Protein AF-A0A9Q1KEH5-F1 (afdb_monomer)

Mean predicted aligned error: 23.78 Å

Foldseek 3Di:
DDDDDDDDPDDPVVVVVVVVVVVVPPPPPDDDDDPPPVLVVLVPDDFVNLQVDKAQDPVVVVVVVVVSCVSQAFDKDWDDFDADPVRHGFKTKIATPLADWDDPCQQPPPPDPDHDDPTNRDNWPFMWMWGQDPVVSIIGTPDGDPDGPDDGDPDDPDDDDDDDDDDPVVVVVVVPPDDDDPDDDPPPPVVVVVVVVVVPDDDDDDDDDDDDDDDDDDDDDDDDDDDDDDDDDDDDDDDDDDDDDDDDDDDDDDDDDPDPVVVVVVVVVVVVVVVVVVVVVVVVVVVVVVVVVVVVVVVVVVVVVVVVVVVVVVVVVVVVVVVVVVVVVVVVVVVVVVVVVVVVVVVVVVVVVVVVVVVVVVVVVVVVVVVVVVVVVVVVVVVVVVVVVVVVVVVVVVVVVVVVVVVVVVVVVVVVVVVVVVVVVVVVVVVVVVVVVVVVVVVVVVVVVVVVVVVVVVVVVVVVVVVVVVVVVVVVVVVVVVVVVVVVVVVVVVVVVVVVVVVVVVVVVVVVVVVVVVVPPD

Radius of gyration: 96.43 Å; Cα contacts (8 Å, |Δi|>4): 188; chains: 1; bounding box: 234×110×322 Å

pLDDT: mean 72.29, std 24.21, range [24.06, 98.0]

InterPro domains:
  IPR004330 FAR1, DNA binding domain [PF03101] (64-153)
  IPR011009 Protein kinase-like domain superfamily [SSF56112] (217-263)
  IPR044986 Kinesin-like protein KIF15/KIN-12 [PTHR37739] (270-390)

Secondary structure (DSSP, 8-state):
-----------TTHHHHHHHHHTTSSTTS-SSS-HHHHHHHSTT--HHHHTT-EESSHHHHHHHHHHHHHHHT--EEEPPPEE-TTS-EEEEEEEETT-S---HHHHS-TT-SSPPPP--------EEEEEEETTTTEEEEEEEE---SSPPPP-----------TTSHHHHSSSSS----S-SSSSSSSTTTHHHHTTSS---------------------------------------------------------SSHHHHHHHHHHHHHHHHHHHHHHHHHHHHHHHHHHHHHHHHHHHHHHHHHHHHHHHHHHHHHHHHHHHHHHHHHHHHHHHHHHHHHHHHHHHHHHHHHHHHHHHHHHHHHHHHHHHHHHHHHHHHHHHHHHHHHHHHHHHHHHHHHHHHHHHHHHHHHHHHHHHHHHHHHHHHHHHHHHHHHHHHHHHHHHHHHHHHHHHHHHHHHHHHHHHHHHHHHHHHHHHHHHHHHHHHHHHHHHHHHHHHHHHHHHHHHHHHHTTS--

Organism: NCBI:txid171969

Solvent-accessible surface area (backbone atoms only — not comparable to full-atom values): 31946 Å² total; per-residue (Å²): 134,83,83,83,77,80,85,79,79,80,67,81,66,64,68,58,60,67,56,60,64,62,64,73,74,66,85,82,79,88,86,90,87,60,81,80,58,52,69,71,53,63,82,71,64,49,70,75,56,57,44,70,43,74,33,78,46,77,63,56,52,49,53,52,52,51,52,52,26,57,73,64,24,50,58,75,34,79,51,87,63,43,58,48,100,82,71,49,72,40,34,46,41,41,32,34,57,34,39,50,77,82,58,70,72,69,75,69,52,85,88,53,96,60,81,78,76,78,87,82,49,74,53,30,75,22,34,40,31,33,35,53,38,83,90,76,64,28,34,32,38,74,45,67,40,87,64,64,84,61,89,57,50,77,86,65,96,68,80,88,86,85,87,78,78,88,75,63,66,72,66,60,63,68,69,75,74,68,90,73,80,95,77,89,89,83,76,73,75,66,64,62,56,61,60,60,62,76,70,74,81,74,94,83,81,85,86,87,85,90,80,90,82,90,90,85,81,89,84,82,89,83,86,89,82,88,86,88,83,78,85,90,92,88,86,90,86,92,86,90,87,82,88,89,85,82,91,86,83,84,92,86,85,89,79,88,81,94,68,66,72,58,55,56,56,49,52,55,45,52,54,48,52,51,49,52,50,51,48,52,51,50,51,53,52,50,52,51,46,55,48,51,54,50,53,50,51,53,52,50,55,50,50,55,52,50,54,52,52,47,55,51,49,54,51,50,53,51,52,49,54,52,50,53,52,52,50,52,51,51,56,52,51,52,52,51,49,56,54,50,51,54,50,51,52,53,54,50,52,51,52,52,50,52,52,50,52,52,51,53,53,47,52,53,50,52,55,50,50,53,54,49,50,56,49,51,53,52,49,51,55,50,49,56,53,49,53,54,51,50,53,50,49,52,54,49,51,54,52,47,53,53,50,52,53,51,50,52,50,52,49,54,53,50,54,50,52,50,51,54,51,53,50,52,52,52,51,51,55,50,50,53,51,52,50,53,51,50,52,51,52,51,52,52,53,52,51,52,52,49,53,53,48,52,52,52,50,53,52,53,50,50,52,51,52,51,51,53,50,49,54,50,52,49,50,53,52,48,51,52,50,51,52,52,48,48,54,52,53,53,52,51,52,52,51,51,54,51,51,52,52,54,50,54,53,52,52,54,52,50,54,61,49,56,60,53,62,71,68,68,84,116

Sequence (522 aa):
MEGVDPIEIVDETQCVQDIMDDIVSEEKQNEGTSSNVIDKMLEDLVENDMKKLIFKTPVECEVFYFTYAKTVGFGVKREAPRMNHHGIVTSLCFCCDCEGVRSEKDKNREDKKRKPRDETRCFCKAFISMKYMKTTCQYIVKEFKKEHNHHLATYHPHVDVDKLDDDTLMVTCFIAHIGFDCSEVLNNFIFCLLLYWLIAENQATNGCIGRDRDCHRRLAYGITHLKVVRTPYYMCPELLADIPNGFISHIWSFGMPLSFAVYIKLGTKFLSDENMVLQSNVEDISAARASVDRELIEKKSLLELGNTLGHLNELVESLKSNLDKVSCERDHLQKEIMILEGKVETTYALANENAAIAAEAQEIAESRRVYAEEKEEEVKFLEESREELELELHALNHKMQNVESTDADVKRHLDEKARNLQEALKHIKILEKDLANKDTEIAQCKAHILELTVHAEAEASEYKYKDSFFMFNFAEVHMLFSSVLFFVICSLKLTLSRSWRQWLNRLKQKRHRAMREFQQIN

Structure (mmCIF, N/CA/C/O backbone):
data_AF-A0A9Q1KEH5-F1
#
_entry.id   AF-A0A9Q1KEH5-F1
#
loop_
_atom_site.group_PDB
_atom_site.id
_atom_site.type_symbol
_atom_site.label_atom_id
_atom_site.label_alt_id
_atom_site.label_comp_id
_atom_site.label_asym_id
_atom_site.label_entity_id
_atom_site.label_seq_id
_atom_site.pdbx_PDB_ins_code
_atom_site.Cartn_x
_atom_site.Cartn_y
_atom_site.Cartn_z
_atom_site.occupancy
_atom_site.B_iso_or_equiv
_atom_site.auth_seq_id
_atom_site.auth_comp_id
_atom_site.auth_asym_id
_atom_site.auth_atom_id
_atom_site.pdbx_PDB_model_num
ATOM 1 N N . MET A 1 1 ? 13.719 -56.828 19.052 1.00 40.28 1 MET A N 1
ATOM 2 C CA . MET A 1 1 ? 12.725 -55.774 19.319 1.00 40.28 1 MET A CA 1
ATOM 3 C C . MET A 1 1 ? 13.509 -54.473 19.313 1.00 40.28 1 MET A C 1
ATOM 5 O O . MET A 1 1 ? 14.014 -54.069 20.348 1.00 40.28 1 MET A O 1
ATOM 9 N N . GLU A 1 2 ? 14.029 -54.109 18.137 1.00 40.56 2 GLU A N 1
ATOM 10 C CA . GLU A 1 2 ? 13.376 -53.145 17.221 1.00 40.56 2 GLU A CA 1
ATOM 11 C C . GLU A 1 2 ? 13.295 -51.796 17.953 1.00 40.56 2 GLU A C 1
ATOM 13 O O . GLU A 1 2 ? 12.439 -51.613 18.807 1.00 40.56 2 GLU A O 1
ATOM 18 N N . GLY A 1 3 ? 14.280 -50.902 17.849 1.00 37.47 3 GLY A N 1
ATOM 19 C CA . GLY A 1 3 ? 14.921 -50.439 16.616 1.00 37.47 3 GLY A CA 1
ATOM 20 C C . GLY A 1 3 ? 14.094 -49.272 16.088 1.00 37.47 3 GLY A C 1
ATOM 21 O O . GLY A 1 3 ? 13.318 -49.449 15.162 1.00 37.47 3 GLY A O 1
ATOM 22 N N . VAL A 1 4 ? 14.163 -48.132 16.780 1.00 47.19 4 VAL A N 1
ATOM 23 C CA . VAL A 1 4 ? 13.518 -46.885 16.358 1.00 47.19 4 VAL A CA 1
ATOM 24 C C . VAL A 1 4 ? 14.491 -46.197 15.412 1.00 47.19 4 VAL A C 1
ATOM 26 O O . VAL A 1 4 ? 15.539 -45.722 15.851 1.00 47.19 4 VAL A O 1
ATOM 29 N N . ASP A 1 5 ? 14.155 -46.207 14.127 1.00 42.31 5 ASP A N 1
ATOM 30 C CA . ASP A 1 5 ? 14.918 -45.523 13.090 1.00 42.31 5 ASP A CA 1
ATOM 31 C C . ASP A 1 5 ? 14.786 -43.993 13.237 1.00 42.31 5 ASP A C 1
ATOM 33 O O . ASP A 1 5 ? 13.708 -43.496 13.591 1.00 42.31 5 ASP A O 1
ATOM 37 N N . PRO A 1 6 ? 15.858 -43.217 12.992 1.00 43.31 6 PRO A N 1
ATOM 38 C CA . PRO A 1 6 ? 15.805 -41.761 13.016 1.00 43.31 6 PRO A CA 1
ATOM 39 C C . PRO A 1 6 ? 15.010 -41.218 11.825 1.00 43.31 6 PRO A C 1
ATOM 41 O O . PRO A 1 6 ? 15.170 -41.669 10.695 1.00 43.31 6 PRO A O 1
ATOM 44 N N . ILE A 1 7 ? 14.190 -40.201 12.082 1.00 40.62 7 ILE A N 1
ATOM 45 C CA . ILE A 1 7 ? 13.527 -39.397 11.054 1.00 40.62 7 ILE A CA 1
ATOM 46 C C . ILE A 1 7 ? 14.613 -38.655 10.261 1.00 40.62 7 ILE A C 1
ATOM 48 O O . ILE A 1 7 ? 15.237 -37.730 10.784 1.00 40.62 7 ILE A O 1
ATOM 52 N N . GLU A 1 8 ? 14.841 -39.067 9.014 1.00 41.34 8 GLU A N 1
ATOM 53 C CA . GLU A 1 8 ? 15.580 -38.280 8.027 1.00 41.34 8 GLU A CA 1
ATOM 54 C C . GLU A 1 8 ? 14.795 -37.000 7.723 1.00 41.34 8 GLU A C 1
ATOM 56 O O . GLU A 1 8 ? 13.696 -37.021 7.166 1.00 41.34 8 GLU A O 1
ATOM 61 N N . ILE A 1 9 ? 15.374 -35.866 8.108 1.00 42.47 9 ILE A N 1
ATOM 62 C CA . ILE A 1 9 ? 15.020 -34.561 7.564 1.00 42.47 9 ILE A CA 1
ATOM 63 C C . ILE A 1 9 ? 15.645 -34.525 6.170 1.00 42.47 9 ILE A C 1
ATOM 65 O O . ILE A 1 9 ? 16.863 -34.409 6.042 1.00 42.47 9 ILE A O 1
ATOM 69 N N . VAL A 1 10 ? 14.822 -34.688 5.136 1.00 41.66 10 VAL A N 1
ATOM 70 C CA . VAL A 1 10 ? 15.248 -34.483 3.750 1.00 41.66 10 VAL A CA 1
ATOM 71 C C . VAL A 1 10 ? 15.423 -32.981 3.547 1.00 41.66 10 VAL A C 1
ATOM 73 O O . VAL A 1 10 ? 14.470 -32.211 3.639 1.00 41.66 10 VAL A O 1
ATOM 76 N N . ASP A 1 11 ? 16.674 -32.591 3.345 1.00 37.50 11 ASP A N 1
ATOM 77 C CA . ASP A 1 11 ? 17.135 -31.239 3.066 1.00 37.50 11 ASP A CA 1
ATOM 78 C C . ASP A 1 11 ? 16.560 -30.757 1.718 1.00 37.50 11 ASP A C 1
ATOM 80 O O . ASP A 1 11 ? 16.838 -31.330 0.661 1.00 37.50 11 ASP A O 1
ATOM 84 N N . GLU A 1 12 ? 15.729 -29.710 1.744 1.00 48.06 12 GLU A N 1
ATOM 85 C CA . GLU A 1 12 ? 15.083 -29.102 0.565 1.00 48.06 12 GLU A CA 1
ATOM 86 C C . GLU A 1 12 ? 16.075 -28.406 -0.391 1.00 48.06 12 GLU A C 1
ATOM 88 O O . GLU A 1 12 ? 15.673 -27.814 -1.393 1.00 48.06 12 GLU A O 1
ATOM 93 N N . THR A 1 13 ? 17.382 -28.500 -0.143 1.00 52.56 13 THR A N 1
ATOM 94 C CA . THR A 1 13 ? 18.418 -27.940 -1.021 1.00 52.56 13 THR A CA 1
ATOM 95 C C . THR A 1 13 ? 18.868 -28.879 -2.147 1.00 52.56 13 THR A C 1
ATOM 97 O O . THR A 1 13 ? 19.438 -28.404 -3.129 1.00 52.56 13 THR A O 1
ATOM 100 N N . GLN A 1 14 ? 18.538 -30.177 -2.108 1.00 49.84 14 GLN A N 1
ATOM 101 C CA . GLN A 1 14 ? 18.966 -31.126 -3.151 1.00 49.84 14 GLN A CA 1
ATOM 102 C C . GLN A 1 14 ? 18.112 -31.066 -4.437 1.00 49.84 14 GLN A C 1
ATOM 104 O O . GLN A 1 14 ? 18.578 -31.455 -5.500 1.00 49.84 14 GLN A O 1
ATOM 109 N N . CYS A 1 15 ? 16.889 -30.522 -4.387 1.00 45.06 15 CYS A N 1
ATOM 110 C CA . CYS A 1 15 ? 16.029 -30.377 -5.574 1.00 45.06 15 CYS A CA 1
ATOM 111 C C . CYS A 1 15 ? 16.355 -29.121 -6.405 1.00 45.06 15 CYS A C 1
ATOM 113 O O . CYS A 1 15 ? 15.950 -29.022 -7.559 1.00 45.06 15 CYS A O 1
ATOM 115 N N . VAL A 1 16 ? 17.069 -28.149 -5.830 1.00 52.66 16 VAL A N 1
ATOM 116 C CA . VAL A 1 16 ? 17.402 -26.883 -6.508 1.00 52.66 16 VAL A CA 1
ATOM 117 C C . VAL A 1 16 ? 18.670 -27.027 -7.354 1.00 52.66 16 VAL A C 1
ATOM 119 O O . VAL A 1 16 ? 18.802 -26.354 -8.373 1.00 52.66 16 VAL A O 1
ATOM 122 N N . GLN A 1 17 ? 19.563 -27.951 -6.990 1.00 50.88 17 GLN A N 1
ATOM 123 C CA . GLN A 1 17 ? 20.810 -28.165 -7.721 1.00 50.88 17 GLN A CA 1
ATOM 124 C C . GLN A 1 17 ? 20.602 -28.954 -9.025 1.00 50.88 17 GLN A C 1
ATOM 126 O O . GLN A 1 17 ? 21.190 -28.593 -10.039 1.00 50.88 17 GLN A O 1
ATOM 131 N N . ASP A 1 18 ? 19.688 -29.930 -9.041 1.00 47.47 18 ASP A N 1
ATOM 132 C CA . ASP A 1 18 ? 19.377 -30.714 -10.249 1.00 47.47 18 ASP A CA 1
ATOM 133 C C . ASP A 1 18 ? 18.514 -29.933 -11.270 1.00 47.47 18 ASP A C 1
ATOM 135 O O . ASP A 1 18 ? 18.478 -30.277 -12.446 1.00 47.47 18 ASP A O 1
ATOM 139 N N . ILE A 1 19 ? 17.851 -28.840 -10.857 1.00 54.03 19 ILE A N 1
ATOM 140 C CA . ILE A 1 19 ? 17.071 -27.958 -11.752 1.00 54.03 19 ILE A CA 1
ATOM 141 C C . ILE A 1 19 ? 17.968 -26.920 -12.448 1.00 54.03 19 ILE A C 1
ATOM 143 O O . ILE A 1 19 ? 17.635 -26.445 -13.534 1.00 54.03 19 ILE A O 1
ATOM 147 N N . MET A 1 20 ? 19.113 -26.564 -11.854 1.00 50.25 20 MET A N 1
ATOM 148 C CA . MET A 1 20 ? 19.994 -25.533 -12.413 1.00 50.25 20 MET A CA 1
ATOM 149 C C . MET A 1 20 ? 20.855 -26.046 -13.583 1.00 50.25 20 MET A C 1
ATOM 151 O O . MET A 1 20 ? 21.225 -25.247 -14.442 1.00 50.25 20 MET A O 1
ATOM 155 N N . ASP A 1 21 ? 21.118 -27.356 -13.661 1.00 42.66 21 ASP A N 1
ATOM 156 C CA . ASP A 1 21 ? 21.957 -27.956 -14.713 1.00 42.66 21 ASP A CA 1
ATOM 157 C C . ASP A 1 21 ? 21.167 -28.361 -15.981 1.00 42.66 21 ASP A C 1
ATOM 159 O O . ASP A 1 21 ? 21.736 -28.393 -17.076 1.00 42.66 21 ASP A O 1
ATOM 163 N N . ASP A 1 22 ? 19.841 -28.542 -15.895 1.00 44.66 22 ASP A N 1
ATOM 164 C CA . ASP A 1 22 ? 18.982 -28.782 -17.071 1.00 44.66 22 ASP A CA 1
ATOM 165 C C . ASP A 1 22 ? 18.623 -27.485 -17.831 1.00 44.66 22 ASP A C 1
ATOM 167 O O . ASP A 1 22 ? 18.350 -27.517 -19.032 1.00 44.66 22 ASP A O 1
ATOM 171 N N . ILE A 1 23 ? 18.693 -26.317 -17.176 1.00 47.84 23 ILE A N 1
ATOM 172 C CA . ILE A 1 23 ? 18.391 -25.009 -17.797 1.00 47.84 23 ILE A CA 1
ATOM 173 C C . ILE A 1 23 ? 19.514 -24.548 -18.747 1.00 47.84 23 ILE A C 1
ATOM 175 O O . ILE A 1 23 ? 19.261 -23.795 -19.685 1.00 47.84 23 ILE A O 1
ATOM 179 N N . VAL A 1 24 ? 20.744 -25.047 -18.590 1.00 47.97 24 VAL A N 1
ATOM 180 C CA . VAL A 1 24 ? 21.898 -24.617 -19.410 1.00 47.97 24 VAL A CA 1
ATOM 181 C C . VAL A 1 24 ? 22.025 -25.404 -20.731 1.00 47.97 24 VAL A C 1
ATOM 183 O O . VAL A 1 24 ? 22.846 -25.065 -21.586 1.00 47.97 24 VAL A O 1
ATOM 186 N N . SER A 1 25 ? 21.178 -26.412 -20.967 1.00 47.44 25 SER A N 1
ATOM 187 C CA . SER A 1 25 ? 21.307 -27.304 -22.132 1.00 47.44 25 SER A CA 1
ATOM 188 C C . SER A 1 25 ? 20.372 -26.994 -23.316 1.00 47.44 25 SER A C 1
ATOM 190 O O . SER A 1 25 ? 20.616 -27.512 -24.405 1.00 47.44 25 SER A O 1
ATOM 192 N N . GLU A 1 26 ? 19.355 -26.132 -23.173 1.00 41.59 26 GLU A N 1
ATOM 193 C CA . GLU A 1 26 ? 18.401 -25.824 -24.265 1.00 41.59 26 GLU A CA 1
ATOM 194 C C . GLU A 1 26 ? 18.438 -24.372 -24.792 1.00 41.59 26 GLU A C 1
ATOM 196 O O . GLU A 1 26 ? 17.745 -24.047 -25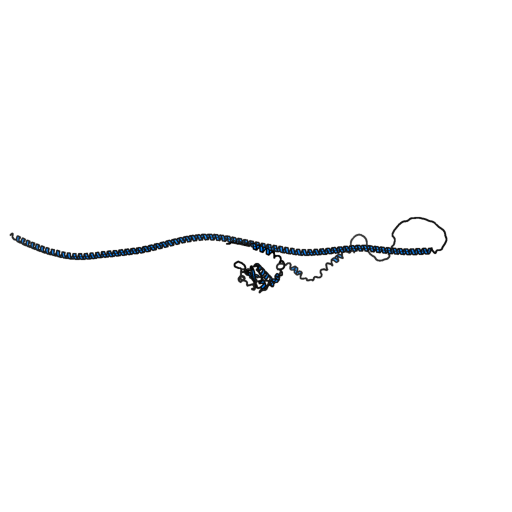.755 1.00 41.59 26 GLU A O 1
ATOM 201 N N . GLU A 1 27 ? 19.319 -23.500 -24.290 1.00 38.66 27 GLU A N 1
ATOM 202 C CA . GLU A 1 27 ? 19.428 -22.100 -24.758 1.00 38.66 27 GLU A CA 1
ATOM 203 C C . GLU A 1 27 ? 20.315 -21.896 -26.005 1.00 38.66 27 GLU A C 1
ATOM 205 O O . GLU A 1 27 ? 20.876 -20.824 -26.230 1.00 38.66 27 GLU A O 1
ATOM 210 N N . LYS A 1 28 ? 20.456 -22.904 -26.874 1.00 41.16 28 LYS A N 1
ATOM 211 C CA . LYS A 1 28 ? 21.229 -22.759 -28.124 1.00 41.16 28 LYS A CA 1
ATOM 212 C C . LYS A 1 28 ? 20.542 -23.231 -29.397 1.00 41.16 28 LYS A C 1
ATOM 214 O O . LYS A 1 28 ? 21.249 -23.581 -30.329 1.00 41.16 28 LYS A O 1
ATOM 219 N N . GLN A 1 29 ? 19.213 -23.176 -29.505 1.00 39.25 29 GLN A N 1
ATOM 220 C CA . GLN A 1 29 ? 18.525 -23.171 -30.811 1.00 39.25 29 GLN A CA 1
ATOM 221 C C . GLN A 1 29 ? 17.143 -22.501 -30.724 1.00 39.25 29 GLN A C 1
ATOM 223 O O . GLN A 1 29 ? 16.144 -23.206 -30.717 1.00 39.25 29 GLN A O 1
ATOM 228 N N . ASN A 1 30 ? 17.059 -21.166 -30.645 1.00 39.03 30 ASN A N 1
ATOM 229 C CA . ASN A 1 30 ? 15.932 -20.392 -31.211 1.00 39.03 30 ASN A CA 1
ATOM 230 C C . ASN A 1 30 ? 16.110 -18.877 -31.025 1.00 39.03 30 ASN A C 1
ATOM 232 O O . ASN A 1 30 ? 15.228 -18.173 -30.545 1.00 39.03 30 ASN A O 1
ATOM 236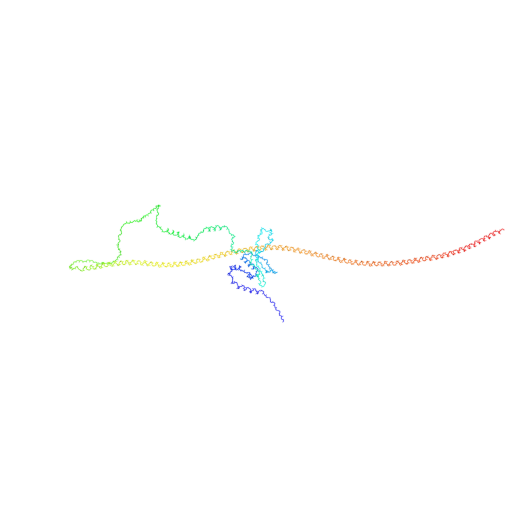 N N . GLU A 1 31 ? 17.245 -18.343 -31.465 1.00 34.16 31 GLU A N 1
ATOM 237 C CA . GLU A 1 31 ? 17.351 -16.912 -31.742 1.00 34.16 31 GLU A CA 1
ATOM 238 C C . GLU A 1 31 ? 17.535 -16.731 -33.245 1.00 34.16 31 GLU A C 1
ATOM 240 O O . GLU A 1 31 ? 18.537 -17.142 -33.826 1.00 34.16 31 GLU A O 1
ATOM 245 N N . GLY A 1 32 ? 16.518 -16.150 -33.881 1.00 36.91 32 GLY A N 1
ATOM 246 C CA . GLY A 1 32 ? 16.537 -15.794 -35.295 1.00 36.91 32 GLY A CA 1
ATOM 247 C C . GLY A 1 32 ? 15.653 -16.678 -36.164 1.00 36.91 32 GLY A C 1
ATOM 248 O O . GLY A 1 32 ? 16.163 -17.538 -36.869 1.00 36.91 32 GLY A O 1
ATOM 249 N N . THR A 1 33 ? 14.336 -16.443 -36.121 1.00 39.03 33 THR A N 1
ATOM 250 C CA . THR A 1 33 ? 13.360 -16.487 -37.240 1.00 39.03 33 THR A CA 1
ATOM 251 C C . THR A 1 33 ? 11.956 -16.574 -36.630 1.00 39.03 33 THR A C 1
ATOM 253 O O . THR A 1 33 ? 11.453 -17.675 -36.451 1.00 39.03 33 THR A O 1
ATOM 256 N N . SER A 1 34 ? 11.306 -15.458 -36.264 1.00 40.56 34 SER A N 1
ATOM 257 C CA . SER A 1 34 ? 9.858 -15.536 -35.959 1.00 40.56 34 SER A CA 1
ATOM 258 C C . SER A 1 34 ? 9.044 -14.238 -35.913 1.00 40.56 34 SER A C 1
ATOM 260 O O . SER A 1 34 ? 7.855 -14.313 -35.641 1.00 40.56 34 SER A O 1
ATOM 262 N N . SER A 1 35 ? 9.578 -13.042 -36.194 1.00 37.59 35 SER A N 1
ATOM 263 C CA . SER A 1 35 ? 8.714 -11.848 -36.056 1.00 37.59 35 SER A CA 1
ATOM 264 C C . SER A 1 35 ? 7.711 -11.681 -37.207 1.00 37.59 35 SER A C 1
ATOM 266 O O . SER A 1 35 ? 6.616 -11.195 -36.980 1.00 37.59 35 SER A O 1
ATOM 268 N N . ASN A 1 36 ? 8.025 -12.136 -38.427 1.00 40.66 36 ASN A N 1
ATOM 269 C CA . ASN A 1 36 ? 7.155 -11.898 -39.596 1.00 40.66 36 ASN A CA 1
ATOM 270 C C . ASN A 1 36 ? 6.267 -13.100 -39.973 1.00 40.66 36 ASN A C 1
ATOM 272 O O . ASN A 1 36 ? 5.442 -12.996 -40.878 1.00 40.66 36 ASN A O 1
ATOM 276 N N . VAL A 1 37 ? 6.445 -14.249 -39.310 1.00 41.06 37 VAL A N 1
ATOM 277 C CA . VAL A 1 37 ? 5.685 -15.486 -39.579 1.00 41.06 37 VAL A CA 1
ATOM 278 C C . VAL A 1 37 ? 4.539 -15.667 -38.575 1.00 41.06 37 VAL A C 1
ATOM 280 O O . VAL A 1 37 ? 3.481 -16.161 -38.957 1.00 41.06 37 VAL A O 1
ATOM 283 N N . ILE A 1 38 ? 4.699 -15.203 -37.328 1.00 50.88 38 ILE A N 1
ATOM 284 C CA . ILE A 1 38 ? 3.673 -15.325 -36.278 1.00 50.88 38 ILE A CA 1
ATOM 285 C C . ILE A 1 38 ? 2.460 -14.424 -36.560 1.00 50.88 38 ILE A C 1
ATOM 287 O O . ILE A 1 38 ? 1.326 -14.887 -36.437 1.00 50.88 38 ILE A O 1
ATOM 291 N N . ASP A 1 39 ? 2.675 -13.187 -37.023 1.00 47.06 39 ASP A N 1
ATOM 292 C CA . ASP A 1 39 ? 1.582 -12.235 -37.290 1.00 47.06 39 ASP A CA 1
ATOM 293 C C . ASP A 1 39 ? 0.616 -12.721 -38.378 1.00 47.06 39 ASP A C 1
ATOM 295 O O . ASP A 1 39 ? -0.584 -12.476 -38.302 1.00 47.06 39 ASP A O 1
ATOM 299 N N . LYS A 1 40 ? 1.110 -13.498 -39.350 1.00 44.88 40 LYS A N 1
ATOM 300 C CA . LYS A 1 40 ? 0.283 -14.070 -40.421 1.00 44.88 40 LYS A CA 1
ATOM 301 C C . LYS A 1 40 ? -0.440 -15.362 -40.014 1.00 44.88 40 LYS A C 1
ATOM 303 O O . LYS A 1 40 ? -1.378 -15.757 -40.693 1.00 44.88 40 LYS A O 1
ATOM 308 N N . MET A 1 41 ? -0.015 -16.025 -38.931 1.00 52.66 41 MET A N 1
ATOM 309 C CA . MET A 1 41 ? -0.646 -17.252 -38.411 1.00 52.66 41 MET A CA 1
ATOM 310 C C . MET A 1 41 ? -1.739 -16.979 -37.363 1.00 52.66 41 MET A C 1
ATOM 312 O O . MET A 1 41 ? -2.555 -17.860 -37.097 1.00 52.66 41 MET A O 1
ATOM 316 N N . LEU A 1 42 ? -1.781 -15.782 -36.766 1.00 61.59 42 LEU A N 1
ATOM 317 C CA . LEU A 1 42 ? -2.742 -15.434 -35.709 1.00 61.59 42 LEU A CA 1
ATOM 318 C C . LEU A 1 42 ? -4.169 -15.174 -36.229 1.00 61.59 42 LEU A C 1
ATOM 320 O O . LEU A 1 42 ? -5.133 -15.449 -35.512 1.00 61.59 42 LEU A O 1
ATOM 324 N N . GLU A 1 43 ? -4.329 -14.718 -37.476 1.00 56.97 43 GLU A N 1
ATOM 325 C CA . GLU A 1 43 ? -5.651 -14.472 -38.083 1.00 56.97 43 GLU A CA 1
ATOM 326 C C . GLU A 1 43 ? -6.445 -15.771 -38.348 1.00 56.97 43 GLU A C 1
ATOM 328 O O . GLU A 1 43 ? -7.681 -15.772 -38.257 1.00 56.97 43 GLU A O 1
ATOM 333 N N . ASP A 1 44 ? -5.750 -16.895 -38.563 1.00 60.34 44 ASP A N 1
ATOM 334 C CA . ASP A 1 44 ? -6.320 -18.193 -38.963 1.00 60.34 44 ASP A CA 1
ATOM 335 C C . ASP A 1 44 ? -6.602 -19.159 -37.797 1.00 60.34 44 ASP A C 1
ATOM 337 O O . ASP A 1 44 ? -7.089 -20.272 -38.015 1.00 60.34 44 ASP A O 1
ATOM 341 N N . LEU A 1 45 ? -6.358 -18.758 -36.541 1.00 65.19 45 LEU A N 1
ATOM 342 C CA . LEU A 1 45 ? -6.636 -19.624 -35.391 1.00 65.19 45 LEU A CA 1
ATOM 343 C C . LEU A 1 45 ? -8.140 -19.935 -35.282 1.00 65.19 45 LEU A C 1
ATOM 345 O O . LEU A 1 45 ? -8.986 -19.051 -35.096 1.00 65.19 45 LEU A O 1
ATOM 349 N N . VAL A 1 46 ? -8.468 -21.225 -35.391 1.00 66.00 46 VAL A N 1
ATOM 350 C CA . VAL A 1 46 ? -9.812 -21.777 -35.174 1.00 66.00 46 VAL A CA 1
ATOM 351 C C . VAL A 1 46 ? -10.032 -21.957 -33.666 1.00 66.00 46 VAL A C 1
ATOM 353 O O . VAL A 1 46 ? -9.087 -22.205 -32.917 1.00 66.00 46 VAL A O 1
ATOM 356 N N . GLU A 1 47 ? -11.281 -21.879 -33.187 1.00 69.94 47 GLU A N 1
ATOM 357 C CA . GLU A 1 47 ? -11.626 -22.010 -31.755 1.00 69.94 47 GLU A CA 1
ATOM 358 C C . GLU A 1 47 ? -11.005 -23.241 -31.066 1.00 69.94 47 GLU A C 1
ATOM 360 O O . GLU A 1 47 ? -10.719 -23.219 -29.867 1.00 69.94 47 GLU A O 1
ATOM 365 N N . ASN A 1 48 ? -10.779 -24.318 -31.821 1.00 71.88 48 ASN A N 1
ATOM 366 C CA . ASN A 1 48 ? -10.182 -25.555 -31.326 1.00 71.88 48 ASN A CA 1
ATOM 367 C C . ASN A 1 48 ? -8.683 -25.437 -31.029 1.00 71.88 48 ASN A C 1
ATOM 369 O O . ASN A 1 48 ? -8.194 -26.147 -30.154 1.00 71.88 48 ASN A O 1
ATOM 373 N N . ASP A 1 49 ? -7.961 -24.561 -31.723 1.00 79.06 49 ASP A N 1
ATOM 374 C CA . ASP A 1 49 ? -6.529 -24.357 -31.502 1.00 79.06 49 ASP A CA 1
ATOM 375 C C . ASP A 1 49 ? -6.291 -23.387 -30.347 1.00 79.06 49 ASP A C 1
ATOM 377 O O . ASP A 1 49 ? -5.429 -23.635 -29.508 1.00 79.06 49 ASP A O 1
ATOM 381 N N . MET A 1 50 ? -7.165 -22.388 -30.194 1.00 81.12 50 MET A N 1
ATOM 382 C CA . MET A 1 50 ? -7.174 -21.503 -29.023 1.00 81.12 50 MET A CA 1
ATOM 383 C C . MET A 1 50 ? -7.367 -22.279 -27.713 1.00 81.12 50 MET A C 1
ATOM 385 O O . MET A 1 50 ? -6.729 -21.974 -26.710 1.00 81.12 50 MET A O 1
ATOM 389 N N . LYS A 1 51 ? -8.197 -23.331 -27.718 1.00 81.94 51 LYS A N 1
ATOM 390 C CA . LYS A 1 51 ? -8.433 -24.196 -26.545 1.00 81.94 51 LYS A CA 1
ATOM 391 C C . LYS A 1 51 ? -7.235 -25.061 -26.139 1.00 81.94 51 LYS A C 1
ATOM 393 O O . LYS A 1 51 ? -7.218 -25.563 -25.019 1.00 81.94 51 LYS A O 1
ATOM 398 N N . LYS A 1 52 ? -6.250 -25.251 -27.023 1.00 82.06 52 LYS A N 1
ATOM 399 C CA . LYS A 1 52 ? -5.036 -26.038 -26.737 1.00 82.06 52 LYS A CA 1
ATOM 400 C C . LYS A 1 52 ? -3.926 -25.205 -26.105 1.00 82.06 52 LYS A C 1
ATOM 402 O O . LYS A 1 52 ? -2.920 -25.773 -25.694 1.00 82.06 52 LYS A O 1
ATOM 407 N N . LEU A 1 53 ? -4.087 -23.885 -26.049 1.00 85.88 53 LEU A N 1
ATOM 408 C CA . LEU A 1 53 ? -3.086 -22.996 -25.484 1.00 85.88 53 LEU A CA 1
ATOM 409 C C . LEU A 1 53 ? -3.061 -23.105 -23.960 1.00 85.88 53 LEU A C 1
ATOM 411 O O . LEU A 1 53 ? -4.103 -23.174 -23.296 1.00 85.88 53 LEU A O 1
ATOM 415 N N . ILE A 1 54 ? -1.842 -23.127 -23.431 1.00 88.88 54 ILE A N 1
ATOM 416 C CA . ILE A 1 54 ? -1.544 -23.321 -22.020 1.00 88.88 54 ILE A CA 1
ATOM 417 C C . ILE A 1 54 ? -0.566 -22.233 -21.588 1.00 88.88 54 ILE A C 1
ATOM 419 O O . ILE A 1 54 ? 0.434 -21.999 -22.262 1.00 88.88 54 ILE A O 1
ATOM 423 N N . PHE A 1 55 ? -0.842 -21.597 -20.454 1.00 91.25 55 PHE A N 1
ATOM 424 C CA . PHE A 1 55 ? -0.047 -20.492 -19.921 1.00 91.25 55 PHE A CA 1
ATOM 425 C C . PHE A 1 55 ? 0.335 -20.763 -18.468 1.00 91.25 55 PHE A C 1
ATOM 427 O O . PHE A 1 55 ? -0.441 -21.363 -17.721 1.00 91.25 55 PHE A O 1
ATOM 434 N N . LYS A 1 56 ? 1.517 -20.320 -18.036 1.00 87.38 56 LYS A N 1
ATOM 435 C CA . LYS A 1 56 ? 1.970 -20.520 -16.649 1.00 87.38 56 LYS A CA 1
ATOM 436 C C . LYS A 1 56 ? 1.456 -19.408 -15.740 1.00 87.38 56 LYS A C 1
ATOM 438 O O . LYS A 1 56 ? 1.029 -19.672 -14.617 1.00 87.38 56 LYS A O 1
ATOM 443 N N . THR A 1 57 ? 1.441 -18.173 -16.236 1.00 89.06 57 THR A N 1
ATOM 444 C CA . THR A 1 57 ? 1.117 -16.984 -15.437 1.00 89.06 57 THR A CA 1
ATOM 445 C C . THR A 1 57 ? -0.137 -16.254 -15.941 1.00 89.06 57 THR A C 1
ATOM 447 O O . THR A 1 57 ? -0.486 -16.336 -17.122 1.00 89.06 57 THR A O 1
ATOM 450 N N . PRO A 1 58 ? -0.842 -15.503 -15.068 1.00 88.38 58 PRO A N 1
ATOM 451 C CA . PRO A 1 58 ? -1.964 -14.666 -15.498 1.00 88.38 58 PRO A CA 1
ATOM 452 C C . PRO A 1 58 ? -1.519 -13.514 -16.416 1.00 88.38 58 PRO A C 1
ATOM 454 O O . PRO A 1 58 ? -2.304 -13.063 -17.245 1.00 88.38 58 PRO A O 1
ATOM 457 N N . VAL A 1 59 ? -0.263 -13.070 -16.296 1.00 89.69 59 VAL A N 1
ATOM 458 C CA . VAL A 1 59 ? 0.326 -12.010 -17.128 1.00 89.69 59 VAL A CA 1
ATOM 459 C C . VAL A 1 59 ? 0.547 -12.502 -18.559 1.00 89.69 59 VAL A C 1
ATOM 461 O O . VAL A 1 59 ? 0.179 -11.809 -19.501 1.00 89.69 59 VAL A O 1
ATOM 464 N N . GLU A 1 60 ? 1.056 -13.725 -18.745 1.00 89.12 60 GLU A N 1
ATOM 465 C CA . GLU A 1 60 ? 1.172 -14.345 -20.076 1.00 89.12 60 GLU A CA 1
ATOM 466 C C . GLU A 1 60 ? -0.182 -14.437 -20.791 1.00 89.12 60 GLU A C 1
ATOM 468 O O . GLU A 1 60 ? -0.276 -14.135 -21.980 1.00 89.12 60 GLU A O 1
ATOM 473 N N . CYS A 1 61 ? -1.241 -14.800 -20.058 1.00 89.44 61 CYS A N 1
ATOM 474 C CA . CYS A 1 61 ? -2.603 -14.862 -20.594 1.00 89.44 61 CYS A CA 1
ATOM 475 C C . CYS A 1 61 ? -3.070 -13.496 -21.126 1.00 89.44 61 CYS A C 1
ATOM 477 O O . CYS A 1 61 ? -3.709 -13.411 -22.177 1.00 89.44 61 CYS A O 1
ATOM 479 N N . GLU A 1 62 ? -2.768 -12.431 -20.380 1.00 90.00 62 GLU A N 1
ATOM 480 C CA . GLU A 1 62 ? -3.133 -11.055 -20.718 1.00 90.00 62 GLU A CA 1
ATOM 481 C C . GLU A 1 62 ? -2.365 -10.562 -21.948 1.00 90.00 62 GLU A C 1
ATOM 483 O O . GLU A 1 62 ? -2.973 -10.064 -22.897 1.00 90.00 62 GLU A O 1
ATOM 488 N N . VAL A 1 63 ? -1.045 -10.764 -21.973 1.00 90.19 63 VAL A N 1
ATOM 489 C CA . VAL A 1 63 ? -0.190 -10.395 -23.110 1.00 90.19 63 VAL A CA 1
ATOM 490 C C . VAL A 1 63 ? -0.638 -11.118 -24.377 1.00 90.19 63 VAL A C 1
ATOM 492 O O . VAL A 1 63 ? -0.806 -10.481 -25.415 1.00 90.19 63 VAL A O 1
ATOM 495 N N . PHE A 1 64 ? -0.897 -12.424 -24.291 1.00 90.31 64 PHE A N 1
ATOM 496 C CA . PHE A 1 64 ? -1.361 -13.212 -25.427 1.00 90.31 64 PHE A CA 1
ATOM 497 C C . PHE A 1 64 ? -2.659 -12.652 -26.023 1.00 90.31 64 PHE A C 1
ATOM 499 O O . PHE A 1 64 ? -2.727 -12.379 -27.223 1.00 90.31 64 PHE A O 1
ATOM 506 N N . TYR A 1 65 ? -3.685 -12.437 -25.193 1.00 91.12 65 TYR A N 1
ATOM 507 C CA . TYR A 1 65 ? -4.979 -11.993 -25.703 1.00 91.12 65 TYR A CA 1
ATOM 508 C C . TYR A 1 65 ? -4.964 -10.536 -26.180 1.00 91.12 65 TYR A C 1
ATOM 510 O O . TYR A 1 65 ? -5.648 -10.211 -27.148 1.00 91.12 65 TYR A O 1
ATOM 518 N N . PHE A 1 66 ? -4.157 -9.661 -25.571 1.00 90.25 66 PHE A N 1
ATOM 519 C CA . PHE A 1 66 ? -3.969 -8.305 -26.089 1.00 90.25 66 PHE A CA 1
ATOM 520 C C . PHE A 1 66 ? -3.252 -8.290 -27.437 1.00 90.25 66 PHE A C 1
ATOM 522 O O . PHE A 1 66 ? -3.631 -7.510 -28.306 1.00 90.25 66 PHE A O 1
ATOM 529 N N . THR A 1 67 ? -2.250 -9.144 -27.642 1.00 87.62 67 THR A N 1
ATOM 530 C CA . THR A 1 67 ? -1.574 -9.264 -28.941 1.00 87.62 67 THR A CA 1
ATOM 531 C C . THR A 1 67 ? -2.524 -9.812 -30.004 1.00 87.62 67 THR A C 1
ATOM 533 O O . THR A 1 67 ? -2.608 -9.259 -31.101 1.00 87.62 67 THR A O 1
ATOM 536 N N . TYR A 1 68 ? -3.331 -10.820 -29.661 1.00 88.31 68 TYR A N 1
ATOM 537 C CA . TYR A 1 68 ? -4.418 -11.295 -30.519 1.00 88.31 68 TYR A CA 1
ATOM 538 C C . TYR A 1 68 ? -5.414 -10.171 -30.857 1.00 88.31 68 TYR A C 1
ATOM 540 O O . TYR A 1 68 ? -5.780 -9.971 -32.009 1.00 88.31 68 TYR A O 1
ATOM 548 N N . ALA A 1 69 ? -5.826 -9.374 -29.876 1.00 88.88 69 ALA A N 1
ATOM 549 C CA . ALA A 1 69 ? -6.771 -8.293 -30.123 1.00 88.88 69 ALA A CA 1
ATOM 550 C C . ALA A 1 69 ? -6.185 -7.155 -30.968 1.00 88.88 69 ALA A C 1
ATOM 552 O O . ALA A 1 69 ? -6.888 -6.592 -31.804 1.00 88.88 69 ALA A O 1
ATOM 553 N N . LYS A 1 70 ? -4.893 -6.851 -30.800 1.00 87.38 70 LYS A N 1
ATOM 554 C CA . LYS A 1 70 ? -4.169 -5.878 -31.630 1.00 87.38 70 LYS A CA 1
ATOM 555 C C . LYS A 1 70 ? -4.068 -6.326 -33.085 1.00 87.38 70 LYS A C 1
ATOM 557 O O . LYS A 1 70 ? -4.325 -5.515 -33.965 1.00 87.38 70 LYS A O 1
ATOM 562 N N . THR A 1 71 ? -3.723 -7.593 -33.322 1.00 84.31 71 THR A N 1
ATOM 563 C CA . THR A 1 71 ? -3.624 -8.161 -34.680 1.00 84.31 71 THR A CA 1
ATOM 564 C C . THR A 1 71 ? -4.988 -8.204 -35.365 1.00 84.31 71 THR A C 1
ATOM 566 O O . THR A 1 71 ? -5.114 -7.788 -36.509 1.00 84.31 71 THR A O 1
ATOM 569 N N . VAL A 1 72 ? -6.037 -8.599 -34.639 1.00 84.62 72 VAL A N 1
ATOM 570 C CA . VAL A 1 72 ? -7.412 -8.646 -35.162 1.00 84.62 72 VAL A CA 1
ATOM 571 C C . VAL A 1 72 ? -8.071 -7.257 -35.241 1.00 84.62 72 VAL A C 1
ATOM 573 O O . VAL A 1 72 ? -9.050 -7.081 -35.962 1.00 84.62 72 VAL A O 1
ATOM 576 N N . GLY A 1 73 ? -7.553 -6.251 -34.530 1.00 87.56 73 GLY A N 1
ATOM 577 C CA . GLY A 1 73 ? -8.008 -4.860 -34.624 1.00 87.56 73 GLY A CA 1
ATOM 578 C C . GLY A 1 73 ? -9.181 -4.493 -33.706 1.00 87.56 73 GLY A C 1
ATOM 579 O O . GLY A 1 73 ? -10.050 -3.707 -34.097 1.00 87.56 73 GLY A O 1
ATOM 580 N N . PHE A 1 74 ? -9.238 -5.034 -32.484 1.00 88.81 74 PHE A N 1
ATOM 581 C CA . PHE A 1 74 ? -10.199 -4.615 -31.454 1.00 88.81 74 PHE A CA 1
ATOM 582 C C . PHE A 1 74 ? -9.544 -4.282 -30.110 1.00 88.81 74 PHE A C 1
ATOM 584 O O . PHE A 1 74 ? -8.478 -4.777 -29.761 1.00 88.81 74 PHE A O 1
ATOM 591 N N . GLY A 1 75 ? -10.219 -3.437 -29.329 1.00 88.56 75 GLY A N 1
ATOM 592 C CA . GLY A 1 75 ? -9.840 -3.137 -27.949 1.00 88.56 75 GLY A CA 1
ATOM 593 C C . GLY A 1 75 ? -10.377 -4.176 -26.961 1.00 88.56 75 GLY A C 1
ATOM 594 O O . GLY A 1 75 ? -11.441 -4.765 -27.186 1.00 88.56 75 GLY A O 1
ATOM 595 N N . VAL A 1 76 ? -9.657 -4.395 -25.861 1.00 91.06 76 VAL A N 1
ATOM 596 C CA . VAL A 1 76 ? -9.964 -5.423 -24.859 1.00 91.06 76 VAL A CA 1
ATOM 597 C C . VAL A 1 76 ? -10.235 -4.807 -23.494 1.00 91.06 76 VAL A C 1
ATOM 599 O O . VAL A 1 76 ? -9.405 -4.102 -22.918 1.00 91.06 76 VAL A O 1
ATOM 602 N N . LYS A 1 77 ? -11.362 -5.219 -22.923 1.00 89.31 77 LYS A N 1
ATOM 603 C CA . LYS A 1 77 ? -11.799 -4.909 -21.573 1.00 89.31 77 LYS A CA 1
ATOM 604 C C . LYS A 1 77 ? -11.512 -6.091 -20.654 1.00 89.31 77 LYS A C 1
ATOM 606 O O . LYS A 1 77 ? -11.757 -7.252 -20.981 1.00 89.31 77 LYS A O 1
ATOM 611 N N . ARG A 1 78 ? -11.014 -5.774 -19.462 1.00 90.88 78 ARG A N 1
ATOM 612 C CA . ARG A 1 78 ? -10.712 -6.751 -18.411 1.00 90.88 78 ARG A CA 1
ATOM 613 C C . ARG A 1 78 ? -11.924 -6.945 -17.514 1.00 90.88 78 ARG A C 1
ATOM 615 O O . ARG A 1 78 ? -12.449 -5.969 -16.971 1.00 90.88 78 ARG A O 1
ATOM 622 N N . GLU A 1 79 ? -12.352 -8.189 -17.338 1.00 87.31 79 GLU A N 1
ATOM 623 C CA . GLU A 1 79 ? -13.290 -8.529 -16.272 1.00 87.31 79 GLU A CA 1
ATOM 624 C C . GLU A 1 79 ? -12.546 -8.758 -14.953 1.00 87.31 79 GLU A C 1
ATOM 626 O O . GLU A 1 79 ? -11.360 -9.092 -14.933 1.00 87.31 79 GLU A O 1
ATOM 631 N N . ALA A 1 80 ? -13.247 -8.580 -13.831 1.00 86.56 80 ALA A N 1
ATOM 632 C CA . ALA A 1 80 ? -12.667 -8.846 -12.523 1.00 86.56 80 ALA A CA 1
ATOM 633 C C . ALA A 1 80 ? -12.284 -10.338 -12.412 1.00 86.56 80 ALA A C 1
ATOM 635 O O . ALA A 1 80 ? -13.148 -11.204 -12.608 1.00 86.56 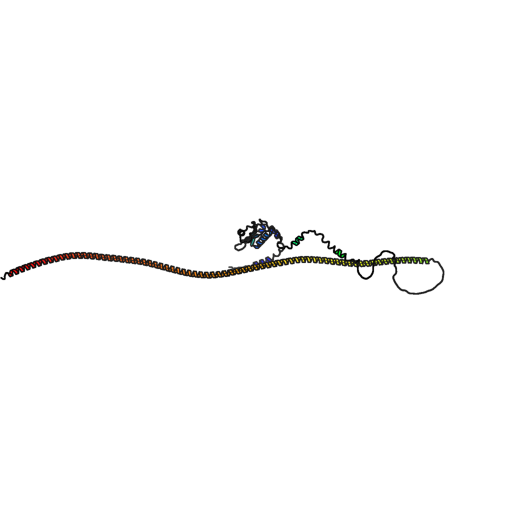80 ALA A O 1
ATOM 636 N N . PRO A 1 81 ? -11.018 -10.663 -12.092 1.00 89.62 81 PRO A N 1
ATOM 637 C CA . PRO A 1 81 ? -10.577 -12.045 -11.973 1.00 89.62 81 PRO A CA 1
ATOM 638 C C . PRO A 1 81 ? -11.302 -12.743 -10.821 1.00 89.62 81 PRO A C 1
ATOM 640 O O . PRO A 1 81 ? -11.539 -12.156 -9.764 1.00 89.62 81 PRO A O 1
ATOM 643 N N . ARG A 1 82 ? -11.619 -14.030 -10.991 1.00 88.88 82 ARG A N 1
ATOM 644 C CA . ARG A 1 82 ? -12.162 -14.837 -9.888 1.00 88.88 82 ARG A CA 1
ATOM 645 C C . ARG A 1 82 ? -11.022 -15.471 -9.117 1.00 88.88 82 ARG A C 1
ATOM 647 O O . ARG A 1 82 ? -10.226 -16.210 -9.696 1.00 88.88 82 ARG A O 1
ATOM 654 N N . MET A 1 83 ? -10.974 -15.238 -7.813 1.00 90.56 83 MET A N 1
ATOM 655 C CA . MET A 1 83 ? -9.941 -15.768 -6.923 1.00 90.56 83 MET A CA 1
ATOM 656 C C . MET A 1 83 ? -10.522 -16.817 -5.967 1.00 90.56 83 MET A C 1
ATOM 658 O O . MET A 1 83 ? -11.699 -16.766 -5.615 1.00 90.56 83 MET A O 1
ATOM 662 N N . ASN A 1 84 ? -9.694 -17.773 -5.547 1.00 85.06 84 ASN A N 1
ATOM 663 C CA . ASN A 1 84 ? -10.019 -18.674 -4.438 1.00 85.06 84 ASN A CA 1
ATOM 664 C C . ASN A 1 84 ? -9.852 -17.965 -3.084 1.00 85.06 84 ASN A C 1
ATOM 666 O O . ASN A 1 84 ? -9.191 -16.936 -2.992 1.00 85.06 84 ASN A O 1
ATOM 670 N N . HIS A 1 85 ? -10.325 -18.600 -2.004 1.00 79.69 85 HIS A N 1
ATOM 671 C CA . HIS A 1 85 ? -10.097 -18.155 -0.617 1.00 79.69 85 HIS A CA 1
ATOM 672 C C . HIS A 1 85 ? -8.614 -17.953 -0.239 1.00 79.69 85 HIS A C 1
ATOM 674 O O . HIS A 1 85 ? -8.327 -17.244 0.714 1.00 79.69 85 HIS A O 1
ATOM 680 N N . HIS A 1 86 ? -7.681 -18.544 -0.992 1.00 76.25 86 HIS A N 1
ATOM 681 C CA . HIS A 1 86 ? -6.230 -18.429 -0.788 1.00 76.25 86 HIS A CA 1
ATOM 682 C C . HIS A 1 86 ? -5.581 -17.333 -1.662 1.00 76.25 86 HIS A C 1
ATOM 684 O O . HIS A 1 86 ? -4.374 -17.352 -1.864 1.00 76.25 86 HIS A O 1
ATOM 690 N N . GLY A 1 87 ? -6.364 -16.440 -2.279 1.00 79.81 87 GLY A N 1
ATOM 691 C CA . GLY A 1 87 ? -5.853 -15.339 -3.114 1.00 79.81 87 GLY A CA 1
ATOM 692 C C . GLY A 1 87 ? -5.358 -15.738 -4.513 1.00 79.81 87 GLY A C 1
ATOM 693 O O . GLY A 1 87 ? -5.030 -14.874 -5.319 1.00 79.81 87 GLY A O 1
ATOM 694 N N . ILE A 1 88 ? -5.343 -17.032 -4.847 1.00 82.75 88 ILE A N 1
ATOM 695 C CA . ILE A 1 88 ? -4.927 -17.516 -6.173 1.00 82.75 88 ILE A CA 1
ATOM 696 C C . ILE A 1 88 ? -6.013 -17.213 -7.211 1.00 82.75 88 ILE A C 1
ATOM 698 O O . ILE A 1 88 ? -7.176 -17.597 -7.033 1.00 82.75 88 ILE A O 1
ATOM 702 N N . VAL A 1 89 ? -5.622 -16.585 -8.323 1.00 88.38 89 VAL A N 1
ATOM 703 C CA . VAL A 1 89 ? -6.489 -16.331 -9.480 1.00 88.38 89 VAL A CA 1
ATOM 704 C C . VAL A 1 89 ? -6.863 -17.658 -10.145 1.00 88.38 89 VAL A C 1
ATOM 706 O O . VAL A 1 89 ? -6.022 -18.419 -10.601 1.00 88.38 89 VAL A O 1
ATOM 709 N N . THR A 1 90 ? -8.156 -17.959 -10.188 1.00 88.62 90 THR A N 1
ATOM 710 C CA . THR A 1 90 ? -8.686 -19.211 -10.751 1.00 88.62 90 THR A CA 1
ATOM 711 C C . THR A 1 90 ? -9.304 -19.065 -12.123 1.00 88.62 90 THR A C 1
ATOM 713 O O . THR A 1 90 ? -9.411 -20.054 -12.849 1.00 88.62 90 THR A O 1
ATOM 716 N N . SER A 1 91 ? -9.755 -17.860 -12.464 1.00 90.00 91 SER A N 1
ATOM 717 C CA . SER A 1 91 ? -10.406 -17.582 -13.735 1.00 90.00 91 SER A CA 1
ATOM 718 C C . SER A 1 91 ? -10.093 -16.165 -14.182 1.00 90.00 91 SER A C 1
ATOM 720 O O . SER A 1 91 ? -10.252 -15.222 -13.403 1.00 90.00 91 SER A O 1
ATOM 722 N N . LEU A 1 92 ? -9.714 -16.045 -15.448 1.00 93.00 92 LEU A N 1
ATOM 723 C CA . LEU A 1 92 ? -9.502 -14.793 -16.162 1.00 93.00 92 LEU A CA 1
ATOM 724 C C . LEU A 1 92 ? -10.509 -14.715 -17.304 1.00 93.00 92 LEU A C 1
ATOM 726 O O . LEU A 1 92 ? -10.717 -15.706 -18.006 1.00 93.00 92 LEU A O 1
ATOM 730 N N . CYS A 1 93 ? -11.123 -13.553 -17.481 1.00 92.62 93 CYS A N 1
ATOM 731 C CA . CYS A 1 93 ? -12.027 -13.291 -18.590 1.00 92.62 93 CYS A CA 1
ATOM 732 C C . CYS A 1 93 ? -11.665 -11.947 -19.223 1.00 92.62 93 CYS A C 1
ATOM 734 O O . CYS A 1 93 ? -11.510 -10.940 -18.526 1.00 92.62 93 CYS A O 1
ATOM 736 N N . PHE A 1 94 ? -11.537 -11.950 -20.545 1.00 93.62 94 PHE A N 1
ATOM 737 C CA . PHE A 1 94 ? -11.258 -10.760 -21.336 1.00 93.62 94 PHE A CA 1
ATOM 738 C C . PHE A 1 94 ? -12.299 -10.648 -22.441 1.00 93.62 94 PHE A C 1
ATOM 740 O O . PHE A 1 94 ? -12.548 -11.611 -23.166 1.00 93.62 94 PHE A O 1
ATOM 747 N N . CYS A 1 95 ? -12.897 -9.474 -22.575 1.00 91.19 95 CYS A N 1
ATOM 748 C CA . CYS A 1 95 ? -13.980 -9.207 -23.508 1.00 91.19 95 CYS A CA 1
ATOM 749 C C . CYS A 1 95 ? -13.631 -8.044 -24.432 1.00 91.19 95 CYS A C 1
ATOM 751 O O . CYS A 1 95 ? -12.673 -7.310 -24.203 1.00 91.19 95 CYS A O 1
ATOM 753 N N . CYS A 1 96 ? -14.391 -7.877 -25.507 1.00 91.75 96 CYS A N 1
ATOM 754 C CA . CYS A 1 96 ? -14.242 -6.711 -26.367 1.00 91.75 96 CYS A CA 1
ATOM 755 C C . CYS A 1 96 ? -14.649 -5.418 -25.630 1.00 91.75 96 CYS A C 1
ATOM 757 O O . CYS A 1 96 ? -15.642 -5.386 -24.905 1.00 91.75 96 CYS A O 1
ATOM 759 N N . ASP A 1 97 ? -13.941 -4.313 -25.870 1.00 86.69 97 ASP A N 1
ATOM 760 C CA . ASP A 1 97 ? -14.263 -2.987 -25.315 1.00 86.69 97 ASP A CA 1
ATOM 761 C C . ASP A 1 97 ? -15.659 -2.473 -25.706 1.00 86.69 97 ASP A C 1
ATOM 763 O O . ASP A 1 97 ? -16.263 -1.658 -24.996 1.00 86.69 97 ASP A O 1
ATOM 767 N N . CYS A 1 98 ? -16.195 -2.982 -26.816 1.00 83.75 98 CYS A N 1
ATOM 768 C CA . CYS A 1 98 ? -17.548 -2.711 -27.282 1.00 83.75 98 CYS A CA 1
ATOM 769 C C . CYS A 1 98 ? -18.631 -3.542 -26.559 1.00 83.75 98 CYS A C 1
ATOM 771 O O . CYS A 1 98 ? -19.804 -3.463 -26.937 1.00 83.75 98 CYS A O 1
ATOM 773 N N . GLU A 1 99 ? -18.283 -4.336 -25.538 1.00 84.44 99 GLU A N 1
ATOM 774 C CA . GLU A 1 99 ? -19.235 -5.120 -24.743 1.00 84.44 99 GLU A CA 1
ATOM 775 C C . GLU A 1 99 ? -20.051 -4.265 -23.750 1.00 84.44 99 GLU A C 1
ATOM 777 O O . GLU A 1 99 ? -19.531 -3.427 -22.999 1.00 84.44 99 GLU A O 1
ATOM 782 N N . GLY A 1 100 ? -21.351 -4.573 -23.676 1.00 77.38 100 GLY A N 1
ATOM 783 C CA . GLY A 1 100 ? -22.294 -4.024 -22.703 1.00 77.38 100 GLY A CA 1
ATOM 784 C C . GLY A 1 100 ? -22.703 -2.574 -22.969 1.00 77.38 100 GLY A C 1
ATOM 785 O O . GLY A 1 100 ? -22.414 -2.003 -24.013 1.00 77.38 100 GLY A O 1
ATOM 786 N N . VAL A 1 101 ? -23.369 -1.969 -21.986 1.00 69.06 101 VAL A N 1
ATOM 787 C CA . VAL A 1 101 ? -23.725 -0.537 -21.960 1.00 69.06 101 VAL A CA 1
ATOM 788 C C . VAL A 1 101 ? -22.936 0.198 -20.895 1.00 69.06 101 VAL A C 1
ATOM 790 O O . VAL A 1 101 ? -22.367 -0.408 -19.979 1.00 69.06 101 VAL A O 1
ATOM 793 N N . ARG A 1 102 ? -22.861 1.522 -21.015 1.00 67.75 102 ARG A N 1
ATOM 794 C CA . ARG A 1 102 ? -22.313 2.354 -19.943 1.00 67.75 102 ARG A CA 1
ATOM 795 C C . ARG A 1 102 ? -23.322 2.433 -18.795 1.00 67.75 102 ARG A C 1
ATOM 797 O O . ARG A 1 102 ? -24.522 2.544 -19.036 1.00 67.75 102 ARG A O 1
ATOM 804 N N . SER A 1 103 ? -22.842 2.380 -17.552 1.00 61.44 103 SER A N 1
ATOM 805 C CA . SER A 1 103 ? -23.714 2.441 -16.374 1.00 61.44 103 SER A CA 1
ATOM 806 C C . SER A 1 103 ? -24.495 3.764 -16.327 1.00 61.44 103 SER A C 1
ATOM 808 O O . SER A 1 103 ? -23.961 4.813 -16.687 1.00 61.44 103 SER A O 1
ATOM 810 N N . GLU A 1 104 ? -25.746 3.748 -15.859 1.00 61.09 104 GLU A N 1
ATOM 811 C CA . GLU A 1 104 ? -26.572 4.966 -15.719 1.00 61.09 104 GLU A CA 1
ATOM 812 C C . GLU A 1 104 ? -25.931 6.017 -14.798 1.00 61.09 104 GLU A C 1
ATOM 814 O O . GLU A 1 104 ? -26.046 7.218 -15.037 1.00 61.09 104 GLU A O 1
ATOM 819 N N . LYS A 1 105 ? -25.154 5.571 -13.804 1.00 60.22 105 LYS A N 1
ATOM 820 C CA . LYS A 1 105 ? -24.377 6.441 -12.907 1.00 60.22 105 LYS A CA 1
ATOM 821 C C . LYS A 1 105 ? -23.297 7.246 -13.639 1.00 60.22 105 LYS A C 1
ATOM 823 O O . LYS A 1 105 ? -22.957 8.339 -13.199 1.00 60.22 105 LYS A O 1
ATOM 828 N N . ASP A 1 106 ? -22.767 6.732 -14.750 1.00 59.31 106 ASP A N 1
ATOM 829 C CA . ASP A 1 106 ? -21.792 7.446 -15.585 1.00 59.31 106 ASP A CA 1
ATOM 830 C C . ASP A 1 106 ? -22.445 8.416 -16.576 1.00 59.31 106 ASP A C 1
ATOM 832 O O . ASP A 1 106 ? -21.766 9.326 -17.056 1.00 59.31 106 ASP A O 1
ATOM 836 N N . LYS A 1 107 ? -23.737 8.229 -16.886 1.00 57.72 107 LYS A N 1
ATOM 837 C CA . LYS A 1 107 ? -24.514 9.115 -17.768 1.00 57.72 107 LYS A CA 1
ATOM 838 C C . LYS A 1 107 ? -24.930 10.408 -17.051 1.00 57.72 107 LYS A C 1
ATOM 840 O O . LYS A 1 107 ? -24.911 11.463 -17.674 1.00 57.72 107 LYS A O 1
ATOM 845 N N . ASN A 1 108 ? -25.198 10.336 -15.742 1.00 57.34 108 ASN A N 1
ATOM 846 C CA . ASN A 1 108 ? -25.788 11.427 -14.946 1.00 57.34 108 ASN A CA 1
ATOM 847 C C . ASN A 1 108 ? -24.833 12.047 -13.906 1.00 57.34 108 ASN A C 1
ATOM 849 O O . ASN A 1 108 ? -25.275 12.580 -12.892 1.00 57.34 108 ASN A O 1
ATOM 853 N N . ARG A 1 109 ? -23.513 11.947 -14.104 1.00 60.97 109 ARG A N 1
ATOM 854 C CA . ARG A 1 109 ? -22.528 12.477 -13.148 1.00 60.97 109 ARG A CA 1
ATOM 855 C C . ARG A 1 109 ? -22.251 13.957 -13.437 1.00 60.97 109 ARG A C 1
ATOM 857 O O . ARG A 1 109 ? -21.437 14.267 -14.307 1.00 60.97 109 ARG A O 1
ATOM 864 N N . GLU A 1 110 ? -22.936 14.845 -12.715 1.00 59.00 110 GLU A N 1
ATOM 865 C CA . GLU A 1 110 ? -22.880 16.310 -12.890 1.00 59.00 110 GLU A CA 1
ATOM 866 C C . GLU A 1 110 ? -21.473 16.904 -12.651 1.00 59.00 110 GLU A C 1
ATOM 868 O O . GLU A 1 110 ? -21.123 17.929 -13.231 1.00 59.00 110 GLU A O 1
ATOM 873 N N . ASP A 1 111 ? -20.614 16.208 -11.899 1.00 66.19 111 ASP A N 1
ATOM 874 C CA . ASP A 1 111 ? -19.284 16.686 -11.482 1.00 66.19 111 ASP A CA 1
ATOM 875 C C . ASP A 1 111 ? -18.202 16.653 -12.588 1.00 66.19 111 ASP A C 1
ATOM 877 O O . ASP A 1 111 ? -17.054 17.054 -12.367 1.00 66.19 111 ASP A O 1
ATOM 881 N N . LYS A 1 112 ? -18.505 16.142 -13.791 1.00 64.69 112 LYS A N 1
ATOM 882 C CA . LYS A 1 112 ? -17.523 16.041 -14.888 1.00 64.69 112 LYS A CA 1
ATOM 883 C C . LYS A 1 112 ? -17.565 17.271 -15.800 1.00 64.69 112 LYS A C 1
ATOM 885 O O . LYS A 1 112 ? -18.498 17.461 -16.568 1.00 64.69 112 LYS A O 1
ATOM 890 N N . LYS A 1 113 ? -16.454 18.024 -15.843 1.00 67.69 113 LYS A N 1
ATOM 891 C CA . LYS A 1 113 ? -16.234 19.190 -16.735 1.00 67.69 113 LYS A CA 1
ATOM 892 C C . LYS A 1 113 ? -16.358 18.898 -18.245 1.00 67.69 113 LYS A C 1
ATOM 894 O O . LYS A 1 113 ? -16.398 19.829 -19.042 1.00 67.69 113 LYS A O 1
ATOM 899 N N . ARG A 1 114 ? -16.367 17.626 -18.665 1.00 66.44 114 ARG A N 1
ATOM 900 C CA . ARG A 1 114 ? -16.488 17.205 -20.072 1.00 66.44 114 ARG A CA 1
ATOM 901 C C . ARG A 1 114 ? -17.783 16.426 -20.263 1.00 66.44 114 ARG A C 1
ATOM 903 O O . ARG A 1 114 ? -18.057 15.515 -19.481 1.00 66.44 114 ARG A O 1
ATOM 910 N N . LYS A 1 115 ? -18.526 16.745 -21.330 1.00 62.94 115 LYS A N 1
ATOM 911 C CA . LYS A 1 115 ? -19.726 15.997 -21.730 1.00 62.94 115 LYS A CA 1
ATOM 912 C C . LYS A 1 115 ? -19.398 14.497 -21.847 1.00 62.94 115 LYS A C 1
ATOM 914 O O . LYS A 1 115 ? -18.307 14.161 -22.326 1.00 62.94 115 LYS A O 1
ATOM 919 N N . PRO A 1 116 ? -20.301 13.595 -21.422 1.00 62.75 116 PRO A N 1
ATOM 920 C CA . PRO A 1 116 ? -20.151 12.171 -21.694 1.00 62.75 116 PRO A CA 1
ATOM 921 C C . PRO A 1 116 ? -19.962 11.953 -23.200 1.00 62.75 116 PRO A C 1
ATOM 923 O O . PRO A 1 116 ? -20.694 12.531 -23.997 1.00 62.75 116 PRO A O 1
ATOM 926 N N . ARG A 1 117 ? -18.961 11.151 -23.591 1.00 61.47 117 ARG A N 1
ATOM 927 C CA . ARG A 1 117 ? -18.829 10.700 -24.988 1.00 61.47 117 ARG A CA 1
ATOM 928 C C . ARG A 1 117 ? -20.076 9.898 -25.366 1.00 61.47 117 ARG A C 1
ATOM 930 O O . ARG A 1 117 ? -20.567 9.150 -24.513 1.00 61.47 117 ARG A O 1
ATOM 937 N N . ASP A 1 118 ? -20.516 10.028 -26.614 1.00 59.59 118 ASP A N 1
ATOM 938 C CA . ASP A 1 118 ? -21.628 9.252 -27.167 1.00 59.59 118 ASP A CA 1
ATOM 939 C C . ASP A 1 118 ? -21.413 7.742 -26.956 1.00 59.59 118 ASP A C 1
ATOM 941 O O . ASP A 1 118 ? -20.281 7.253 -26.868 1.00 59.59 118 ASP A O 1
ATOM 945 N N . GLU A 1 119 ? -22.509 6.996 -26.801 1.00 63.62 119 GLU A N 1
ATOM 946 C CA . GLU A 1 119 ? -22.466 5.565 -26.499 1.00 63.62 119 GLU A CA 1
ATOM 947 C C . GLU A 1 119 ? -22.051 4.770 -27.747 1.00 63.62 119 GLU A C 1
ATOM 949 O O . GLU A 1 119 ? -22.860 4.475 -28.617 1.00 63.62 119 GLU A O 1
ATOM 954 N N . THR A 1 120 ? -20.764 4.428 -27.832 1.00 65.25 120 THR A N 1
ATOM 955 C CA . THR A 1 120 ? -20.166 3.670 -28.946 1.00 65.25 120 THR A CA 1
ATOM 956 C C . THR A 1 120 ? -20.125 2.154 -28.713 1.00 65.25 120 THR A C 1
ATOM 958 O O . THR A 1 120 ? -19.547 1.420 -29.514 1.00 65.25 120 THR A O 1
ATOM 961 N N . ARG A 1 121 ? -20.705 1.653 -27.611 1.00 74.06 121 ARG A N 1
ATOM 962 C CA . ARG A 1 121 ? -20.725 0.215 -27.299 1.00 74.06 121 ARG A CA 1
ATOM 963 C C . ARG A 1 121 ? -21.891 -0.470 -28.009 1.00 74.06 121 ARG A C 1
ATOM 965 O O . ARG A 1 121 ? -23.031 -0.035 -27.891 1.00 74.06 121 ARG A O 1
ATOM 972 N N . CYS A 1 122 ? -21.610 -1.561 -28.713 1.00 79.06 122 CYS A N 1
ATOM 973 C CA . CYS A 1 122 ? -22.575 -2.290 -29.541 1.00 79.06 122 CYS A CA 1
ATOM 974 C C . CYS A 1 122 ? -22.972 -3.656 -28.957 1.00 79.06 122 CYS A C 1
ATOM 976 O O . CYS A 1 122 ? -23.497 -4.501 -29.678 1.00 79.06 122 CYS A O 1
ATOM 978 N N . PHE A 1 123 ? -22.732 -3.894 -27.662 1.00 82.50 123 PHE A N 1
ATOM 979 C CA . PHE A 1 123 ? -22.965 -5.189 -27.007 1.00 82.50 123 PHE A CA 1
ATOM 980 C C . PHE A 1 123 ? -22.223 -6.351 -27.681 1.00 82.50 123 PHE A C 1
ATOM 982 O O . PHE A 1 123 ? -22.781 -7.434 -27.879 1.00 82.50 123 PHE A O 1
ATOM 989 N N . CYS A 1 124 ? -20.963 -6.117 -28.044 1.00 88.69 124 CYS A N 1
ATOM 990 C CA . CYS A 1 124 ? -20.118 -7.160 -28.606 1.00 88.69 124 CYS A CA 1
ATOM 991 C C . CYS A 1 124 ? -19.983 -8.334 -27.627 1.00 88.69 124 CYS A C 1
ATOM 993 O O . CYS A 1 124 ? -19.784 -8.119 -26.436 1.00 88.69 124 CYS A O 1
ATOM 995 N N . LYS A 1 125 ? -20.115 -9.566 -28.132 1.00 87.12 125 LYS A N 1
ATOM 996 C CA . LYS A 1 125 ? -20.048 -10.811 -27.343 1.00 87.12 125 LYS A CA 1
ATOM 997 C C . LYS A 1 125 ? -18.752 -11.590 -27.582 1.00 87.12 125 LYS A C 1
ATOM 999 O O . LYS A 1 125 ? -18.710 -12.782 -27.296 1.00 87.12 125 LYS A O 1
ATOM 1004 N N . ALA A 1 126 ? -17.739 -10.959 -28.168 1.00 91.38 126 ALA A N 1
ATOM 1005 C CA . ALA A 1 126 ? -16.426 -11.568 -28.322 1.00 91.38 126 ALA A CA 1
ATOM 1006 C C . ALA A 1 126 ? -15.713 -11.581 -26.964 1.00 91.38 126 ALA A C 1
ATOM 1008 O O . ALA A 1 126 ? -15.580 -10.534 -26.319 1.00 91.38 126 ALA A O 1
ATOM 1009 N N . PHE A 1 127 ? -15.278 -12.761 -26.527 1.00 93.06 127 PHE A N 1
ATOM 1010 C CA . PHE A 1 127 ? -14.556 -12.929 -25.269 1.00 93.06 127 PHE A CA 1
ATOM 1011 C C . PHE A 1 127 ? -13.682 -14.183 -25.271 1.00 93.06 127 PHE A C 1
ATOM 1013 O O . PHE A 1 127 ? -13.898 -15.124 -26.039 1.00 93.06 127 PHE A O 1
ATOM 1020 N N . ILE A 1 128 ? -12.729 -14.212 -24.345 1.00 93.12 128 ILE A N 1
ATOM 1021 C CA . ILE A 1 128 ? -11.970 -15.397 -23.961 1.00 93.12 128 ILE A CA 1
ATOM 1022 C C . ILE A 1 128 ? -12.083 -15.606 -22.450 1.00 93.12 128 ILE A C 1
ATOM 1024 O O . ILE A 1 128 ? -12.043 -14.658 -21.664 1.00 93.12 128 ILE A O 1
ATOM 1028 N N . SER A 1 129 ? -12.218 -16.861 -22.038 1.00 92.56 129 SER A N 1
ATOM 1029 C CA . SER A 1 129 ? -12.232 -17.285 -20.644 1.00 92.56 129 SER A CA 1
ATOM 1030 C C . SER A 1 129 ? -11.164 -18.344 -20.424 1.00 92.56 129 SER A C 1
ATOM 1032 O O . SER A 1 129 ? -11.152 -19.380 -21.089 1.00 92.56 129 SER A O 1
ATOM 1034 N N . MET A 1 130 ? -10.279 -18.098 -19.466 1.00 93.50 130 MET A N 1
ATOM 1035 C CA . MET A 1 130 ? -9.173 -18.974 -19.093 1.00 93.50 130 MET A CA 1
ATOM 1036 C C . MET A 1 130 ? -9.334 -19.417 -17.646 1.00 93.50 130 MET A C 1
ATOM 1038 O O . MET A 1 130 ? -9.670 -18.616 -16.772 1.00 93.50 130 MET A O 1
ATOM 1042 N N . LYS A 1 131 ? -9.104 -20.705 -17.386 1.00 93.25 131 LYS A N 1
ATOM 1043 C CA . LYS A 1 131 ? -9.264 -21.321 -16.068 1.00 93.25 131 LYS A CA 1
ATOM 1044 C C . LYS A 1 131 ? -7.952 -21.941 -15.611 1.00 93.25 131 LYS A C 1
ATOM 1046 O O . LYS A 1 131 ? -7.302 -22.651 -16.372 1.00 93.25 131 LYS A O 1
ATOM 1051 N N . TYR A 1 132 ? -7.619 -21.730 -14.344 1.00 92.81 132 TYR A N 1
ATOM 1052 C CA . TYR A 1 132 ? -6.481 -22.375 -13.705 1.00 92.81 132 TYR A CA 1
ATOM 1053 C C . TYR A 1 132 ? -6.774 -23.856 -13.426 1.00 92.81 132 TYR A C 1
ATOM 1055 O O . TYR A 1 132 ? -7.736 -24.194 -12.720 1.00 92.81 132 TYR A O 1
ATOM 1063 N N . MET A 1 133 ? -5.945 -24.745 -13.969 1.00 88.62 133 MET A N 1
ATOM 1064 C CA . MET A 1 133 ? -5.954 -26.171 -13.663 1.00 88.62 133 MET A CA 1
ATOM 1065 C C . MET A 1 133 ? -4.946 -26.480 -12.558 1.00 88.62 133 MET A C 1
ATOM 1067 O O . MET A 1 133 ? -3.741 -26.318 -12.724 1.00 88.62 133 MET A O 1
ATOM 1071 N N . LYS A 1 134 ? -5.449 -26.995 -11.430 1.00 85.44 134 LYS A N 1
ATOM 1072 C CA . LYS A 1 134 ? -4.614 -27.376 -10.279 1.00 85.44 134 LYS A CA 1
ATOM 1073 C C . LYS A 1 134 ? -3.687 -28.561 -10.566 1.00 85.44 134 LYS A C 1
ATOM 1075 O O . LYS A 1 134 ? -2.674 -28.691 -9.903 1.00 85.44 134 LYS A O 1
ATOM 1080 N N . THR A 1 135 ? -4.051 -29.431 -11.507 1.00 84.88 135 THR A N 1
ATOM 1081 C CA . THR A 1 135 ? -3.300 -30.654 -11.829 1.00 84.88 135 THR A CA 1
ATOM 1082 C C . THR A 1 135 ? -2.029 -30.377 -12.623 1.00 84.88 135 THR A C 1
ATOM 1084 O O . THR A 1 135 ? -1.045 -31.077 -12.441 1.00 84.88 135 THR A O 1
ATOM 1087 N N . THR A 1 136 ? -2.052 -29.371 -13.500 1.00 83.81 136 THR A N 1
ATOM 1088 C CA . THR A 1 136 ? -0.914 -28.981 -14.349 1.00 83.81 136 THR A CA 1
ATOM 1089 C C . THR A 1 136 ? -0.262 -27.674 -13.900 1.00 83.81 136 THR A C 1
ATOM 1091 O O . THR A 1 136 ? 0.716 -27.247 -14.501 1.00 83.81 136 THR A O 1
ATOM 1094 N N . CYS A 1 137 ? -0.807 -27.030 -12.861 1.00 82.94 137 CYS A N 1
ATOM 1095 C CA . CYS A 1 137 ? -0.393 -25.713 -12.371 1.00 82.94 137 CYS A CA 1
ATOM 1096 C C . CYS A 1 137 ? -0.346 -24.634 -13.471 1.00 82.94 137 CYS A C 1
ATOM 1098 O O . CYS A 1 137 ? 0.546 -23.791 -13.490 1.00 82.94 137 CYS A O 1
ATOM 1100 N N . GLN A 1 138 ? -1.302 -24.671 -14.404 1.00 91.06 138 GLN A N 1
ATOM 1101 C CA . GLN A 1 138 ? -1.326 -23.823 -15.602 1.00 91.06 138 GLN A CA 1
ATOM 1102 C C . GLN A 1 138 ? -2.741 -23.312 -15.914 1.00 91.06 138 GLN A C 1
ATOM 1104 O O . GLN A 1 138 ? -3.745 -23.918 -15.531 1.00 91.06 138 GLN A O 1
ATOM 1109 N N . TYR A 1 139 ? -2.831 -22.196 -16.634 1.00 91.75 139 TYR A N 1
ATOM 1110 C CA . TYR A 1 139 ? -4.066 -21.628 -17.169 1.00 91.75 139 TYR A CA 1
ATOM 1111 C C . TYR A 1 139 ? -4.354 -22.188 -18.556 1.00 91.75 139 TYR A C 1
ATOM 1113 O O . TYR A 1 139 ? -3.492 -22.183 -19.429 1.00 91.75 139 TYR A O 1
ATOM 1121 N N . ILE A 1 140 ? -5.585 -22.647 -18.758 1.00 91.00 140 ILE A N 1
ATOM 1122 C CA . ILE A 1 140 ? -6.038 -23.233 -20.021 1.00 91.00 140 ILE A CA 1
ATOM 1123 C C . ILE A 1 140 ? -7.292 -22.496 -20.482 1.00 91.00 140 ILE A C 1
ATOM 1125 O O . ILE A 1 140 ? -8.158 -22.143 -19.670 1.00 91.00 140 ILE A O 1
ATOM 1129 N N . VAL A 1 141 ? -7.394 -22.252 -21.787 1.00 90.94 141 VAL A N 1
ATOM 1130 C CA . VAL A 1 141 ? -8.555 -21.595 -22.395 1.00 90.94 141 VAL A CA 1
ATOM 1131 C C . VAL A 1 141 ? -9.773 -22.515 -22.292 1.00 90.94 141 VAL A C 1
ATOM 1133 O O . VAL A 1 141 ? -9.828 -23.596 -22.874 1.00 90.94 141 VAL A O 1
ATOM 1136 N N . LYS A 1 142 ? -10.773 -22.078 -21.528 1.00 90.56 142 LYS A N 1
ATOM 1137 C CA . LYS A 1 142 ? -12.034 -22.792 -21.320 1.00 90.56 142 LYS A CA 1
ATOM 1138 C C . LYS A 1 142 ? -13.021 -22.501 -22.447 1.00 90.56 142 LYS A C 1
ATOM 1140 O O . LYS A 1 142 ? -13.665 -23.411 -22.966 1.00 90.56 142 LYS A O 1
ATOM 1145 N N . GLU A 1 143 ? -13.168 -21.228 -22.787 1.00 90.06 143 GLU A N 1
ATOM 1146 C CA . GLU A 1 143 ? -14.156 -20.751 -23.748 1.00 90.06 143 GLU A CA 1
ATOM 1147 C C . GLU A 1 143 ? -13.579 -19.576 -24.523 1.00 90.06 143 GLU A C 1
ATOM 1149 O O . GLU A 1 143 ? -12.874 -18.741 -23.961 1.00 90.06 143 GLU A O 1
ATOM 1154 N N . PHE A 1 144 ? -13.849 -19.537 -25.818 1.00 91.19 144 PHE A N 1
ATOM 1155 C CA . PHE A 1 144 ? -13.372 -18.491 -26.700 1.00 91.19 144 PHE A CA 1
ATOM 1156 C C . PHE A 1 144 ? -14.417 -18.266 -27.781 1.00 91.19 144 PHE A C 1
ATOM 1158 O O . PHE A 1 144 ? -14.889 -19.231 -28.379 1.00 91.19 144 PHE A O 1
ATOM 1165 N N . LYS A 1 145 ? -14.765 -17.002 -28.008 1.00 90.19 145 LYS A N 1
ATOM 1166 C CA . LYS A 1 145 ? -15.688 -16.580 -29.052 1.00 90.19 145 LYS A CA 1
ATOM 1167 C C . LYS A 1 145 ? -15.033 -15.499 -29.904 1.00 90.19 145 LYS A C 1
ATOM 1169 O O . LYS A 1 145 ? -14.835 -14.380 -29.433 1.00 90.19 145 LYS A O 1
ATOM 1174 N N . LYS A 1 146 ? -14.741 -15.847 -31.162 1.00 88.44 146 LYS A N 1
ATOM 1175 C CA . LYS A 1 146 ? -14.061 -14.982 -32.145 1.00 88.44 146 LYS A CA 1
ATOM 1176 C C . LYS A 1 146 ? -14.970 -13.918 -32.767 1.00 88.44 146 LYS A C 1
ATOM 1178 O O . LYS A 1 146 ? -14.486 -12.900 -33.236 1.00 88.44 146 LYS A O 1
ATOM 1183 N N . GLU A 1 147 ? -16.275 -14.159 -32.834 1.00 87.69 147 GLU A N 1
ATOM 1184 C CA . GLU A 1 147 ? -17.195 -13.327 -33.619 1.00 87.69 147 GLU A CA 1
ATOM 1185 C C . GLU A 1 147 ? -17.452 -11.946 -32.995 1.00 87.69 147 GLU A C 1
ATOM 1187 O O . GLU A 1 147 ? -17.950 -11.842 -31.869 1.00 87.69 147 GLU A O 1
ATOM 1192 N N . HIS A 1 148 ? -17.219 -10.894 -33.783 1.00 88.44 148 HIS A N 1
ATOM 1193 C CA . HIS A 1 148 ? -17.555 -9.509 -33.453 1.00 88.44 148 HIS A CA 1
ATOM 1194 C C . HIS A 1 148 ? -18.807 -9.055 -34.211 1.00 88.44 148 HIS A C 1
ATOM 1196 O O . HIS A 1 148 ? -19.048 -9.450 -35.348 1.00 88.44 148 HIS A O 1
ATOM 1202 N N . ASN A 1 149 ? -19.610 -8.194 -33.586 1.00 87.25 149 ASN A N 1
ATOM 1203 C CA . ASN A 1 149 ? -20.813 -7.601 -34.187 1.00 87.25 149 ASN A CA 1
ATOM 1204 C C . ASN A 1 149 ? -20.599 -6.146 -34.652 1.00 87.25 149 ASN A C 1
ATOM 1206 O O . ASN A 1 149 ? -21.561 -5.420 -34.895 1.00 87.25 149 ASN A O 1
ATOM 1210 N N . HIS A 1 150 ? -19.343 -5.717 -34.745 1.00 84.94 150 HIS A N 1
ATOM 1211 C CA . HIS A 1 150 ? -18.922 -4.420 -35.256 1.00 84.94 150 HIS A CA 1
ATOM 1212 C C . HIS A 1 150 ? -17.727 -4.603 -36.185 1.00 84.94 150 HIS A C 1
ATOM 1214 O O . HIS A 1 150 ? -17.035 -5.619 -36.130 1.00 84.94 150 HIS A O 1
ATOM 1220 N N . HIS A 1 151 ? -17.478 -3.595 -37.017 1.00 81.94 151 HIS A N 1
ATOM 1221 C CA . HIS A 1 151 ? -16.277 -3.552 -37.837 1.00 81.94 151 HIS A CA 1
ATOM 1222 C C . HIS A 1 151 ? -15.046 -3.470 -36.928 1.00 81.94 151 HIS A C 1
ATOM 1224 O O . HIS A 1 151 ? -15.029 -2.719 -35.946 1.00 81.94 151 HIS A O 1
ATOM 1230 N N . LEU A 1 152 ? -14.052 -4.290 -37.242 1.00 86.44 152 LEU A N 1
ATOM 1231 C CA . LEU A 1 152 ? -12.733 -4.264 -36.629 1.00 86.44 152 LEU A CA 1
ATOM 1232 C C . LEU A 1 152 ? -11.898 -3.188 -37.327 1.00 86.44 152 LEU A C 1
ATOM 1234 O O . LEU A 1 152 ? -12.124 -2.906 -38.506 1.00 86.44 152 LEU A O 1
ATOM 1238 N N . ALA A 1 153 ? -10.979 -2.551 -36.606 1.00 80.25 153 ALA A N 1
ATOM 1239 C CA . ALA A 1 153 ? -10.091 -1.573 -37.216 1.00 80.25 153 ALA A CA 1
ATOM 1240 C C . ALA A 1 153 ? -9.167 -2.296 -38.201 1.00 80.25 153 ALA A C 1
ATOM 1242 O O . ALA A 1 153 ? -8.477 -3.241 -37.825 1.00 80.25 153 ALA A O 1
ATOM 1243 N N . THR A 1 154 ? -9.155 -1.865 -39.461 1.00 58.91 154 THR A N 1
ATOM 1244 C CA . THR A 1 154 ? -8.209 -2.382 -40.445 1.00 58.91 154 THR A CA 1
ATOM 1245 C C . THR A 1 154 ? -6.806 -2.011 -39.986 1.00 58.91 154 THR A C 1
ATOM 1247 O O . THR A 1 154 ? -6.508 -0.826 -39.815 1.00 58.91 154 THR A O 1
ATOM 1250 N N . TYR A 1 155 ? -5.949 -3.008 -39.782 1.00 50.91 155 TYR A N 1
ATOM 1251 C CA . TYR A 1 155 ? -4.528 -2.784 -39.563 1.00 50.91 155 TYR A CA 1
ATOM 1252 C C . TYR A 1 155 ? -3.938 -2.146 -40.829 1.00 50.91 155 TYR A C 1
ATOM 1254 O O . TYR A 1 155 ? -3.604 -2.821 -41.800 1.00 50.91 155 TYR A O 1
ATOM 1262 N N . HIS A 1 156 ? -3.860 -0.818 -40.845 1.00 41.44 156 HIS A N 1
ATOM 1263 C CA . HIS A 1 156 ? -2.926 -0.108 -41.700 1.00 41.44 156 HIS A CA 1
ATOM 1264 C C . HIS A 1 156 ? -1.662 0.101 -40.868 1.00 41.44 156 HIS A C 1
ATOM 1266 O O . HIS A 1 156 ? -1.758 0.732 -39.814 1.00 41.44 156 HIS A O 1
ATOM 1272 N N . PRO A 1 157 ? -0.487 -0.393 -41.297 1.00 43.53 157 PRO A N 1
ATOM 1273 C CA . PRO A 1 157 ? 0.772 0.051 -40.720 1.00 43.53 157 PRO A CA 1
ATOM 1274 C C . PRO A 1 157 ? 0.950 1.521 -41.115 1.00 43.53 157 PRO A C 1
ATOM 1276 O O . PRO A 1 157 ? 1.516 1.837 -42.158 1.00 43.53 157 PRO A O 1
ATOM 1279 N N . HIS A 1 158 ? 0.361 2.422 -40.331 1.00 36.62 158 HIS A N 1
ATOM 1280 C CA . HIS A 1 158 ? 0.472 3.854 -40.526 1.00 36.62 158 HIS A CA 1
ATOM 1281 C C . HIS A 1 158 ? 1.443 4.402 -39.491 1.00 36.62 158 HIS A C 1
ATOM 1283 O O . HIS A 1 158 ? 1.205 4.345 -38.288 1.00 36.62 158 HIS A O 1
ATOM 1289 N N . VAL A 1 159 ? 2.553 4.912 -40.015 1.00 35.47 159 VAL A N 1
ATOM 1290 C CA . VAL A 1 159 ? 3.412 5.899 -39.373 1.00 35.47 159 VAL A CA 1
ATOM 1291 C C . VAL A 1 159 ? 2.526 7.052 -38.897 1.00 35.47 159 VAL A C 1
ATOM 1293 O O . VAL A 1 159 ? 1.741 7.588 -39.689 1.00 35.47 159 VAL A O 1
ATOM 1296 N N . ASP A 1 160 ? 2.653 7.407 -37.621 1.00 30.22 160 ASP A N 1
ATOM 1297 C CA . ASP A 1 160 ? 2.086 8.622 -37.045 1.00 30.22 160 ASP A CA 1
ATOM 1298 C C . ASP A 1 160 ? 2.698 9.838 -37.757 1.00 30.22 160 ASP A C 1
ATOM 1300 O O . ASP A 1 160 ? 3.881 10.140 -37.600 1.00 30.22 160 ASP A O 1
ATOM 1304 N N . VAL A 1 161 ? 1.897 10.543 -38.556 1.00 40.03 161 VAL A N 1
ATOM 1305 C CA . VAL A 1 161 ? 2.247 11.863 -39.097 1.00 40.03 161 VAL A CA 1
ATOM 1306 C C . VAL A 1 161 ? 1.331 12.874 -38.432 1.00 40.03 161 VAL A C 1
ATOM 1308 O O . VAL A 1 161 ? 0.345 13.295 -39.013 1.00 40.03 161 VAL A O 1
ATOM 1311 N N . ASP A 1 162 ? 1.651 13.231 -37.194 1.00 40.31 162 ASP A N 1
ATOM 1312 C CA . ASP A 1 162 ? 1.090 14.403 -36.522 1.00 40.31 162 ASP A CA 1
ATOM 1313 C C . ASP A 1 162 ? 2.153 14.968 -35.573 1.00 40.31 162 ASP A C 1
ATOM 1315 O O . ASP A 1 162 ? 2.177 14.668 -34.378 1.00 40.31 162 ASP A O 1
ATOM 1319 N N . LYS A 1 163 ? 3.082 15.729 -36.171 1.00 38.56 163 LYS A N 1
ATOM 1320 C CA . LYS A 1 163 ? 3.929 16.807 -35.616 1.00 38.56 163 LYS A CA 1
ATOM 1321 C C . LYS A 1 163 ? 5.118 17.017 -36.555 1.00 38.56 163 LYS A C 1
ATOM 1323 O O . LYS A 1 163 ? 6.175 16.435 -36.348 1.00 38.56 163 LYS A O 1
ATOM 1328 N N . LEU A 1 164 ? 4.948 17.844 -37.580 1.00 35.88 164 LEU A N 1
ATOM 1329 C CA . LEU A 1 164 ? 6.059 18.461 -38.303 1.00 35.88 164 LEU A CA 1
ATOM 1330 C C . LEU A 1 164 ? 5.597 19.839 -38.769 1.00 35.88 164 LEU A C 1
ATOM 1332 O O . LEU A 1 164 ? 4.547 19.970 -39.394 1.00 35.88 164 LEU A O 1
ATOM 1336 N N . ASP A 1 165 ? 6.370 20.843 -38.375 1.00 34.78 165 ASP A N 1
ATOM 1337 C CA . ASP A 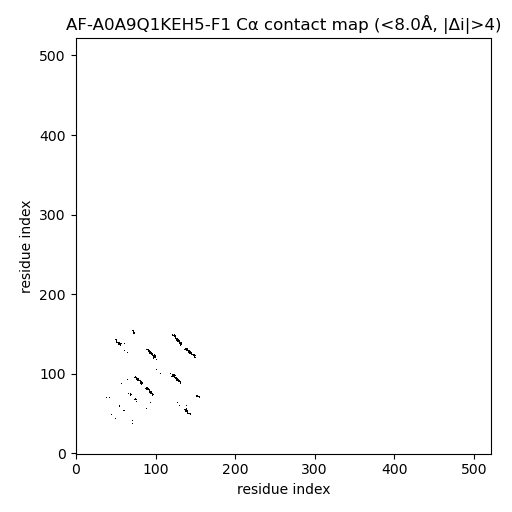1 165 ? 6.129 22.254 -38.631 1.00 34.78 165 ASP A CA 1
ATOM 1338 C C . ASP A 1 165 ? 6.170 22.598 -40.134 1.00 34.78 165 ASP A C 1
ATOM 1340 O O . ASP A 1 165 ? 6.835 21.954 -40.951 1.00 34.78 165 ASP A O 1
ATOM 1344 N N . ASP A 1 166 ? 5.431 23.653 -40.465 1.00 46.84 166 ASP A N 1
ATOM 1345 C CA . ASP A 1 166 ? 4.884 24.041 -41.772 1.00 46.84 166 ASP A CA 1
ATOM 1346 C C . ASP A 1 166 ? 5.894 24.560 -42.829 1.00 46.84 166 ASP A C 1
ATOM 1348 O O . ASP A 1 166 ? 5.497 25.163 -43.824 1.00 46.84 166 ASP A O 1
ATOM 1352 N N . ASP A 1 167 ? 7.198 24.298 -42.697 1.00 40.12 167 ASP A N 1
ATOM 1353 C CA . ASP A 1 167 ? 8.219 24.901 -43.581 1.00 40.12 167 ASP A CA 1
ATOM 1354 C C . ASP A 1 167 ? 8.794 23.948 -44.652 1.00 40.12 167 ASP A C 1
ATOM 1356 O O . ASP A 1 167 ? 9.558 24.365 -45.524 1.00 40.12 167 ASP A O 1
ATOM 1360 N N . THR A 1 168 ? 8.388 22.671 -44.669 1.00 47.62 168 THR A N 1
ATOM 1361 C CA . THR A 1 168 ? 8.904 21.672 -45.641 1.00 47.62 168 THR A CA 1
ATOM 1362 C C . THR A 1 168 ? 7.920 21.346 -46.784 1.00 47.62 168 THR A C 1
ATOM 1364 O O . THR A 1 168 ? 8.298 20.767 -47.808 1.00 47.62 168 THR A O 1
ATOM 1367 N N . LEU A 1 169 ? 6.659 21.784 -46.685 1.00 46.06 169 LEU A N 1
ATOM 1368 C CA . LEU A 1 169 ? 5.611 21.524 -47.690 1.00 46.06 169 LEU A CA 1
ATOM 1369 C C . LEU A 1 169 ? 5.560 22.543 -48.845 1.00 46.06 169 LEU A C 1
ATOM 1371 O O . LEU A 1 169 ? 4.943 22.277 -49.876 1.00 46.06 169 LEU A O 1
ATOM 1375 N N . MET A 1 170 ? 6.277 23.666 -48.746 1.00 39.97 170 MET A N 1
ATOM 1376 C CA . MET A 1 170 ? 6.398 24.638 -49.847 1.00 39.97 170 MET A CA 1
ATOM 1377 C C . MET A 1 170 ? 7.520 24.309 -50.844 1.00 39.97 170 MET A C 1
ATOM 1379 O O . MET A 1 170 ? 7.497 24.791 -51.975 1.00 39.97 170 MET A O 1
ATOM 1383 N N . VAL A 1 171 ? 8.478 23.454 -50.471 1.00 40.97 171 VAL A N 1
ATOM 1384 C CA . VAL A 1 171 ? 9.605 23.071 -51.346 1.00 40.97 171 VAL A CA 1
ATOM 1385 C C . VAL A 1 171 ? 9.319 21.770 -52.105 1.00 40.97 171 VAL A C 1
ATOM 1387 O O . VAL A 1 171 ? 9.806 21.572 -53.216 1.00 40.97 171 VAL A O 1
ATOM 1390 N N . THR A 1 172 ? 8.446 20.912 -51.576 1.00 37.41 172 THR A N 1
ATOM 1391 C CA . THR A 1 172 ? 8.085 19.626 -52.197 1.00 37.41 172 THR A CA 1
ATOM 1392 C C . THR A 1 172 ? 6.948 19.737 -53.223 1.00 37.41 172 THR A C 1
ATOM 1394 O O . THR A 1 172 ? 6.928 18.974 -54.187 1.00 37.41 172 THR A O 1
ATOM 1397 N N . CYS A 1 173 ? 6.079 20.752 -53.131 1.00 39.44 173 CYS A N 1
ATOM 1398 C CA . CYS A 1 173 ? 5.037 21.013 -54.137 1.00 39.44 173 CYS A CA 1
ATOM 1399 C C . CYS A 1 173 ? 5.519 21.780 -55.388 1.00 39.44 173 CYS A C 1
ATOM 1401 O O . CYS A 1 173 ? 4.815 21.781 -56.396 1.00 39.44 173 CYS A O 1
ATOM 1403 N N . PHE A 1 174 ? 6.716 22.386 -55.388 1.00 37.00 174 PHE A N 1
ATOM 1404 C CA . PHE A 1 174 ? 7.243 23.093 -56.572 1.00 37.00 174 PHE A CA 1
ATOM 1405 C C . PHE A 1 174 ? 7.999 22.175 -57.551 1.00 37.00 174 PHE A C 1
ATOM 1407 O O . PHE A 1 174 ? 8.157 22.507 -58.723 1.00 37.00 174 PHE A O 1
ATOM 1414 N N . ILE A 1 175 ? 8.427 20.993 -57.098 1.00 40.19 175 ILE A N 1
ATOM 1415 C CA . ILE A 1 175 ? 9.191 20.032 -57.915 1.00 40.19 175 ILE A CA 1
ATOM 1416 C C . ILE A 1 175 ? 8.261 19.040 -58.646 1.00 40.19 175 ILE A C 1
ATOM 1418 O O . ILE A 1 175 ? 8.654 18.433 -59.637 1.00 40.19 175 ILE A O 1
ATOM 1422 N N . ALA A 1 176 ? 6.989 18.938 -58.245 1.00 39.22 176 ALA A N 1
ATOM 1423 C CA . ALA A 1 176 ? 6.022 18.003 -58.829 1.00 39.22 176 ALA A CA 1
ATOM 1424 C C . ALA A 1 176 ? 5.159 18.578 -59.978 1.00 39.22 176 ALA A C 1
ATOM 1426 O O . ALA A 1 176 ? 4.228 17.908 -60.424 1.00 39.22 176 ALA A O 1
ATOM 1427 N N . HIS A 1 177 ? 5.431 19.796 -60.477 1.00 40.62 177 HIS A N 1
ATOM 1428 C CA . HIS A 1 177 ? 4.607 20.427 -61.528 1.00 40.62 177 HIS A CA 1
ATOM 1429 C C . HIS A 1 177 ? 5.283 20.678 -62.881 1.00 40.62 177 HIS A C 1
ATOM 1431 O O . HIS A 1 177 ? 4.673 21.277 -63.762 1.00 40.62 177 HIS A O 1
ATOM 1437 N N . ILE A 1 178 ? 6.497 20.174 -63.105 1.00 39.03 178 ILE A N 1
ATOM 1438 C CA . ILE A 1 178 ? 7.115 20.193 -64.437 1.00 39.03 178 ILE A CA 1
ATOM 1439 C C . ILE A 1 178 ? 7.658 18.796 -64.723 1.00 39.03 178 ILE A C 1
ATOM 1441 O O . ILE A 1 178 ? 8.838 18.512 -64.548 1.00 39.03 178 ILE A O 1
ATOM 1445 N N . GLY A 1 179 ? 6.757 17.899 -65.122 1.00 43.59 179 GLY A N 1
ATOM 1446 C CA . GLY A 1 179 ? 7.151 16.635 -65.727 1.00 43.59 179 GLY A CA 1
ATOM 1447 C C . GLY A 1 179 ? 7.935 16.906 -67.009 1.00 43.59 179 GLY A C 1
ATOM 1448 O O . GLY A 1 179 ? 7.418 17.551 -67.919 1.00 43.59 179 GLY A O 1
ATOM 1449 N N . PHE A 1 180 ? 9.171 16.419 -67.068 1.00 33.75 180 PHE A N 1
ATOM 1450 C CA . PHE A 1 180 ? 9.908 16.238 -68.312 1.00 33.75 180 PHE A CA 1
ATOM 1451 C C . PHE A 1 180 ? 10.789 14.994 -68.207 1.00 33.75 180 PHE A C 1
ATOM 1453 O O . PHE A 1 180 ? 11.498 14.791 -67.220 1.00 33.75 180 PHE A O 1
ATOM 1460 N N . ASP A 1 181 ? 10.680 14.159 -69.235 1.00 31.80 181 ASP A N 1
ATOM 1461 C CA . ASP A 1 181 ? 11.363 12.885 -69.390 1.00 31.80 181 ASP A CA 1
ATOM 1462 C C . ASP A 1 181 ? 12.886 13.038 -69.455 1.00 31.80 181 ASP A C 1
ATOM 1464 O O . ASP A 1 181 ? 13.440 13.959 -70.055 1.00 31.80 181 ASP A O 1
ATOM 1468 N N . CYS A 1 182 ? 13.571 12.078 -68.842 1.00 36.78 182 CYS A N 1
ATOM 1469 C CA . CYS A 1 182 ? 15.019 12.026 -68.748 1.00 36.78 182 CYS A CA 1
ATOM 1470 C C . CYS A 1 182 ? 15.626 11.352 -69.994 1.00 36.78 182 CYS A C 1
ATOM 1472 O O . CYS A 1 182 ? 15.964 10.171 -69.980 1.00 36.78 182 CYS A O 1
ATOM 1474 N N . SER A 1 183 ? 15.804 12.122 -71.068 1.00 43.88 183 SER A N 1
ATOM 1475 C CA . SER A 1 183 ? 16.842 11.904 -72.085 1.00 43.88 183 SER A CA 1
ATOM 1476 C C . SER A 1 183 ? 17.227 13.260 -72.677 1.00 43.88 183 SER A C 1
ATOM 1478 O O . SER A 1 183 ? 16.333 14.005 -73.050 1.00 43.88 183 SER A O 1
ATOM 1480 N N . GLU A 1 184 ? 18.529 13.550 -72.783 1.00 47.88 184 GLU A N 1
ATOM 1481 C CA . GLU A 1 184 ? 19.138 14.826 -73.232 1.00 47.88 184 GLU A CA 1
ATOM 1482 C C . GLU A 1 184 ? 19.491 15.869 -72.155 1.00 47.88 184 GLU A C 1
ATOM 1484 O O . GLU A 1 184 ? 19.195 17.047 -72.296 1.00 47.88 184 GLU A O 1
ATOM 1489 N N . VAL A 1 185 ? 20.277 15.498 -71.139 1.00 44.88 185 VAL A N 1
ATOM 1490 C CA . VAL A 1 185 ? 21.178 16.473 -70.480 1.00 44.88 185 VAL A CA 1
ATOM 1491 C C . VAL A 1 185 ? 22.522 15.821 -70.152 1.00 44.88 185 VAL A C 1
ATOM 1493 O O . VAL A 1 185 ? 22.969 15.799 -69.016 1.00 44.88 185 VAL A O 1
ATOM 1496 N N . LEU A 1 186 ? 23.178 15.249 -71.161 1.00 46.75 186 LEU A N 1
ATOM 1497 C CA . LEU A 1 186 ? 24.578 14.805 -71.070 1.00 46.75 186 LEU A CA 1
ATOM 1498 C C . LEU A 1 186 ? 25.299 14.950 -72.423 1.00 46.75 186 LEU A C 1
ATOM 1500 O O . LEU A 1 186 ? 26.141 14.142 -72.781 1.00 46.75 186 LEU A O 1
ATOM 1504 N N . ASN A 1 187 ? 24.977 16.001 -73.186 1.00 47.38 187 ASN A N 1
ATOM 1505 C CA . ASN A 1 187 ? 25.691 16.347 -74.426 1.00 47.38 187 ASN A CA 1
ATOM 1506 C C . ASN A 1 187 ? 26.184 17.803 -74.487 1.00 47.38 187 ASN A C 1
ATOM 1508 O O . ASN A 1 187 ? 26.616 18.257 -75.538 1.00 47.38 187 ASN A O 1
ATOM 1512 N N . ASN A 1 188 ? 26.209 18.521 -73.357 1.00 51.28 188 ASN A N 1
ATOM 1513 C CA . ASN A 1 188 ? 26.686 19.913 -73.313 1.00 51.28 188 ASN A CA 1
ATOM 1514 C C . ASN A 1 188 ? 27.922 20.169 -72.437 1.00 51.28 188 ASN A C 1
ATOM 1516 O O . ASN A 1 188 ? 28.324 21.315 -72.281 1.00 51.28 188 ASN A O 1
ATOM 1520 N N . PHE A 1 189 ? 28.597 19.126 -71.945 1.00 44.19 189 PHE A N 1
ATOM 1521 C CA . PHE A 1 189 ? 29.901 19.279 -71.275 1.00 44.19 189 PHE A CA 1
ATOM 1522 C C . PHE A 1 189 ? 31.109 18.884 -72.142 1.00 44.19 189 PHE A C 1
ATOM 1524 O O . PHE A 1 189 ? 32.240 19.221 -71.805 1.00 44.19 189 PHE A O 1
ATOM 1531 N N . ILE A 1 190 ? 30.885 18.262 -73.305 1.00 47.59 190 ILE A N 1
ATOM 1532 C CA . ILE A 1 190 ? 31.953 17.895 -74.256 1.00 47.59 190 ILE A CA 1
ATOM 1533 C C . ILE A 1 190 ? 32.131 18.959 -75.361 1.00 47.59 190 ILE A C 1
ATOM 1535 O O . ILE A 1 190 ? 33.216 19.096 -75.922 1.00 47.59 190 ILE A O 1
ATOM 1539 N N . PHE A 1 191 ? 31.129 19.813 -75.603 1.00 44.12 191 PHE A N 1
ATOM 1540 C CA . PHE A 1 191 ? 31.216 20.883 -76.608 1.00 44.12 191 PHE A CA 1
ATOM 1541 C C . PHE A 1 191 ? 31.948 22.154 -76.123 1.00 44.12 191 PHE A C 1
ATOM 1543 O O . PHE A 1 191 ? 32.457 22.916 -76.941 1.00 44.12 191 PHE A O 1
ATOM 1550 N N . CYS A 1 192 ? 32.088 22.367 -74.808 1.00 46.22 192 CYS A N 1
ATOM 1551 C CA . CYS A 1 192 ? 32.827 23.514 -74.256 1.00 46.22 192 CYS A CA 1
ATOM 1552 C C . CYS A 1 192 ? 34.330 23.254 -74.041 1.00 46.22 192 CYS A C 1
ATOM 1554 O O . CYS A 1 192 ? 35.103 24.208 -74.006 1.00 46.22 192 CYS A O 1
ATOM 1556 N N . LEU A 1 193 ? 34.777 21.994 -73.973 1.00 49.38 193 LEU A N 1
ATOM 1557 C CA . LEU A 1 193 ? 36.207 21.660 -73.851 1.00 49.38 193 LEU A CA 1
ATOM 1558 C C . LEU A 1 193 ? 36.911 21.508 -75.213 1.00 49.38 193 LEU A C 1
ATOM 1560 O O . LEU A 1 193 ? 38.106 21.779 -75.310 1.00 49.38 193 LEU A O 1
ATOM 1564 N N . LEU A 1 194 ? 36.176 21.208 -76.291 1.00 48.19 194 LEU A N 1
ATOM 1565 C CA . LEU A 1 194 ? 36.709 21.222 -77.665 1.00 48.19 194 LEU A CA 1
ATOM 1566 C C . LEU A 1 194 ? 36.824 22.636 -78.272 1.00 48.19 194 LEU A C 1
ATOM 1568 O O . LEU A 1 194 ? 37.576 22.833 -79.222 1.00 48.19 194 LEU A O 1
ATOM 1572 N N . LEU A 1 195 ? 36.162 23.639 -77.684 1.00 46.91 195 LEU A N 1
ATOM 1573 C CA . LEU A 1 195 ? 36.321 25.058 -78.038 1.00 46.91 195 LEU A CA 1
ATOM 1574 C C . LEU A 1 195 ? 37.492 25.739 -77.304 1.00 46.91 195 LEU A C 1
ATOM 1576 O O . LEU A 1 195 ? 38.002 26.746 -77.786 1.00 46.91 195 LEU A O 1
ATOM 1580 N N . TYR A 1 196 ? 37.968 25.170 -76.191 1.00 46.12 196 TYR A N 1
ATOM 1581 C CA . TYR A 1 196 ? 39.111 25.697 -75.431 1.00 46.12 196 TYR A CA 1
ATOM 1582 C C . TYR A 1 196 ? 40.468 25.124 -75.887 1.00 46.12 196 TYR A C 1
ATOM 1584 O O . TYR A 1 196 ? 41.508 25.717 -75.616 1.00 46.12 196 TYR A O 1
ATOM 1592 N N . TRP A 1 197 ? 40.472 24.017 -76.642 1.00 43.47 197 TRP A N 1
ATOM 1593 C CA . TRP A 1 197 ? 41.686 23.444 -77.245 1.00 43.47 197 TRP A CA 1
ATOM 1594 C C . TRP A 1 197 ? 41.952 23.955 -78.674 1.00 43.47 197 TRP A C 1
ATOM 1596 O O . TRP A 1 197 ? 43.100 24.028 -79.097 1.00 43.47 197 TRP A O 1
ATOM 1606 N N . LEU A 1 198 ? 40.923 24.425 -79.396 1.00 44.91 198 LEU A N 1
ATOM 1607 C CA . LEU A 1 198 ? 41.084 25.013 -80.738 1.00 44.91 198 LEU A CA 1
ATOM 1608 C C . LEU A 1 198 ? 41.554 26.486 -80.740 1.00 44.91 198 LEU A C 1
ATOM 1610 O O . LEU A 1 198 ? 41.785 27.049 -81.808 1.00 44.91 198 LEU A O 1
ATOM 1614 N N . ILE A 1 199 ? 41.688 27.120 -79.568 1.00 43.38 199 ILE A N 1
ATOM 1615 C CA . ILE A 1 199 ? 42.089 28.536 -79.418 1.00 43.38 199 ILE A CA 1
ATOM 1616 C C . ILE A 1 199 ? 43.528 28.681 -78.867 1.00 43.38 199 ILE A C 1
ATOM 1618 O O . ILE A 1 199 ? 44.084 29.778 -78.876 1.00 43.38 199 ILE A O 1
ATOM 1622 N N . ALA A 1 200 ? 44.189 27.592 -78.456 1.00 48.53 200 ALA A N 1
ATOM 1623 C CA . ALA A 1 200 ? 45.474 27.651 -77.747 1.00 48.53 200 ALA A CA 1
ATOM 1624 C C . ALA A 1 200 ? 46.729 27.299 -78.573 1.00 48.53 200 ALA A C 1
ATOM 1626 O O . ALA A 1 200 ? 47.808 27.219 -77.993 1.00 48.53 200 ALA A O 1
ATOM 1627 N N . GLU A 1 201 ? 46.649 27.146 -79.901 1.00 40.66 201 GLU A N 1
ATOM 1628 C CA . GLU A 1 201 ? 47.861 26.970 -80.720 1.00 40.66 201 GLU A CA 1
ATOM 1629 C C . GLU A 1 201 ? 47.679 27.464 -82.164 1.00 40.66 201 GLU A C 1
ATOM 1631 O O . GLU A 1 201 ? 47.551 26.700 -83.116 1.00 40.66 201 GLU A O 1
ATOM 1636 N N . ASN A 1 202 ? 47.650 28.788 -82.342 1.00 33.06 202 ASN A N 1
ATOM 1637 C CA . ASN A 1 202 ? 48.040 29.395 -83.615 1.00 33.06 202 ASN A CA 1
ATOM 1638 C C . ASN A 1 202 ? 48.462 30.857 -83.422 1.00 33.06 202 ASN A C 1
ATOM 1640 O O . ASN A 1 202 ? 47.647 31.781 -83.402 1.00 33.06 202 ASN A O 1
ATOM 1644 N N . GLN A 1 203 ? 49.772 31.082 -83.313 1.00 31.56 203 GLN A N 1
ATOM 1645 C CA . GLN A 1 203 ? 50.337 32.358 -83.728 1.00 31.56 203 GLN A CA 1
ATOM 1646 C C . GLN A 1 203 ? 50.347 32.401 -85.257 1.00 31.56 203 GLN A C 1
ATOM 1648 O O . GLN A 1 203 ? 51.121 31.686 -85.881 1.00 31.56 203 GLN A O 1
ATOM 1653 N N . ALA A 1 204 ? 49.521 33.274 -85.839 1.00 29.83 204 ALA A N 1
ATOM 1654 C CA . ALA A 1 204 ? 49.958 34.361 -86.726 1.00 29.83 204 ALA A CA 1
ATOM 1655 C C . ALA A 1 204 ? 48.752 34.958 -87.474 1.00 29.83 204 ALA A C 1
ATOM 1657 O O . ALA A 1 204 ? 48.202 34.329 -88.366 1.00 29.83 204 ALA A O 1
ATOM 1658 N N . THR A 1 205 ? 48.351 36.193 -87.150 1.00 30.64 205 THR A N 1
ATOM 1659 C CA . THR A 1 205 ? 48.753 37.396 -87.910 1.00 30.64 205 THR A CA 1
ATOM 1660 C C . THR A 1 205 ? 48.053 38.655 -87.375 1.00 30.64 205 THR A C 1
ATOM 1662 O O . THR A 1 205 ? 46.837 38.777 -87.435 1.00 30.64 205 THR A O 1
ATOM 1665 N N . ASN A 1 206 ? 48.868 39.602 -86.905 1.00 33.53 206 ASN A N 1
ATOM 1666 C CA . ASN A 1 206 ? 48.800 41.053 -87.120 1.00 33.53 206 ASN A CA 1
ATOM 1667 C C . ASN A 1 206 ? 47.437 41.773 -87.096 1.00 33.53 206 ASN A C 1
ATOM 1669 O O . ASN A 1 206 ? 46.760 41.901 -88.114 1.00 33.53 206 ASN A O 1
ATOM 1673 N N . GLY A 1 207 ? 47.180 42.449 -85.973 1.00 32.06 207 GLY A N 1
ATOM 1674 C CA . GLY A 1 207 ? 46.482 43.734 -85.958 1.00 32.06 207 GLY A CA 1
ATOM 1675 C C . GLY A 1 207 ? 47.443 44.892 -86.269 1.00 32.06 207 GLY A C 1
ATOM 1676 O O . GLY A 1 207 ? 48.600 44.893 -85.850 1.00 32.06 207 GLY A O 1
ATOM 1677 N N . CYS A 1 208 ? 46.958 45.901 -86.993 1.00 27.30 208 CYS A N 1
ATOM 1678 C CA . CYS A 1 208 ? 47.555 47.234 -87.039 1.00 27.30 208 CYS A CA 1
ATOM 1679 C C . CYS A 1 208 ? 46.676 48.192 -86.228 1.00 27.30 208 CYS A C 1
ATOM 1681 O O . CYS A 1 208 ? 45.472 48.224 -86.453 1.00 27.30 208 CYS A O 1
ATOM 1683 N N . ILE A 1 209 ? 47.283 48.982 -85.333 1.00 32.03 209 ILE A N 1
ATOM 1684 C CA . ILE A 1 209 ? 47.237 50.460 -85.277 1.00 32.03 209 ILE A CA 1
ATOM 1685 C C . ILE A 1 209 ? 47.987 50.931 -84.008 1.00 32.03 209 ILE A C 1
ATOM 1687 O O . ILE A 1 209 ? 47.521 50.762 -82.889 1.00 32.03 209 ILE A O 1
ATOM 1691 N N . GLY A 1 210 ? 49.142 51.574 -84.229 1.00 28.11 210 GLY A N 1
ATOM 1692 C CA . GLY A 1 210 ? 49.550 52.806 -83.536 1.00 28.11 210 GLY A CA 1
ATOM 1693 C C . GLY A 1 210 ? 50.310 52.746 -82.200 1.00 28.11 210 GLY A C 1
ATOM 1694 O O . GLY A 1 210 ? 49.707 52.998 -81.161 1.00 28.11 210 GLY A O 1
ATOM 1695 N N . ARG A 1 211 ? 51.652 52.649 -82.249 1.00 33.44 211 ARG A N 1
ATOM 1696 C CA . ARG A 1 211 ? 52.636 53.740 -81.968 1.00 33.44 211 ARG A CA 1
ATOM 1697 C C . ARG A 1 211 ? 54.045 53.178 -81.678 1.00 33.44 211 ARG A C 1
ATOM 1699 O O . ARG A 1 211 ? 54.148 52.299 -80.841 1.00 33.44 211 ARG A O 1
ATOM 1706 N N . ASP A 1 212 ? 55.056 53.740 -82.368 1.00 27.06 212 ASP A N 1
ATOM 1707 C CA . ASP A 1 212 ? 56.501 53.903 -82.031 1.00 27.06 212 ASP A CA 1
ATOM 1708 C C . ASP A 1 212 ? 57.241 52.760 -81.287 1.00 27.06 212 ASP A C 1
ATOM 1710 O O . ASP A 1 212 ? 56.821 52.357 -80.216 1.00 27.06 212 ASP A O 1
ATOM 1714 N N . ARG A 1 213 ? 58.429 52.259 -81.662 1.00 30.02 213 ARG A N 1
ATOM 1715 C CA . ARG A 1 213 ? 59.525 52.741 -82.525 1.00 30.02 213 ARG A CA 1
ATOM 1716 C C . ARG A 1 213 ? 60.502 51.555 -82.774 1.00 30.02 213 ARG A C 1
ATOM 1718 O O . ARG A 1 213 ? 60.692 50.739 -81.883 1.00 30.02 213 ARG A O 1
ATOM 1725 N N . ASP A 1 214 ? 61.110 51.512 -83.965 1.00 29.69 214 ASP A N 1
ATOM 1726 C CA . ASP A 1 214 ? 62.382 50.850 -84.348 1.00 29.69 214 ASP A CA 1
ATOM 1727 C C . ASP A 1 214 ? 62.551 49.306 -84.308 1.00 29.69 214 ASP A C 1
ATOM 1729 O O . ASP A 1 214 ? 62.949 48.721 -83.309 1.00 29.69 214 ASP A O 1
ATOM 1733 N N . CYS A 1 215 ? 62.440 48.651 -85.480 1.00 25.08 215 CYS A N 1
ATOM 1734 C CA . CYS A 1 215 ? 63.576 48.301 -86.374 1.00 25.08 215 CYS A CA 1
ATOM 1735 C C . 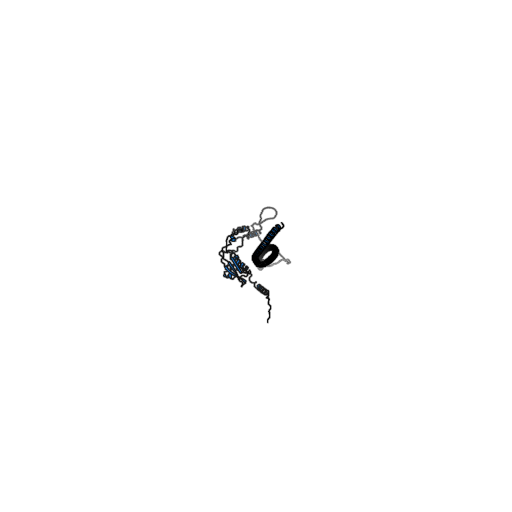CYS A 1 215 ? 63.457 46.929 -87.109 1.00 25.08 215 CYS A C 1
ATOM 1737 O O . CYS A 1 215 ? 63.414 45.873 -86.493 1.00 25.08 215 CYS A O 1
ATOM 1739 N N . HIS A 1 216 ? 63.547 46.996 -88.452 1.00 25.20 216 HIS A N 1
ATOM 1740 C CA . HIS A 1 216 ? 63.913 45.971 -89.466 1.00 25.20 216 HIS A CA 1
ATOM 1741 C C . HIS A 1 216 ? 62.891 44.978 -90.110 1.00 25.20 216 HIS A C 1
ATOM 1743 O O . HIS A 1 216 ? 62.714 43.849 -89.677 1.00 25.20 216 HIS A O 1
ATOM 1749 N N . ARG A 1 217 ? 62.354 45.429 -91.274 1.00 28.92 217 ARG A N 1
ATOM 1750 C CA . ARG A 1 217 ? 62.116 44.785 -92.616 1.00 28.92 217 ARG A CA 1
ATOM 1751 C C . ARG A 1 217 ? 61.629 43.313 -92.686 1.00 28.92 217 ARG A C 1
ATOM 1753 O O . ARG A 1 217 ? 62.380 42.418 -92.342 1.00 28.92 217 ARG A O 1
ATOM 1760 N N . ARG A 1 218 ? 60.391 43.005 -93.138 1.00 28.20 218 ARG A N 1
ATOM 1761 C CA . ARG A 1 218 ? 59.844 42.918 -94.541 1.00 28.20 218 ARG A CA 1
ATOM 1762 C C . ARG A 1 218 ? 60.609 41.938 -95.463 1.00 28.20 218 ARG A C 1
ATOM 1764 O O . ARG A 1 218 ? 61.815 42.079 -95.568 1.00 28.20 218 ARG A O 1
ATOM 1771 N N . LEU A 1 219 ? 60.004 41.054 -96.271 1.00 26.44 219 LEU A N 1
ATOM 1772 C CA . LEU A 1 219 ? 58.604 40.718 -96.596 1.00 26.44 219 LEU A CA 1
ATOM 1773 C C . LEU A 1 219 ? 58.580 39.473 -97.517 1.00 26.44 219 LEU A C 1
ATOM 1775 O O . LEU A 1 219 ? 59.594 39.094 -98.094 1.00 26.44 219 LEU A O 1
ATOM 1779 N N . ALA A 1 220 ? 57.380 38.916 -97.664 1.00 26.36 220 ALA A N 1
ATOM 1780 C CA . ALA A 1 220 ? 56.958 37.788 -98.482 1.00 26.36 220 ALA A CA 1
ATOM 1781 C C . ALA A 1 220 ? 56.920 38.021 -100.013 1.00 26.36 220 ALA A C 1
ATOM 1783 O O . ALA A 1 220 ? 56.829 39.153 -100.476 1.00 26.36 220 ALA A O 1
ATOM 1784 N N . TYR A 1 221 ? 56.901 36.882 -100.724 1.00 26.61 221 TYR A N 1
ATOM 1785 C CA . TYR A 1 221 ? 56.216 36.512 -101.980 1.00 26.61 221 TYR A CA 1
ATOM 1786 C C . TYR A 1 221 ? 56.168 37.453 -103.202 1.00 26.61 221 TYR A C 1
ATOM 1788 O O . TYR A 1 221 ? 55.673 38.573 -103.156 1.00 26.61 221 TYR A O 1
ATOM 1796 N N . GLY A 1 222 ? 56.495 36.866 -104.361 1.00 26.66 222 GLY A N 1
ATOM 1797 C CA . GLY A 1 222 ? 56.142 37.358 -105.694 1.00 26.66 222 GLY A CA 1
ATOM 1798 C C . GLY A 1 222 ? 56.619 36.410 -106.801 1.00 26.66 222 GLY A C 1
ATOM 1799 O O . GLY A 1 222 ? 57.807 36.145 -106.929 1.00 26.66 222 GLY A O 1
ATOM 1800 N N . ILE A 1 223 ? 55.669 35.872 -107.562 1.00 26.30 223 ILE A N 1
ATOM 1801 C CA . ILE A 1 223 ? 55.799 34.860 -108.621 1.00 26.30 223 ILE A CA 1
ATOM 1802 C C . ILE A 1 223 ? 56.475 35.413 -109.902 1.00 26.30 223 ILE A C 1
ATOM 1804 O O . ILE A 1 223 ? 56.327 36.584 -110.235 1.00 26.30 223 ILE A O 1
ATOM 1808 N N . THR A 1 224 ? 57.119 34.498 -110.650 1.00 25.59 224 THR A N 1
ATOM 1809 C CA . THR A 1 224 ? 57.583 34.532 -112.067 1.00 25.59 224 THR A CA 1
ATOM 1810 C C . THR A 1 224 ? 58.824 35.354 -112.456 1.00 25.59 224 THR A C 1
ATOM 1812 O O . THR A 1 224 ? 58.737 36.559 -112.637 1.00 25.59 224 THR A O 1
ATOM 1815 N N . HIS A 1 225 ? 59.954 34.678 -112.732 1.00 24.61 225 HIS A N 1
ATOM 1816 C CA . HIS A 1 225 ? 60.526 34.459 -114.084 1.00 24.61 225 HIS A CA 1
ATOM 1817 C C . HIS A 1 225 ? 61.946 33.827 -114.019 1.00 24.61 225 HIS A C 1
ATOM 1819 O O . HIS A 1 225 ? 62.838 34.359 -113.378 1.00 24.61 225 HIS A O 1
ATOM 1825 N N . LEU A 1 226 ? 62.121 32.714 -114.748 1.00 24.06 226 LEU A N 1
ATOM 1826 C CA . LEU A 1 226 ? 63.331 32.135 -115.376 1.00 24.06 226 LEU A CA 1
ATOM 1827 C C . LEU A 1 226 ? 64.713 32.028 -114.666 1.00 24.06 226 LEU A C 1
ATOM 1829 O O . LEU A 1 226 ? 65.357 33.011 -114.325 1.00 24.06 226 LEU A O 1
ATOM 1833 N N . LYS A 1 227 ? 65.247 30.794 -114.805 1.00 24.53 227 LYS A N 1
ATOM 1834 C CA . LYS A 1 227 ? 66.653 30.319 -114.874 1.00 24.53 227 LYS A CA 1
ATOM 1835 C C . LYS A 1 227 ? 67.388 30.001 -113.561 1.00 24.53 227 LYS A C 1
ATOM 1837 O O . LYS A 1 227 ? 68.088 30.832 -113.002 1.00 24.53 227 LYS A O 1
ATOM 1842 N N . VAL A 1 228 ? 67.384 28.709 -113.213 1.00 26.80 228 VAL A N 1
ATOM 1843 C CA . VAL A 1 228 ? 68.460 28.044 -112.458 1.00 26.80 228 VAL A CA 1
ATOM 1844 C C . VAL A 1 228 ? 69.145 27.051 -113.397 1.00 26.80 228 VAL A C 1
ATOM 1846 O O . VAL A 1 228 ? 68.486 26.185 -113.968 1.00 26.80 228 VAL A O 1
ATOM 1849 N N . VAL A 1 229 ? 70.461 27.186 -113.574 1.00 26.69 229 VAL A N 1
ATOM 1850 C CA . VAL A 1 229 ? 71.319 26.204 -114.250 1.00 26.69 229 VAL A CA 1
ATOM 1851 C C . VAL A 1 229 ? 72.565 25.974 -113.392 1.00 26.69 229 VAL A C 1
ATOM 1853 O O . VAL A 1 229 ? 73.364 26.884 -113.216 1.00 26.69 229 VAL A O 1
ATOM 1856 N N . ARG A 1 230 ? 72.687 24.715 -112.945 1.00 26.81 230 ARG A N 1
ATOM 1857 C CA . ARG A 1 230 ? 73.899 23.910 -112.688 1.00 26.81 230 ARG A CA 1
ATOM 1858 C C . ARG A 1 230 ? 74.900 24.317 -111.591 1.00 26.81 230 ARG A C 1
ATOM 1860 O O . ARG A 1 230 ? 75.670 25.255 -111.728 1.00 26.81 230 ARG A O 1
ATOM 1867 N N . THR A 1 231 ? 75.014 23.431 -110.600 1.00 36.38 231 THR A N 1
ATOM 1868 C CA . THR A 1 231 ? 76.292 22.820 -110.157 1.00 36.38 231 THR A CA 1
ATOM 1869 C C . THR A 1 231 ? 76.792 21.847 -111.265 1.00 36.38 231 THR A C 1
ATOM 1871 O O . THR A 1 231 ? 75.979 21.580 -112.160 1.00 36.38 231 THR A O 1
ATOM 1874 N N . PRO A 1 232 ? 78.016 21.240 -111.274 1.00 43.41 232 PRO A N 1
ATOM 1875 C CA . PRO A 1 232 ? 78.779 20.793 -110.089 1.00 43.41 232 PRO A CA 1
ATOM 1876 C C . PRO A 1 232 ? 80.330 20.708 -110.215 1.00 43.41 232 PRO A C 1
ATOM 1878 O O . PRO A 1 232 ? 80.890 20.957 -111.277 1.00 43.41 232 PRO A O 1
ATOM 1881 N N . TYR A 1 233 ? 80.979 20.323 -109.097 1.00 26.12 233 TYR A N 1
ATOM 1882 C CA . TYR A 1 233 ? 81.984 19.239 -108.945 1.00 26.12 233 TYR A CA 1
ATOM 1883 C C . TYR A 1 233 ? 83.335 19.515 -108.220 1.00 26.12 233 TYR A C 1
ATOM 1885 O O . TYR A 1 233 ? 84.042 20.475 -108.508 1.00 26.12 233 TYR A O 1
ATOM 1893 N N . TYR A 1 234 ? 83.675 18.500 -107.396 1.00 29.61 234 TYR A N 1
ATOM 1894 C CA . TYR A 1 234 ? 84.961 17.972 -106.873 1.00 29.61 234 TYR A CA 1
ATOM 1895 C C . TYR A 1 234 ? 85.488 18.339 -105.461 1.00 29.61 234 TYR A C 1
ATOM 1897 O O . TYR A 1 234 ? 85.573 19.495 -105.062 1.00 29.61 234 TYR A O 1
ATOM 1905 N N . MET A 1 235 ? 85.846 17.264 -104.731 1.00 24.19 235 MET A N 1
ATOM 1906 C CA . MET A 1 235 ? 86.479 17.156 -103.402 1.00 24.19 235 MET A CA 1
ATOM 1907 C C . MET A 1 235 ? 88.024 17.017 -103.486 1.00 24.19 235 MET A C 1
ATOM 1909 O O . MET A 1 235 ? 88.554 16.593 -104.508 1.00 24.19 235 MET A O 1
ATOM 1913 N N . CYS A 1 236 ? 88.710 17.329 -102.375 1.00 24.22 236 CYS A N 1
ATOM 1914 C CA . CYS A 1 236 ? 90.145 17.142 -102.022 1.00 24.22 236 CYS A CA 1
ATOM 1915 C C . CYS A 1 236 ? 90.495 15.700 -101.513 1.00 24.22 236 CYS A C 1
ATOM 1917 O O . CYS A 1 236 ? 89.539 14.976 -101.235 1.00 24.22 236 CYS A O 1
ATOM 1919 N N . PRO A 1 237 ? 91.756 15.329 -101.111 1.00 51.09 237 PRO A N 1
ATOM 1920 C CA . PRO A 1 237 ? 93.124 15.574 -101.661 1.00 51.09 237 PRO A CA 1
ATOM 1921 C C . PRO A 1 237 ? 94.185 14.402 -101.499 1.00 51.09 237 PRO A C 1
ATOM 1923 O O . PRO A 1 237 ? 93.926 13.415 -100.822 1.00 51.09 237 PRO A O 1
ATOM 1926 N N . GLU A 1 238 ? 95.405 14.603 -102.064 1.00 33.50 238 GLU A N 1
ATOM 1927 C CA . GLU A 1 238 ? 96.794 14.256 -101.582 1.00 33.50 238 GLU A CA 1
ATOM 1928 C C . GLU A 1 238 ? 97.366 12.803 -101.467 1.00 33.50 238 GLU A C 1
ATOM 1930 O O . GLU A 1 238 ? 96.855 11.994 -100.705 1.00 33.50 238 GLU A O 1
ATOM 1935 N N . LEU A 1 239 ? 98.523 12.492 -1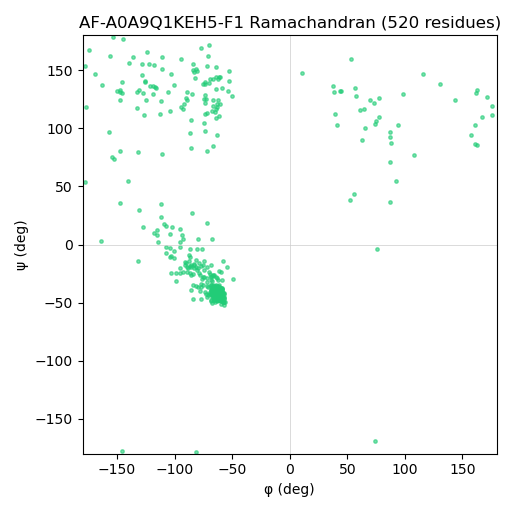02.120 1.00 30.78 239 LEU A N 1
ATOM 1936 C CA . LEU A 1 239 ? 99.917 12.475 -101.566 1.00 30.78 239 LEU A CA 1
ATOM 1937 C C . LEU A 1 239 ? 100.968 11.683 -102.434 1.00 30.78 239 LEU A C 1
ATOM 1939 O O . LEU A 1 239 ? 100.740 10.531 -102.783 1.00 30.78 239 LEU A O 1
ATOM 1943 N N . LEU A 1 240 ? 102.149 12.302 -102.659 1.00 25.70 240 LEU A N 1
ATOM 1944 C CA . LEU A 1 240 ? 103.547 11.771 -102.738 1.00 25.70 240 LEU A CA 1
ATOM 1945 C C . LEU A 1 240 ? 104.025 10.712 -103.783 1.00 25.70 240 LEU A C 1
ATOM 1947 O O . LEU A 1 240 ? 103.706 9.535 -103.661 1.00 25.70 240 LEU A O 1
ATOM 1951 N N . ALA A 1 241 ? 104.957 11.108 -104.680 1.00 29.58 241 ALA A N 1
ATOM 1952 C CA . ALA A 1 241 ? 106.283 10.469 -104.909 1.00 29.58 241 ALA A CA 1
ATOM 1953 C C . ALA A 1 241 ? 107.144 11.201 -105.981 1.00 29.58 241 ALA A C 1
ATOM 1955 O O . ALA A 1 241 ? 106.626 11.869 -106.871 1.00 29.58 241 ALA A O 1
ATOM 1956 N N . ASP A 1 242 ? 108.466 11.062 -105.852 1.00 30.94 242 ASP A N 1
ATOM 1957 C CA . ASP A 1 242 ? 109.573 11.896 -106.351 1.00 30.94 242 ASP A CA 1
ATOM 1958 C C . ASP A 1 242 ? 110.036 11.733 -107.832 1.00 30.94 242 ASP A C 1
ATOM 1960 O O . ASP A 1 242 ? 109.971 10.654 -108.412 1.00 30.94 242 ASP A O 1
ATOM 1964 N N . ILE A 1 243 ? 110.535 12.849 -108.411 1.00 25.97 243 ILE A N 1
ATOM 1965 C CA . ILE A 1 243 ? 111.795 13.127 -109.188 1.00 25.97 243 ILE A CA 1
ATOM 1966 C C . ILE A 1 243 ? 112.662 11.897 -109.629 1.00 25.97 243 ILE A C 1
ATOM 1968 O O . ILE A 1 243 ? 112.789 11.012 -108.788 1.00 25.97 243 ILE A O 1
ATOM 1972 N N . PRO A 1 244 ? 113.415 11.825 -110.787 1.00 45.09 244 PRO A N 1
ATOM 1973 C CA . PRO A 1 244 ? 113.921 12.880 -111.717 1.00 45.09 244 PRO A CA 1
ATOM 1974 C C . PRO A 1 244 ? 114.016 12.558 -113.259 1.00 45.09 244 PRO A C 1
ATOM 1976 O O . PRO A 1 244 ? 113.807 11.439 -113.712 1.00 45.09 244 PRO A O 1
ATOM 1979 N N . ASN A 1 245 ? 114.533 13.557 -114.010 1.00 29.62 245 ASN A N 1
ATOM 1980 C CA . ASN A 1 245 ? 115.399 13.515 -115.224 1.00 29.62 245 ASN A CA 1
ATOM 1981 C C . ASN A 1 245 ? 114.783 13.566 -116.646 1.00 29.62 245 ASN A C 1
ATOM 1983 O O . ASN A 1 245 ? 114.346 12.572 -117.205 1.00 29.62 245 ASN A O 1
ATOM 1987 N N . GLY A 1 246 ? 114.874 14.743 -117.286 1.00 31.78 246 GLY A N 1
ATOM 1988 C CA . GLY A 1 246 ? 116.082 15.148 -118.035 1.00 31.78 246 GLY A CA 1
ATOM 1989 C C . GLY A 1 246 ? 116.384 14.482 -119.393 1.00 31.78 246 GLY A C 1
ATOM 1990 O O . GLY A 1 246 ? 116.937 13.395 -119.415 1.00 31.78 246 GLY A O 1
ATOM 1991 N N . PHE A 1 247 ? 116.109 15.235 -120.475 1.00 34.91 247 PHE A N 1
ATOM 1992 C CA . PHE A 1 247 ? 116.841 15.425 -121.754 1.00 34.91 247 PHE A CA 1
ATOM 1993 C C . PHE A 1 247 ? 117.582 14.266 -122.465 1.00 34.91 247 PHE A C 1
ATOM 1995 O O . PHE A 1 247 ? 118.392 13.589 -121.853 1.00 34.91 247 PHE A O 1
ATOM 2002 N N . ILE A 1 248 ? 117.412 14.204 -123.806 1.00 29.06 248 ILE A N 1
ATOM 2003 C CA . ILE A 1 248 ? 118.378 13.886 -124.909 1.00 29.06 248 ILE A CA 1
ATOM 2004 C C . ILE A 1 248 ? 117.535 13.407 -126.117 1.00 29.06 248 ILE A C 1
ATOM 2006 O O . ILE A 1 248 ? 116.915 12.354 -126.082 1.00 29.06 248 ILE A O 1
ATOM 2010 N N . SER A 1 249 ? 117.169 14.288 -127.053 1.00 30.09 249 SER A N 1
ATOM 2011 C CA . SER A 1 249 ? 117.903 14.718 -128.261 1.00 30.09 249 SER A CA 1
ATOM 2012 C C . SER A 1 249 ? 117.883 13.726 -129.441 1.00 30.09 249 SER A C 1
ATOM 2014 O O . SER A 1 249 ? 118.579 12.723 -129.429 1.00 30.09 249 SER A O 1
ATOM 2016 N N . HIS A 1 250 ? 117.144 14.133 -130.482 1.00 29.36 250 HIS A N 1
ATOM 2017 C CA . HIS A 1 250 ? 117.528 14.177 -131.902 1.00 29.36 250 HIS A CA 1
ATOM 2018 C C . HIS A 1 250 ? 118.000 12.914 -132.671 1.00 29.36 250 HIS A C 1
ATOM 2020 O O . HIS A 1 250 ? 119.053 12.368 -132.383 1.00 29.36 250 HIS A O 1
ATOM 2026 N N . ILE A 1 251 ? 117.328 12.709 -133.832 1.00 27.45 251 ILE A N 1
ATOM 2027 C CA . ILE A 1 251 ? 117.900 12.439 -135.187 1.00 27.45 251 ILE A CA 1
ATOM 2028 C C . ILE A 1 251 ? 118.402 10.986 -135.423 1.00 27.45 251 ILE A C 1
ATOM 2030 O O . ILE A 1 251 ? 119.223 10.517 -134.659 1.00 27.45 251 ILE A O 1
ATOM 2034 N N . TRP A 1 252 ? 118.046 10.158 -136.427 1.00 32.19 252 TRP A N 1
ATOM 2035 C CA . TRP A 1 252 ? 117.461 10.190 -137.795 1.00 32.19 252 TRP A CA 1
ATOM 2036 C C . TRP A 1 252 ? 116.977 8.737 -138.115 1.00 32.19 252 TRP A C 1
ATOM 2038 O O . TRP A 1 252 ? 117.631 7.802 -137.673 1.00 32.19 252 TRP A O 1
ATOM 2048 N N . SER A 1 253 ? 115.812 8.435 -138.712 1.00 30.62 253 SER A N 1
ATOM 2049 C CA . SER A 1 253 ? 115.457 8.368 -140.157 1.00 30.62 253 SER A CA 1
ATOM 2050 C C . SER A 1 253 ? 115.072 6.937 -140.611 1.00 30.62 253 SER A C 1
ATOM 2052 O O . SER A 1 253 ? 115.669 5.971 -140.157 1.00 30.62 253 SER A O 1
ATOM 2054 N N . PHE A 1 254 ? 114.136 6.865 -141.578 1.00 29.27 254 PHE A N 1
ATOM 2055 C CA . PHE A 1 254 ? 113.660 5.711 -142.385 1.00 29.27 254 PHE A CA 1
ATOM 2056 C C . PHE A 1 254 ? 112.778 4.659 -141.672 1.00 29.27 254 PHE A C 1
ATOM 2058 O O . PHE A 1 254 ? 113.209 4.023 -140.728 1.00 29.27 254 PHE A O 1
ATOM 2065 N N . GLY A 1 255 ? 111.540 4.339 -142.068 1.00 30.98 255 GLY A N 1
ATOM 2066 C CA . GLY A 1 255 ? 110.684 4.775 -143.174 1.00 30.98 255 GLY A CA 1
ATOM 2067 C C . GLY A 1 255 ? 109.562 3.742 -143.415 1.00 30.98 255 GLY A C 1
ATOM 2068 O O . GLY A 1 255 ? 109.851 2.738 -144.040 1.00 30.98 255 GLY A O 1
ATOM 2069 N N . MET A 1 256 ? 108.323 4.035 -142.960 1.00 32.25 256 MET A N 1
ATOM 2070 C CA . MET A 1 256 ? 106.995 3.452 -143.336 1.00 32.25 256 MET A CA 1
ATOM 2071 C C . MET A 1 256 ? 106.792 1.903 -143.268 1.00 32.25 256 MET A C 1
ATOM 2073 O O . MET A 1 256 ? 107.764 1.164 -143.315 1.00 32.25 256 MET A O 1
ATOM 2077 N N . PRO A 1 257 ? 105.545 1.358 -143.194 1.00 49.38 257 PRO A N 1
ATOM 2078 C CA . PRO A 1 257 ? 104.236 2.008 -143.305 1.00 49.38 257 PRO A CA 1
ATOM 2079 C C . PRO A 1 257 ? 103.277 1.841 -142.100 1.00 49.38 257 PRO A C 1
ATOM 2081 O O . PRO A 1 257 ? 103.305 0.895 -141.315 1.00 49.38 257 PRO A O 1
ATOM 2084 N N . LEU A 1 258 ? 102.377 2.821 -142.015 1.00 40.66 258 LEU A N 1
ATOM 2085 C CA . LEU A 1 258 ? 101.301 3.049 -141.049 1.00 40.66 258 LEU A CA 1
ATOM 2086 C C . LEU A 1 258 ? 100.114 2.069 -141.200 1.00 40.66 258 LEU A C 1
ATOM 2088 O O . LEU A 1 258 ? 99.083 2.444 -141.754 1.00 40.66 258 LEU A O 1
ATOM 2092 N N . SER A 1 259 ? 100.201 0.842 -140.677 1.00 47.06 259 SER A N 1
ATOM 2093 C CA . SER A 1 259 ? 99.003 -0.025 -140.557 1.00 47.06 259 SER A CA 1
ATOM 2094 C C . SER A 1 259 ? 98.797 -0.694 -139.190 1.00 47.06 259 SER A C 1
ATOM 2096 O O . SER A 1 259 ? 97.682 -1.103 -138.884 1.00 47.06 259 SER A O 1
ATOM 2098 N N . PHE A 1 260 ? 99.801 -0.714 -138.305 1.00 51.06 260 PHE A N 1
ATOM 2099 C CA . PHE A 1 260 ? 99.689 -1.339 -136.973 1.00 51.06 260 PHE A CA 1
ATOM 2100 C C . PHE A 1 260 ? 99.400 -0.339 -135.831 1.00 51.06 260 PHE A C 1
ATOM 2102 O O . PHE A 1 260 ? 98.770 -0.679 -134.831 1.00 51.06 260 PHE A O 1
ATOM 2109 N N . ALA A 1 261 ? 99.769 0.936 -136.006 1.00 50.12 261 ALA A N 1
ATOM 2110 C CA . ALA A 1 261 ? 99.533 2.001 -135.022 1.00 50.12 261 ALA A CA 1
ATOM 2111 C C . ALA A 1 261 ? 98.053 2.434 -134.910 1.00 50.12 261 ALA A C 1
ATOM 2113 O O . ALA A 1 261 ? 97.657 3.018 -133.905 1.00 50.12 261 ALA A O 1
ATOM 2114 N N . VAL A 1 262 ? 97.224 2.139 -135.920 1.00 56.50 262 VAL A N 1
ATOM 2115 C CA . VAL A 1 262 ? 95.783 2.457 -135.922 1.00 56.50 262 VAL A CA 1
ATOM 2116 C C . VAL A 1 262 ? 94.987 1.435 -135.101 1.00 56.50 262 VAL A C 1
ATOM 2118 O O . VAL A 1 262 ? 94.078 1.820 -134.370 1.00 56.50 262 VAL A O 1
ATOM 2121 N N . TYR A 1 263 ? 95.372 0.155 -135.137 1.00 54.34 263 TYR A N 1
ATOM 2122 C CA . TYR A 1 263 ? 94.639 -0.919 -134.457 1.00 54.34 263 TYR A CA 1
ATOM 2123 C C . TYR A 1 263 ? 94.825 -0.891 -132.933 1.00 54.34 263 TYR A C 1
ATOM 2125 O O . TYR A 1 263 ? 93.851 -1.012 -132.193 1.00 54.34 263 TYR A O 1
ATOM 2133 N N . ILE A 1 264 ? 96.045 -0.622 -132.447 1.00 59.12 264 ILE A N 1
ATOM 2134 C CA . ILE A 1 264 ? 96.286 -0.442 -131.005 1.00 59.12 264 ILE A CA 1
ATOM 2135 C C . ILE A 1 264 ? 95.596 0.827 -130.489 1.00 59.12 264 ILE A C 1
ATOM 2137 O O . ILE A 1 264 ? 95.044 0.812 -129.397 1.00 59.12 264 ILE A O 1
ATOM 2141 N N . LYS A 1 265 ? 95.544 1.903 -131.285 1.00 57.09 265 LYS A N 1
ATOM 2142 C CA . LYS A 1 265 ? 94.919 3.174 -130.886 1.00 57.09 265 LYS A CA 1
ATOM 2143 C C . LYS A 1 265 ? 93.385 3.134 -130.885 1.00 57.09 265 LYS A C 1
ATOM 2145 O O . LYS A 1 265 ? 92.769 3.859 -130.113 1.00 57.09 265 LYS A O 1
ATOM 2150 N N . LEU A 1 266 ? 92.766 2.295 -131.721 1.00 61.03 266 LEU A N 1
ATOM 2151 C CA . LEU A 1 266 ? 91.321 2.026 -131.689 1.00 61.03 266 LEU A CA 1
ATOM 2152 C C . LEU A 1 266 ? 90.943 1.060 -130.557 1.00 61.03 266 LEU A C 1
ATOM 2154 O O . LEU A 1 266 ? 89.955 1.304 -129.873 1.00 61.03 266 LEU A O 1
ATOM 2158 N N . GLY A 1 267 ? 91.747 0.019 -130.311 1.00 62.72 267 GLY A N 1
ATOM 2159 C CA . GLY A 1 267 ? 91.517 -0.938 -129.222 1.00 62.72 267 GLY A CA 1
ATOM 2160 C C . GLY A 1 267 ? 91.683 -0.330 -127.827 1.00 62.72 267 GLY A C 1
ATOM 2161 O O . GLY A 1 267 ? 90.851 -0.568 -126.958 1.00 62.72 267 GLY A O 1
ATOM 2162 N N . THR A 1 268 ? 92.696 0.519 -127.611 1.00 60.78 268 THR A N 1
ATOM 2163 C CA . THR A 1 268 ? 92.855 1.239 -126.333 1.00 60.78 268 THR A CA 1
ATOM 2164 C C . THR A 1 268 ? 91.770 2.285 -126.114 1.00 60.78 268 THR A C 1
ATOM 2166 O O . THR A 1 268 ? 91.383 2.512 -124.974 1.00 60.78 268 THR A O 1
ATOM 2169 N N . LYS A 1 269 ? 91.235 2.887 -127.184 1.00 64.56 269 LYS A N 1
ATOM 2170 C CA . LYS A 1 269 ? 90.117 3.832 -127.093 1.00 64.56 269 LYS A CA 1
ATOM 2171 C C . LYS A 1 269 ? 88.800 3.125 -126.760 1.00 64.56 269 LYS A C 1
ATOM 2173 O O . LYS A 1 269 ? 88.128 3.552 -125.837 1.00 64.56 269 LYS A O 1
ATOM 2178 N N . PHE A 1 270 ? 88.497 2.001 -127.412 1.00 71.25 270 PHE A N 1
ATOM 2179 C CA . PHE A 1 270 ? 87.315 1.187 -127.101 1.00 71.25 270 PHE A CA 1
ATOM 2180 C C . PHE A 1 270 ? 87.348 0.644 -125.663 1.00 71.25 270 PHE A C 1
ATOM 2182 O O . PHE A 1 270 ? 86.377 0.789 -124.931 1.00 71.25 270 PHE A O 1
ATOM 2189 N N . LEU A 1 271 ? 88.491 0.107 -125.220 1.00 67.31 271 LEU A N 1
ATOM 2190 C CA . LEU A 1 271 ? 88.662 -0.371 -123.842 1.00 67.31 271 LEU A CA 1
ATOM 2191 C C . LEU A 1 271 ? 88.665 0.766 -122.807 1.00 67.31 271 LEU A C 1
ATOM 2193 O O . LEU A 1 271 ? 88.309 0.537 -121.654 1.00 67.31 271 LEU A O 1
ATOM 2197 N N . SER A 1 272 ? 89.072 1.980 -123.187 1.00 73.75 272 SER A N 1
ATOM 2198 C CA . SER A 1 272 ? 88.967 3.172 -122.336 1.00 73.75 272 SER A CA 1
ATOM 2199 C C . SER A 1 272 ? 87.519 3.637 -122.214 1.00 73.75 272 SER A C 1
ATOM 2201 O O . SER A 1 272 ? 87.087 3.966 -121.115 1.00 73.75 272 SER A O 1
ATOM 2203 N N . ASP A 1 273 ? 86.770 3.639 -123.318 1.00 75.75 273 ASP A N 1
ATOM 2204 C CA . ASP A 1 273 ? 85.355 4.009 -123.337 1.00 75.75 273 ASP A CA 1
ATOM 2205 C C . ASP A 1 273 ? 84.527 2.991 -122.527 1.00 75.75 273 ASP A C 1
ATOM 2207 O O . ASP A 1 273 ? 83.700 3.375 -121.704 1.00 75.75 273 ASP A O 1
ATOM 2211 N N . GLU A 1 274 ? 84.810 1.692 -122.668 1.00 77.69 274 GLU A N 1
ATOM 2212 C CA . GLU A 1 274 ? 84.154 0.622 -121.905 1.00 77.69 274 GLU A CA 1
ATOM 2213 C C . GLU A 1 274 ? 84.533 0.654 -120.411 1.00 77.69 274 GLU A C 1
ATOM 2215 O O . GLU A 1 274 ? 83.661 0.508 -119.555 1.00 77.69 274 GLU A O 1
ATOM 2220 N N . ASN A 1 275 ? 85.795 0.950 -120.066 1.00 75.50 275 ASN A N 1
ATOM 2221 C CA . ASN A 1 275 ? 86.194 1.177 -118.669 1.00 75.50 275 ASN A CA 1
ATOM 2222 C C . ASN A 1 275 ? 85.546 2.429 -118.064 1.00 75.50 275 ASN A C 1
ATOM 2224 O O . ASN A 1 275 ? 85.171 2.389 -116.897 1.00 75.50 275 ASN A O 1
ATOM 2228 N N . MET A 1 276 ? 85.374 3.514 -118.828 1.00 80.00 276 MET A N 1
ATOM 2229 C CA . MET A 1 276 ? 84.659 4.704 -118.353 1.00 80.00 276 MET A CA 1
ATOM 2230 C C . MET A 1 276 ? 83.173 4.419 -118.105 1.00 80.00 276 MET A C 1
ATOM 2232 O O . MET A 1 276 ? 82.621 4.869 -117.103 1.00 80.00 276 MET A O 1
ATOM 2236 N N . VAL A 1 277 ? 82.528 3.635 -118.976 1.00 81.81 277 VAL A N 1
ATOM 2237 C CA . VAL A 1 277 ? 81.131 3.208 -118.790 1.00 81.81 277 VAL A CA 1
ATOM 2238 C C . VAL A 1 277 ? 80.991 2.290 -117.575 1.00 81.81 277 VAL A C 1
ATOM 2240 O O . VAL A 1 277 ? 80.086 2.475 -116.764 1.00 81.81 277 VAL A O 1
ATOM 2243 N N . LEU A 1 278 ? 81.895 1.322 -117.405 1.00 82.56 278 LEU A N 1
ATOM 2244 C CA . LEU A 1 278 ? 81.901 0.446 -116.234 1.00 82.56 278 LEU A CA 1
ATOM 2245 C C . LEU A 1 278 ? 82.170 1.223 -114.940 1.00 82.56 278 LEU A C 1
ATOM 2247 O O . LEU A 1 278 ? 81.511 0.952 -113.941 1.00 82.56 278 LEU A O 1
ATOM 2251 N N . GLN A 1 279 ? 83.070 2.209 -114.955 1.00 82.06 279 GLN A N 1
ATOM 2252 C CA . GLN A 1 279 ? 83.305 3.101 -113.815 1.00 82.06 279 GLN A CA 1
ATOM 2253 C C . GLN A 1 279 ? 82.055 3.910 -113.459 1.00 82.06 279 GLN A C 1
ATOM 2255 O O . GLN A 1 279 ? 81.669 3.910 -112.296 1.00 82.06 279 GLN A O 1
ATOM 2260 N N . SER A 1 280 ? 81.372 4.503 -114.444 1.00 86.25 280 SER A N 1
ATOM 2261 C CA . SER A 1 280 ? 80.102 5.211 -114.223 1.00 86.25 280 SER A CA 1
ATOM 2262 C C . SER A 1 280 ? 79.040 4.292 -113.616 1.00 86.25 280 SER A C 1
ATOM 2264 O O . SER A 1 280 ? 78.408 4.651 -112.631 1.00 86.25 280 SER A O 1
ATOM 2266 N N . ASN A 1 281 ? 78.881 3.075 -114.145 1.00 86.62 281 ASN A N 1
ATOM 2267 C CA . ASN A 1 281 ? 77.918 2.112 -113.610 1.00 86.62 281 ASN A CA 1
ATOM 2268 C C . ASN A 1 281 ? 78.273 1.674 -112.183 1.00 86.62 281 ASN A C 1
ATOM 2270 O O . ASN A 1 281 ? 77.384 1.485 -111.358 1.00 86.62 281 ASN A O 1
ATOM 2274 N N . VAL A 1 282 ? 79.560 1.496 -111.874 1.00 85.31 282 VAL A N 1
ATOM 2275 C CA . VAL A 1 282 ? 80.019 1.174 -110.515 1.00 85.31 282 VAL A CA 1
ATOM 2276 C C . VAL A 1 282 ? 79.772 2.347 -109.571 1.00 85.31 282 VAL A C 1
ATOM 2278 O O . VAL A 1 282 ? 79.324 2.119 -108.449 1.00 85.31 282 VAL A O 1
ATOM 2281 N N . GLU A 1 283 ? 79.997 3.584 -110.012 1.00 85.88 283 GLU A N 1
ATOM 2282 C CA . GLU A 1 283 ? 79.677 4.788 -109.245 1.00 85.88 283 GLU A CA 1
ATOM 2283 C C . GLU A 1 283 ? 78.169 4.891 -108.983 1.00 85.88 283 GLU A C 1
ATOM 2285 O O . GLU A 1 283 ? 77.772 5.017 -107.824 1.00 85.88 283 GLU A O 1
ATOM 2290 N N . ASP A 1 284 ? 77.329 4.704 -110.002 1.00 86.88 284 ASP A N 1
ATOM 2291 C CA . ASP A 1 284 ? 75.866 4.710 -109.885 1.00 86.88 284 ASP A CA 1
ATOM 2292 C C . ASP A 1 284 ? 75.354 3.596 -108.955 1.00 86.88 284 ASP A C 1
ATOM 2294 O O . ASP A 1 284 ? 74.525 3.838 -108.074 1.00 86.88 284 ASP A O 1
ATOM 2298 N N . ILE A 1 285 ? 75.887 2.374 -109.081 1.00 84.81 285 ILE A N 1
ATOM 2299 C CA . ILE A 1 285 ? 75.555 1.246 -108.197 1.00 84.81 285 ILE A CA 1
ATOM 2300 C C . ILE A 1 285 ? 76.041 1.516 -106.768 1.00 84.81 285 ILE A C 1
ATOM 2302 O O . ILE A 1 285 ? 75.338 1.192 -105.809 1.00 84.81 285 ILE A O 1
ATOM 2306 N N . SER A 1 286 ? 77.218 2.122 -106.592 1.00 83.06 286 SER A N 1
ATOM 2307 C CA . SER A 1 286 ? 77.744 2.472 -105.269 1.00 83.06 286 SER A CA 1
ATOM 2308 C C . SER A 1 286 ? 76.922 3.578 -104.600 1.00 83.06 286 SER A C 1
ATOM 2310 O O . SER A 1 286 ? 76.657 3.498 -103.400 1.00 83.06 286 SER A O 1
ATOM 2312 N N . ALA A 1 287 ? 76.431 4.548 -105.375 1.00 87.00 287 ALA A N 1
ATOM 2313 C CA . ALA A 1 287 ? 75.534 5.598 -104.912 1.00 87.00 287 ALA A CA 1
ATOM 2314 C C . ALA A 1 287 ? 74.155 5.033 -104.537 1.00 87.00 287 ALA A C 1
ATOM 2316 O O . ALA A 1 287 ? 73.620 5.365 -103.476 1.00 87.00 287 ALA A O 1
ATOM 2317 N N . ALA A 1 288 ? 73.609 4.122 -105.350 1.00 88.38 288 ALA A N 1
ATOM 2318 C CA . ALA A 1 288 ? 72.375 3.404 -105.036 1.00 88.38 288 ALA A CA 1
ATOM 2319 C C . ALA A 1 288 ? 72.526 2.555 -103.762 1.00 88.38 288 ALA A C 1
ATOM 2321 O O . ALA A 1 288 ? 71.669 2.610 -102.880 1.00 88.38 288 ALA A O 1
ATOM 2322 N N . ARG A 1 289 ? 73.649 1.841 -103.604 1.00 87.56 289 ARG A N 1
ATOM 2323 C CA . ARG A 1 289 ? 73.969 1.082 -102.386 1.00 87.56 289 ARG A CA 1
ATOM 2324 C C . ARG A 1 289 ? 74.068 1.987 -101.159 1.00 87.56 289 ARG A C 1
ATOM 2326 O O . ARG A 1 289 ? 73.457 1.680 -100.144 1.00 87.56 289 ARG A O 1
ATOM 2333 N N . ALA A 1 290 ? 74.754 3.125 -101.260 1.00 87.81 290 ALA A N 1
ATOM 2334 C CA . ALA A 1 290 ? 74.841 4.101 -100.175 1.00 87.81 290 ALA A CA 1
ATOM 2335 C C . ALA A 1 290 ? 73.476 4.724 -99.821 1.00 87.81 290 ALA A C 1
ATOM 2337 O O . ALA A 1 290 ? 73.251 5.131 -98.681 1.00 87.81 290 ALA A O 1
ATOM 2338 N N . SER A 1 291 ? 72.545 4.814 -100.777 1.00 88.25 291 SER A N 1
ATOM 2339 C CA . SER A 1 291 ? 71.156 5.204 -100.504 1.00 88.25 291 SER A CA 1
ATOM 2340 C C . SER A 1 291 ? 70.418 4.130 -99.705 1.00 88.25 291 SER A C 1
ATOM 2342 O O . SER A 1 291 ? 69.827 4.434 -98.674 1.00 88.25 291 SER A O 1
ATOM 2344 N N . VAL A 1 292 ? 70.508 2.869 -100.133 1.00 86.44 292 VAL A N 1
ATOM 2345 C CA . VAL A 1 292 ? 69.864 1.737 -99.449 1.00 86.44 292 VAL A CA 1
ATOM 2346 C C . VAL A 1 292 ? 70.449 1.511 -98.054 1.00 86.44 292 VAL A C 1
ATOM 2348 O O . VAL A 1 292 ? 69.702 1.250 -97.117 1.00 86.44 292 VAL A O 1
ATOM 2351 N N . ASP A 1 293 ? 71.764 1.653 -97.881 1.00 86.81 293 ASP A N 1
ATOM 2352 C CA . ASP A 1 293 ? 72.413 1.524 -96.573 1.00 86.81 293 ASP A CA 1
ATOM 2353 C C . ASP A 1 293 ? 71.941 2.623 -95.604 1.00 86.81 293 ASP A C 1
ATOM 2355 O O . ASP A 1 293 ? 71.722 2.343 -94.423 1.00 86.81 293 ASP A O 1
ATOM 2359 N N . ARG A 1 294 ? 71.695 3.850 -96.095 1.00 84.31 294 ARG A N 1
ATOM 2360 C CA . ARG A 1 294 ? 71.063 4.916 -95.297 1.00 84.31 294 ARG A CA 1
ATOM 2361 C C . ARG A 1 294 ? 69.636 4.545 -94.886 1.00 84.31 294 ARG A C 1
ATOM 2363 O O . ARG A 1 294 ? 69.324 4.611 -93.700 1.00 84.31 294 ARG A O 1
ATOM 2370 N N . GLU A 1 295 ? 68.810 4.068 -95.817 1.00 86.19 295 GLU A N 1
ATOM 2371 C CA . GLU A 1 295 ? 67.447 3.600 -95.508 1.00 86.19 295 GLU A CA 1
ATOM 2372 C C . GLU A 1 295 ? 67.432 2.410 -94.532 1.00 86.19 295 GLU A C 1
ATOM 2374 O O . GLU A 1 295 ? 66.533 2.286 -93.699 1.00 86.19 295 GLU A O 1
ATOM 2379 N N . LEU A 1 296 ? 68.418 1.511 -94.615 1.00 88.56 296 LEU A N 1
ATOM 2380 C CA . LEU A 1 296 ? 68.541 0.367 -93.715 1.00 88.56 296 LEU A CA 1
ATOM 2381 C C . LEU A 1 296 ? 68.883 0.810 -92.287 1.00 88.56 296 LEU A C 1
ATOM 2383 O O . LEU A 1 296 ? 68.355 0.236 -91.335 1.00 88.56 296 LEU A O 1
ATOM 2387 N N . ILE A 1 297 ? 69.753 1.813 -92.127 1.00 86.06 297 ILE A N 1
ATOM 2388 C CA . ILE A 1 297 ? 70.073 2.400 -90.818 1.00 86.06 297 ILE A CA 1
ATOM 2389 C C . ILE A 1 297 ? 68.825 3.060 -90.224 1.00 86.06 297 ILE A C 1
ATOM 2391 O O . ILE A 1 297 ? 68.477 2.763 -89.083 1.00 86.06 297 ILE A O 1
ATOM 2395 N N . GLU A 1 298 ? 68.102 3.865 -91.008 1.00 83.06 298 GLU A N 1
ATOM 2396 C CA . GLU A 1 298 ? 66.843 4.483 -90.568 1.00 83.06 298 GLU A CA 1
ATOM 2397 C C . GLU A 1 298 ? 65.811 3.428 -90.135 1.00 83.06 298 GLU A C 1
ATOM 2399 O O . GLU A 1 298 ? 65.224 3.533 -89.057 1.00 83.06 298 GLU A O 1
ATOM 2404 N N . LYS A 1 299 ? 65.641 2.348 -90.911 1.00 86.25 299 LYS A N 1
ATOM 2405 C CA . LYS A 1 299 ? 64.739 1.236 -90.559 1.00 86.25 299 LYS A CA 1
ATOM 2406 C C . LYS A 1 299 ? 65.167 0.480 -89.299 1.00 86.25 299 LYS A C 1
ATOM 2408 O O . LYS A 1 299 ? 64.299 0.040 -88.549 1.00 86.25 299 LYS A O 1
ATOM 2413 N N . LYS A 1 300 ? 66.471 0.328 -89.041 1.00 87.38 300 LYS A N 1
ATOM 2414 C CA . LYS A 1 300 ? 66.977 -0.283 -87.798 1.00 87.38 300 LYS A CA 1
ATOM 2415 C C . LYS A 1 300 ? 66.651 0.578 -86.579 1.00 87.38 300 LYS A C 1
ATOM 2417 O O . LYS A 1 300 ? 66.130 0.048 -85.603 1.00 87.38 300 LYS A O 1
ATOM 2422 N N . SER A 1 301 ? 66.865 1.891 -86.662 1.00 82.19 301 SER A N 1
ATOM 2423 C CA . SER A 1 301 ? 66.481 2.820 -85.592 1.00 82.19 301 SER A CA 1
ATOM 2424 C C . SER A 1 301 ? 64.963 2.846 -85.363 1.00 82.19 301 SER A C 1
ATOM 2426 O O . SER A 1 301 ? 64.514 2.891 -84.220 1.00 82.19 301 SER A O 1
ATOM 2428 N N . LEU A 1 302 ? 64.158 2.744 -86.427 1.00 84.00 302 LEU A N 1
ATOM 2429 C CA . LEU A 1 302 ? 62.699 2.616 -86.314 1.00 84.00 302 LEU A CA 1
ATOM 2430 C C . LEU A 1 302 ? 62.266 1.301 -85.643 1.00 84.00 302 LEU A C 1
ATOM 2432 O O . LEU A 1 302 ? 61.308 1.303 -84.873 1.00 84.00 302 LEU A O 1
ATOM 2436 N N . LEU A 1 303 ? 62.968 0.191 -85.893 1.00 88.38 303 LEU A N 1
ATOM 2437 C CA . LEU A 1 303 ? 62.701 -1.093 -85.238 1.00 88.38 303 LEU A CA 1
ATOM 2438 C C . LEU A 1 303 ? 63.024 -1.045 -83.734 1.00 88.38 303 LEU A C 1
ATOM 2440 O O . LEU A 1 303 ? 62.243 -1.537 -82.922 1.00 88.38 303 LEU A O 1
ATOM 2444 N N . GLU A 1 304 ? 64.141 -0.422 -83.351 1.00 86.88 304 GLU A N 1
ATOM 2445 C CA . GLU A 1 304 ? 64.510 -0.216 -81.941 1.00 86.88 304 GLU A CA 1
ATOM 2446 C C . GLU A 1 304 ? 63.488 0.664 -81.205 1.00 86.88 304 GLU A C 1
ATOM 2448 O O . GLU A 1 304 ? 63.061 0.336 -80.092 1.00 86.88 304 GLU A O 1
ATOM 2453 N N . LEU A 1 305 ? 63.017 1.736 -81.850 1.00 88.50 305 LEU A N 1
ATOM 2454 C CA . LEU A 1 305 ? 61.936 2.565 -81.317 1.00 88.50 305 LEU A CA 1
ATOM 2455 C C . LEU A 1 305 ? 60.623 1.773 -81.199 1.00 88.50 305 LEU A C 1
ATOM 2457 O O . LEU A 1 305 ? 59.923 1.893 -80.199 1.00 88.50 305 LEU A O 1
ATOM 2461 N N . GLY A 1 306 ? 60.320 0.906 -82.168 1.00 89.75 306 GLY A N 1
ATOM 2462 C CA . GLY A 1 306 ? 59.163 0.009 -82.117 1.00 89.75 306 GLY A CA 1
ATOM 2463 C C . GLY A 1 306 ? 59.196 -0.947 -80.919 1.00 89.75 306 GLY A C 1
ATOM 2464 O O . GLY A 1 306 ? 58.192 -1.096 -80.226 1.00 89.75 306 GLY A O 1
ATOM 2465 N N . ASN A 1 307 ? 60.356 -1.535 -80.616 1.00 91.12 307 ASN A N 1
ATOM 2466 C CA . ASN A 1 307 ? 60.517 -2.426 -79.461 1.00 91.12 307 ASN A CA 1
ATOM 2467 C C . ASN A 1 307 ? 60.352 -1.682 -78.127 1.00 91.12 307 ASN A C 1
ATOM 2469 O O . ASN A 1 307 ? 59.686 -2.174 -77.217 1.00 91.12 307 ASN A O 1
ATOM 2473 N N . THR A 1 308 ? 60.928 -0.481 -78.005 1.00 91.81 308 THR A N 1
ATOM 2474 C CA . THR A 1 308 ? 60.767 0.336 -76.788 1.00 91.81 308 THR A CA 1
ATOM 2475 C C . THR A 1 308 ? 59.327 0.813 -76.610 1.00 91.81 308 THR A C 1
ATOM 2477 O O . THR A 1 308 ? 58.815 0.773 -75.493 1.00 91.81 308 THR A O 1
ATOM 2480 N N . LEU A 1 309 ? 58.640 1.174 -77.698 1.00 93.25 309 LEU A N 1
ATOM 2481 C CA . LEU A 1 309 ? 57.210 1.477 -77.685 1.00 93.25 309 LEU A CA 1
ATOM 2482 C C . LEU A 1 309 ? 56.376 0.263 -77.241 1.00 93.25 309 LEU A C 1
ATOM 2484 O O . LEU A 1 309 ? 55.440 0.429 -76.464 1.00 93.25 309 LEU A O 1
ATOM 2488 N N . GLY A 1 310 ? 56.747 -0.948 -77.669 1.00 92.25 310 GLY A N 1
ATOM 2489 C CA . GLY A 1 310 ? 56.134 -2.200 -77.218 1.00 92.25 310 GLY A CA 1
ATOM 2490 C C . GLY A 1 310 ? 56.251 -2.405 -75.705 1.00 92.25 310 GLY A C 1
ATOM 2491 O O . GLY A 1 310 ? 55.237 -2.589 -75.036 1.00 92.25 310 GLY A O 1
ATOM 2492 N N . HIS A 1 311 ? 57.458 -2.274 -75.144 1.00 93.19 311 HIS A N 1
ATOM 2493 C CA . HIS A 1 311 ? 57.664 -2.371 -73.692 1.00 93.19 311 HIS A CA 1
ATOM 2494 C C . HIS A 1 311 ? 56.908 -1.285 -72.915 1.00 93.19 311 HIS A C 1
ATOM 2496 O O . HIS A 1 311 ? 56.344 -1.555 -71.857 1.00 93.19 311 HIS A O 1
ATOM 2502 N N . LEU A 1 312 ? 56.876 -0.051 -73.428 1.00 94.69 312 LEU A N 1
ATOM 2503 C CA . LEU A 1 312 ? 56.093 1.021 -72.813 1.00 94.69 312 LEU A CA 1
ATOM 2504 C C . LEU A 1 312 ? 54.600 0.687 -72.820 1.00 94.69 312 LEU A C 1
ATOM 2506 O O . LEU A 1 312 ? 53.931 0.916 -71.818 1.00 94.69 312 LEU A O 1
ATOM 2510 N N . ASN A 1 313 ? 54.088 0.101 -73.901 1.00 94.81 313 ASN A N 1
ATOM 2511 C CA . ASN A 1 313 ? 52.698 -0.328 -73.981 1.00 94.81 313 ASN A CA 1
ATOM 2512 C C . ASN A 1 313 ? 52.381 -1.450 -72.977 1.00 94.81 313 ASN A C 1
ATOM 2514 O O . ASN A 1 313 ? 51.363 -1.390 -72.296 1.00 94.81 313 ASN A O 1
ATOM 2518 N N . GLU A 1 314 ? 53.270 -2.435 -72.822 1.00 95.56 314 GLU A N 1
ATOM 2519 C CA . GLU A 1 314 ? 53.127 -3.489 -71.806 1.00 95.56 314 GLU A CA 1
ATOM 2520 C C . GLU A 1 314 ? 53.101 -2.922 -70.378 1.00 95.56 314 GLU A C 1
ATOM 2522 O O . GLU A 1 314 ? 52.258 -3.312 -69.567 1.00 95.56 314 GLU A O 1
ATOM 2527 N N . LEU A 1 315 ? 53.981 -1.963 -70.069 1.00 95.75 315 LEU A N 1
ATOM 2528 C CA . LEU A 1 315 ? 53.989 -1.283 -68.771 1.00 95.75 315 LEU A CA 1
ATOM 2529 C C . LEU A 1 315 ? 52.720 -0.457 -68.546 1.00 95.75 315 LEU A C 1
ATOM 2531 O O . LEU A 1 315 ? 52.176 -0.472 -67.444 1.00 95.75 315 LEU A O 1
ATOM 2535 N N . VAL A 1 316 ? 52.235 0.243 -69.574 1.00 95.81 316 VAL A N 1
ATOM 2536 C CA . VAL A 1 316 ? 50.985 1.011 -69.510 1.00 95.81 316 VAL A CA 1
ATOM 2537 C C . VAL A 1 316 ? 49.800 0.090 -69.230 1.00 95.81 316 VAL A C 1
ATOM 2539 O O . VAL A 1 316 ? 49.008 0.393 -68.340 1.00 95.81 316 VAL A O 1
ATOM 2542 N N . GLU A 1 317 ? 49.700 -1.056 -69.904 1.00 94.69 317 GLU A N 1
ATOM 2543 C CA . GLU A 1 317 ? 48.630 -2.027 -69.648 1.00 94.69 317 GLU A CA 1
ATOM 2544 C C . GLU A 1 317 ? 48.747 -2.668 -68.254 1.00 94.69 317 GLU A C 1
ATOM 2546 O O . GLU A 1 317 ? 47.741 -2.839 -67.562 1.00 94.69 317 GLU A O 1
ATOM 2551 N N . SER A 1 318 ? 49.964 -2.950 -67.773 1.00 95.94 318 SER A N 1
ATOM 2552 C CA . SER A 1 318 ? 50.174 -3.417 -66.395 1.00 95.94 318 SER A CA 1
ATOM 2553 C C . SER A 1 318 ? 49.757 -2.369 -65.358 1.00 95.94 318 SER A C 1
ATOM 2555 O O . SER A 1 318 ? 49.078 -2.703 -64.384 1.00 95.94 318 SER A O 1
ATOM 2557 N N . LEU A 1 319 ? 50.124 -1.102 -65.563 1.00 96.25 319 LEU A N 1
ATOM 2558 C CA . LEU A 1 319 ? 49.728 0.001 -64.687 1.00 96.25 319 LEU A CA 1
ATOM 2559 C C . LEU A 1 319 ? 48.216 0.218 -64.703 1.00 96.25 319 LEU A C 1
ATOM 2561 O O . LEU A 1 319 ? 47.629 0.436 -63.646 1.00 96.25 319 LEU A O 1
ATOM 2565 N N . LYS A 1 320 ? 47.582 0.111 -65.872 1.00 96.62 320 LYS A N 1
ATOM 2566 C CA . LYS A 1 320 ? 46.130 0.205 -66.024 1.00 96.62 320 LYS A CA 1
ATOM 2567 C C . LYS A 1 320 ? 45.410 -0.911 -65.267 1.00 96.62 320 LYS A C 1
ATOM 2569 O O . LYS A 1 320 ? 44.515 -0.621 -64.486 1.00 96.62 320 LYS A O 1
ATOM 2574 N N . SER A 1 321 ? 45.873 -2.154 -65.396 1.00 96.25 321 SER A N 1
ATOM 2575 C CA . SER A 1 321 ? 45.343 -3.294 -64.634 1.00 96.25 321 SER A CA 1
ATOM 2576 C C . SER A 1 321 ? 45.472 -3.097 -63.116 1.00 96.25 321 SER A C 1
ATOM 2578 O O . SER A 1 321 ? 44.527 -3.335 -62.361 1.00 96.25 321 SER A O 1
ATOM 2580 N N . ASN A 1 322 ? 46.617 -2.586 -62.650 1.00 97.19 322 ASN A N 1
ATOM 2581 C CA . ASN A 1 322 ? 46.803 -2.249 -61.237 1.00 97.19 322 ASN A CA 1
ATOM 2582 C C . ASN A 1 322 ? 45.868 -1.117 -60.784 1.00 97.19 322 ASN A C 1
ATOM 2584 O O . ASN A 1 322 ? 45.324 -1.184 -59.683 1.00 97.19 322 ASN A O 1
ATOM 2588 N N . LEU A 1 323 ? 45.662 -0.097 -61.621 1.00 96.75 323 LEU A N 1
ATOM 2589 C CA . LEU A 1 323 ? 44.738 0.999 -61.336 1.00 96.75 323 LEU A CA 1
ATOM 2590 C C . LEU A 1 323 ? 43.292 0.499 -61.235 1.00 96.75 323 LEU A C 1
ATOM 2592 O O . LEU A 1 323 ? 42.593 0.876 -60.296 1.00 96.75 323 LEU A O 1
ATOM 2596 N N . ASP A 1 324 ? 42.871 -0.383 -62.141 1.00 96.25 324 ASP A N 1
ATOM 2597 C CA . ASP A 1 324 ? 41.542 -0.998 -62.112 1.00 96.25 324 ASP A CA 1
ATOM 2598 C C . ASP A 1 324 ? 41.346 -1.805 -60.821 1.00 96.25 324 ASP A C 1
ATOM 2600 O O . ASP A 1 324 ? 40.331 -1.655 -60.138 1.00 96.25 324 ASP A O 1
ATOM 2604 N N . LYS A 1 325 ? 42.358 -2.585 -60.414 1.00 97.19 325 LYS A N 1
ATOM 2605 C CA . LYS A 1 325 ? 42.334 -3.334 -59.150 1.00 97.19 325 LYS A CA 1
ATOM 2606 C C . LYS A 1 325 ? 42.197 -2.413 -57.931 1.00 97.19 325 LYS A C 1
ATOM 2608 O O . LYS A 1 325 ? 41.335 -2.650 -57.087 1.00 97.19 325 LYS A O 1
ATOM 2613 N N . VAL A 1 326 ? 42.999 -1.349 -57.856 1.00 96.75 326 VAL A N 1
ATOM 2614 C CA . VAL A 1 326 ? 42.926 -0.360 -56.764 1.00 96.75 326 VAL A CA 1
ATOM 2615 C C . VAL A 1 326 ? 41.579 0.371 -56.769 1.00 96.75 326 VAL A C 1
ATOM 2617 O O . VAL A 1 326 ? 41.022 0.642 -55.707 1.00 96.75 326 VAL A O 1
ATOM 2620 N N . SER A 1 327 ? 41.009 0.650 -57.946 1.00 95.56 327 SER A N 1
ATOM 2621 C CA . SER A 1 327 ? 39.671 1.238 -58.059 1.00 95.56 327 SER A CA 1
ATOM 2622 C C . SER A 1 327 ? 38.596 0.298 -57.509 1.00 95.56 327 SER A C 1
ATOM 2624 O O . SER A 1 327 ? 37.727 0.747 -56.767 1.00 95.56 327 SER A O 1
ATOM 2626 N N . CYS A 1 328 ? 38.667 -1.003 -57.808 1.00 96.12 328 CYS A N 1
ATOM 2627 C CA . CYS A 1 328 ? 37.743 -1.991 -57.247 1.00 96.12 328 CYS A CA 1
ATOM 2628 C C . CYS A 1 328 ? 37.851 -2.096 -55.716 1.00 96.12 328 CYS A C 1
ATOM 2630 O O . CYS A 1 328 ? 36.827 -2.161 -55.036 1.00 96.12 328 CYS A O 1
ATOM 2632 N N . GLU A 1 329 ? 39.069 -2.089 -55.164 1.00 97.62 329 GLU A N 1
ATOM 2633 C CA . GLU A 1 329 ? 39.298 -2.110 -53.711 1.00 97.62 329 GLU A CA 1
ATOM 2634 C C . GLU A 1 329 ? 38.751 -0.844 -53.033 1.00 97.62 329 GLU A C 1
ATOM 2636 O O . GLU A 1 329 ? 38.060 -0.941 -52.017 1.00 97.62 329 GLU A O 1
ATOM 2641 N N . ARG A 1 330 ? 38.974 0.337 -53.629 1.00 96.56 330 ARG A N 1
ATOM 2642 C CA . ARG A 1 330 ? 38.390 1.604 -53.160 1.00 96.56 330 ARG A CA 1
ATOM 2643 C C . ARG A 1 330 ? 36.866 1.520 -53.095 1.00 96.56 330 ARG A C 1
ATOM 2645 O O . ARG A 1 330 ? 36.283 1.872 -52.074 1.00 96.56 330 ARG A O 1
ATOM 2652 N N . ASP A 1 331 ? 36.227 1.046 -54.161 1.00 96.44 331 ASP A N 1
ATOM 2653 C CA . ASP A 1 331 ? 34.765 0.983 -54.241 1.00 96.44 331 ASP A CA 1
ATOM 2654 C C . ASP A 1 331 ? 34.181 -0.032 -53.242 1.00 96.44 331 ASP A C 1
ATOM 2656 O O . ASP A 1 331 ? 33.079 0.158 -52.723 1.00 96.44 331 ASP A O 1
ATOM 2660 N N . HIS A 1 332 ? 34.916 -1.107 -52.940 1.00 97.06 332 HIS A N 1
ATOM 2661 C CA . HIS A 1 332 ? 34.539 -2.062 -51.901 1.00 97.06 332 HIS A CA 1
ATOM 2662 C C . HIS A 1 332 ? 34.612 -1.445 -50.499 1.00 97.06 332 HIS A C 1
ATOM 2664 O O . HIS A 1 332 ? 33.620 -1.500 -49.771 1.00 97.06 332 HIS A O 1
ATOM 2670 N N . LEU A 1 333 ? 35.734 -0.804 -50.151 1.00 97.06 333 LEU A N 1
ATOM 2671 C CA . LEU A 1 333 ? 35.901 -0.130 -48.859 1.00 97.06 333 LEU A CA 1
ATOM 2672 C C . LEU A 1 333 ? 34.887 1.001 -48.676 1.00 97.06 333 LEU A C 1
ATOM 2674 O O . LEU A 1 333 ? 34.353 1.182 -47.588 1.00 97.06 333 LEU A O 1
ATOM 2678 N N . GLN A 1 334 ? 34.557 1.730 -49.744 1.00 96.62 334 GLN A N 1
ATOM 2679 C CA . GLN A 1 334 ? 33.544 2.780 -49.688 1.00 96.62 334 GLN A CA 1
ATOM 2680 C C . GLN A 1 334 ? 32.152 2.224 -49.346 1.00 96.62 334 GLN A C 1
ATOM 2682 O O . GLN A 1 334 ? 31.423 2.835 -48.565 1.00 96.62 334 GLN A O 1
ATOM 2687 N N . LYS A 1 335 ? 31.791 1.041 -49.863 1.00 97.06 335 LYS A N 1
ATOM 2688 C CA . LYS A 1 335 ? 30.548 0.354 -49.472 1.00 97.06 335 LYS A CA 1
ATOM 2689 C C . LYS A 1 335 ? 30.575 -0.088 -48.011 1.00 97.06 335 LYS A C 1
ATOM 2691 O O . LYS A 1 335 ? 29.565 0.044 -47.327 1.00 97.06 335 LYS A O 1
ATOM 2696 N N . GLU A 1 336 ? 31.704 -0.605 -47.527 1.00 97.06 336 GLU A N 1
ATOM 2697 C CA . GLU A 1 336 ? 31.842 -0.987 -46.116 1.00 97.06 336 GLU A CA 1
ATOM 2698 C C . GLU A 1 336 ? 31.732 0.217 -45.181 1.00 97.06 336 GLU A C 1
ATOM 2700 O O . GLU A 1 336 ? 31.032 0.128 -44.174 1.00 97.06 336 GLU A O 1
ATOM 2705 N N . ILE A 1 337 ? 32.348 1.349 -45.538 1.00 96.38 337 ILE A N 1
ATOM 2706 C CA . ILE A 1 337 ? 32.226 2.607 -44.793 1.00 96.38 337 ILE A CA 1
ATOM 2707 C C . ILE A 1 337 ? 30.756 3.024 -44.701 1.00 96.38 337 ILE A C 1
ATOM 2709 O O . ILE A 1 337 ? 30.277 3.215 -43.590 1.00 96.38 337 ILE A O 1
ATOM 2713 N N . MET A 1 338 ? 30.009 3.043 -45.812 1.00 95.81 338 MET A N 1
ATOM 2714 C CA . MET A 1 338 ? 28.575 3.378 -45.782 1.00 95.81 338 MET A CA 1
ATOM 2715 C C . MET A 1 338 ? 27.762 2.439 -44.876 1.00 95.81 338 MET A C 1
ATOM 2717 O O . MET A 1 338 ? 26.860 2.874 -44.163 1.00 95.81 338 MET A O 1
ATOM 2721 N N . ILE A 1 339 ? 28.070 1.136 -44.883 1.00 96.94 339 ILE A N 1
ATOM 2722 C CA . ILE A 1 339 ? 27.394 0.163 -44.012 1.00 96.94 339 ILE A CA 1
ATOM 2723 C C . ILE A 1 339 ? 27.725 0.432 -42.539 1.00 96.94 339 ILE A C 1
ATOM 2725 O O . ILE A 1 339 ? 26.846 0.341 -41.681 1.00 96.94 339 ILE A O 1
ATOM 2729 N N . LEU A 1 340 ? 28.989 0.719 -42.229 1.00 96.00 340 LEU A N 1
ATOM 2730 C CA . LEU A 1 340 ? 29.430 1.008 -40.867 1.00 96.00 340 LEU A CA 1
ATOM 2731 C C . LEU A 1 340 ? 28.870 2.338 -40.359 1.00 96.00 340 LEU A C 1
ATOM 2733 O O . LEU A 1 340 ? 28.435 2.383 -39.214 1.00 96.00 340 LEU A O 1
ATOM 2737 N N . GLU A 1 341 ? 28.812 3.373 -41.195 1.00 97.00 341 GLU A N 1
ATOM 2738 C CA . GLU A 1 341 ? 28.184 4.660 -40.874 1.00 97.00 341 GLU A CA 1
ATOM 2739 C C . GLU A 1 341 ? 26.715 4.465 -40.483 1.00 97.00 341 GLU A C 1
ATOM 2741 O O . GLU A 1 341 ? 26.321 4.862 -39.387 1.00 97.00 341 GLU A O 1
ATOM 2746 N N . GLY A 1 342 ? 25.940 3.724 -41.285 1.00 96.38 342 GLY A N 1
ATOM 2747 C CA . GLY A 1 342 ? 24.553 3.398 -40.939 1.00 96.38 342 GLY A CA 1
ATOM 2748 C C . GLY A 1 342 ? 24.430 2.605 -39.629 1.00 96.38 342 GLY A C 1
ATOM 2749 O O . GLY A 1 342 ? 23.556 2.878 -38.806 1.00 96.38 342 GLY A O 1
ATOM 2750 N N . LYS A 1 343 ? 25.338 1.652 -39.369 1.00 97.44 343 LYS A N 1
ATOM 2751 C CA . LYS A 1 343 ? 25.370 0.935 -38.080 1.00 97.44 343 LYS A CA 1
ATOM 2752 C C . LYS A 1 343 ? 25.655 1.883 -36.915 1.00 97.44 343 LYS A C 1
ATOM 2754 O O . LYS A 1 343 ? 24.963 1.805 -35.905 1.00 97.44 343 LYS A O 1
ATOM 2759 N N . VAL A 1 344 ? 26.620 2.790 -37.048 1.00 96.81 344 VAL A N 1
ATOM 2760 C CA . VAL A 1 344 ? 26.944 3.772 -36.003 1.00 96.81 344 VAL A CA 1
ATOM 2761 C C . VAL A 1 344 ? 25.741 4.671 -35.718 1.00 96.81 344 VAL A C 1
ATOM 2763 O O . VAL A 1 344 ? 25.362 4.811 -34.555 1.00 96.81 344 VAL A O 1
ATOM 2766 N N . GLU A 1 345 ? 25.080 5.194 -36.750 1.00 96.44 345 GLU A N 1
ATOM 2767 C CA . GLU A 1 345 ? 23.873 6.017 -36.604 1.00 96.44 345 GLU A CA 1
ATOM 2768 C C . GLU A 1 345 ? 22.758 5.279 -35.852 1.00 96.44 345 GLU A C 1
ATOM 2770 O O . GLU A 1 345 ? 22.205 5.812 -34.888 1.00 96.44 345 GLU A O 1
ATOM 2775 N N . THR A 1 346 ? 22.478 4.021 -36.214 1.00 95.75 346 THR A N 1
ATOM 2776 C CA . THR A 1 346 ? 21.463 3.217 -35.508 1.00 95.75 346 THR A CA 1
ATOM 2777 C C . THR A 1 346 ? 21.833 2.956 -34.048 1.00 95.75 346 THR A C 1
ATOM 2779 O O . THR A 1 346 ? 20.982 3.078 -33.170 1.00 95.75 346 THR A O 1
ATOM 2782 N N . THR A 1 347 ? 23.102 2.659 -33.747 1.00 94.56 347 THR A N 1
ATOM 2783 C CA . THR A 1 347 ? 23.543 2.454 -32.356 1.00 94.56 347 THR A CA 1
ATOM 2784 C C . THR A 1 347 ? 23.475 3.731 -31.527 1.00 94.56 347 THR A C 1
ATOM 2786 O O . THR A 1 347 ? 23.126 3.672 -30.350 1.00 94.56 347 THR A O 1
ATOM 2789 N N . TYR A 1 348 ? 23.753 4.887 -32.131 1.00 95.25 348 TYR A N 1
ATOM 2790 C CA . TYR A 1 348 ? 23.632 6.180 -31.468 1.00 95.25 348 TYR A CA 1
ATOM 2791 C C . TYR A 1 348 ? 22.167 6.524 -31.170 1.00 95.25 348 TYR A C 1
ATOM 2793 O O . TYR A 1 348 ? 21.850 6.949 -30.060 1.00 95.25 348 TYR A O 1
ATOM 2801 N N . ALA A 1 349 ? 21.259 6.270 -32.119 1.00 96.31 349 ALA A N 1
ATOM 2802 C CA . ALA A 1 349 ? 19.823 6.440 -31.906 1.00 96.31 349 ALA A CA 1
ATOM 2803 C C . ALA A 1 349 ? 19.307 5.554 -30.758 1.00 96.31 349 ALA A C 1
ATOM 2805 O O . ALA A 1 349 ? 18.658 6.060 -29.844 1.00 96.31 349 ALA A O 1
ATOM 2806 N N . LEU A 1 350 ? 19.681 4.269 -30.745 1.00 97.19 350 LEU A N 1
ATOM 2807 C CA . LEU A 1 350 ? 19.328 3.343 -29.662 1.00 97.19 350 LEU A CA 1
ATOM 2808 C C . LEU A 1 350 ? 19.927 3.765 -28.312 1.00 97.19 350 LEU A C 1
ATOM 2810 O O . LEU A 1 350 ? 19.276 3.634 -27.280 1.00 97.19 350 LEU A O 1
ATOM 2814 N N . ALA A 1 351 ? 21.157 4.287 -28.288 1.00 97.06 351 ALA A N 1
ATOM 2815 C CA . ALA A 1 351 ? 21.771 4.790 -27.060 1.00 97.06 351 ALA A CA 1
ATOM 2816 C C . ALA A 1 351 ? 21.007 5.997 -26.489 1.00 97.06 351 ALA A C 1
ATOM 2818 O O . ALA A 1 351 ? 20.804 6.071 -25.277 1.00 97.06 351 ALA A O 1
ATOM 2819 N N . ASN A 1 352 ? 20.545 6.907 -27.350 1.00 95.88 352 ASN A N 1
ATOM 2820 C CA . ASN A 1 352 ? 19.730 8.050 -26.938 1.00 95.88 352 ASN A CA 1
ATOM 2821 C C . ASN A 1 352 ? 18.348 7.620 -26.432 1.00 95.88 352 ASN A C 1
ATOM 2823 O O . ASN A 1 352 ? 17.889 8.133 -25.414 1.00 95.88 352 ASN A O 1
ATOM 2827 N N . GLU A 1 353 ? 17.704 6.660 -27.100 1.00 96.94 353 GLU A N 1
ATOM 2828 C CA . GLU A 1 353 ? 16.425 6.094 -26.656 1.00 96.94 353 GLU A CA 1
ATOM 2829 C C . GLU A 1 353 ? 16.568 5.408 -25.290 1.00 96.94 353 GLU A C 1
ATOM 2831 O O . GLU A 1 353 ? 15.809 5.695 -24.367 1.00 96.94 353 GLU A O 1
ATOM 2836 N N . ASN A 1 354 ? 17.608 4.591 -25.106 1.00 95.50 354 ASN A N 1
ATOM 2837 C CA . ASN A 1 354 ? 17.900 3.958 -23.820 1.00 95.50 354 ASN A CA 1
ATOM 2838 C C . ASN A 1 354 ? 18.184 4.984 -22.711 1.00 95.50 354 ASN A C 1
ATOM 2840 O O . ASN A 1 354 ? 17.771 4.781 -21.568 1.00 95.50 354 ASN A O 1
ATOM 2844 N N . ALA A 1 355 ? 18.858 6.094 -23.028 1.00 97.19 355 ALA A N 1
ATOM 2845 C CA . ALA A 1 355 ? 19.075 7.182 -22.079 1.00 97.19 355 ALA A CA 1
ATOM 2846 C C . ALA A 1 355 ? 17.761 7.890 -21.697 1.00 97.19 355 ALA A C 1
ATOM 2848 O O . ALA A 1 355 ? 17.564 8.206 -20.523 1.00 97.19 355 ALA A O 1
ATOM 2849 N N . ALA A 1 356 ? 16.846 8.092 -22.652 1.00 96.62 356 ALA A N 1
ATOM 2850 C CA . ALA A 1 356 ? 15.520 8.651 -22.388 1.00 96.62 356 ALA A CA 1
ATOM 2851 C C . ALA A 1 356 ? 14.674 7.717 -21.505 1.00 96.62 356 ALA A C 1
ATOM 2853 O O . ALA A 1 356 ? 14.124 8.160 -20.499 1.00 96.62 356 ALA A O 1
ATOM 2854 N N . ILE A 1 357 ? 14.661 6.412 -21.803 1.00 96.06 357 ILE A N 1
ATOM 2855 C CA . ILE A 1 357 ? 13.979 5.396 -20.985 1.00 96.06 357 ILE A CA 1
ATOM 2856 C C . ILE A 1 357 ? 14.541 5.375 -19.555 1.00 96.06 357 ILE A C 1
ATOM 2858 O O . ILE A 1 357 ? 13.781 5.287 -18.590 1.00 96.06 357 ILE A O 1
ATOM 2862 N N . ALA A 1 358 ? 15.864 5.481 -19.392 1.00 97.25 358 ALA A N 1
ATOM 2863 C CA . ALA A 1 358 ? 16.491 5.536 -18.073 1.00 97.25 358 ALA A CA 1
ATOM 2864 C C . ALA A 1 358 ? 16.072 6.787 -17.279 1.00 97.25 358 ALA A C 1
ATOM 2866 O O . ALA A 1 358 ? 15.817 6.688 -16.077 1.00 97.25 358 ALA A O 1
ATOM 2867 N N . ALA A 1 359 ? 15.954 7.941 -17.943 1.00 97.06 359 ALA A N 1
ATOM 2868 C CA . ALA A 1 359 ? 15.487 9.177 -17.320 1.00 97.06 359 ALA A CA 1
ATOM 2869 C C . ALA A 1 359 ? 14.013 9.083 -16.882 1.00 97.06 359 ALA A C 1
ATOM 2871 O O . ALA A 1 359 ? 13.697 9.421 -15.742 1.00 97.06 359 ALA A O 1
ATOM 2872 N N . GLU A 1 360 ? 13.126 8.551 -17.728 1.00 97.06 360 GLU A N 1
ATOM 2873 C CA . GLU A 1 360 ? 11.716 8.321 -17.370 1.00 97.06 360 GLU A CA 1
ATOM 2874 C C . GLU A 1 360 ? 11.577 7.328 -16.207 1.00 97.06 360 GLU A C 1
ATOM 2876 O O . GLU A 1 360 ? 10.791 7.538 -15.280 1.00 97.06 360 GLU A O 1
ATOM 2881 N N . ALA A 1 361 ? 12.372 6.253 -16.208 1.00 97.06 361 ALA A N 1
ATOM 2882 C CA . ALA A 1 361 ? 12.394 5.292 -15.110 1.00 97.06 361 ALA A CA 1
ATOM 2883 C C . ALA A 1 361 ? 12.825 5.944 -13.785 1.00 97.06 361 ALA A C 1
ATOM 2885 O O . ALA A 1 361 ? 12.249 5.633 -12.737 1.00 97.06 361 ALA A O 1
ATOM 2886 N N . GLN A 1 362 ? 13.794 6.866 -13.826 1.00 97.19 362 GLN A N 1
ATOM 2887 C CA . GLN A 1 362 ? 14.214 7.638 -12.658 1.00 97.19 362 GLN A CA 1
ATOM 2888 C C . GLN A 1 362 ? 13.109 8.589 -12.178 1.00 97.19 362 GLN A C 1
ATOM 2890 O O . GLN A 1 362 ? 12.818 8.607 -10.985 1.00 97.19 362 GLN A O 1
ATOM 2895 N N . GLU A 1 363 ? 12.435 9.312 -13.074 1.00 97.25 363 GLU A N 1
ATOM 2896 C CA . GLU A 1 363 ? 11.325 10.205 -12.709 1.00 97.25 363 GLU A CA 1
ATOM 2897 C C . GLU A 1 363 ? 10.160 9.433 -12.063 1.00 97.25 363 GLU A C 1
ATOM 2899 O O . GLU A 1 363 ? 9.593 9.856 -11.049 1.00 97.25 363 GLU A O 1
ATOM 2904 N N . ILE A 1 364 ? 9.836 8.248 -12.593 1.00 96.00 364 ILE A N 1
ATOM 2905 C CA . ILE A 1 364 ? 8.838 7.350 -11.999 1.00 96.00 364 ILE A CA 1
ATOM 2906 C C . ILE A 1 364 ? 9.292 6.879 -10.611 1.00 96.00 364 ILE A C 1
ATOM 2908 O O . ILE A 1 364 ? 8.473 6.813 -9.689 1.00 96.00 364 ILE A O 1
ATOM 2912 N N . ALA A 1 365 ? 10.572 6.539 -10.440 1.00 96.50 365 ALA A N 1
ATOM 2913 C CA . ALA A 1 365 ? 11.118 6.121 -9.151 1.00 96.50 365 ALA A CA 1
ATOM 2914 C C . ALA A 1 365 ? 11.085 7.260 -8.119 1.00 96.50 365 ALA A C 1
ATOM 2916 O O . ALA A 1 365 ? 10.664 7.040 -6.984 1.00 96.50 365 ALA A O 1
ATOM 2917 N N . GLU A 1 366 ? 11.449 8.479 -8.515 1.00 97.19 366 GLU A N 1
ATOM 2918 C CA . GLU A 1 366 ? 11.395 9.671 -7.666 1.00 97.19 366 GLU A CA 1
ATOM 2919 C C . GLU A 1 366 ? 9.957 10.016 -7.273 1.00 97.19 366 GLU A C 1
ATOM 2921 O O . GLU A 1 366 ? 9.680 10.225 -6.093 1.00 97.19 366 GLU A O 1
ATOM 2926 N N . SER A 1 367 ? 9.020 9.966 -8.223 1.00 96.62 367 SER A N 1
ATOM 2927 C CA . SER A 1 367 ? 7.592 10.175 -7.955 1.00 96.62 367 SER A CA 1
ATOM 2928 C C . SER A 1 367 ? 7.038 9.144 -6.965 1.00 96.62 367 SER A C 1
ATOM 2930 O O . SER A 1 367 ? 6.279 9.486 -6.058 1.00 96.62 367 SER A O 1
ATOM 2932 N N . ARG A 1 368 ? 7.437 7.869 -7.096 1.00 97.00 368 ARG A N 1
ATOM 2933 C CA . ARG A 1 368 ? 7.058 6.804 -6.149 1.00 97.00 368 ARG A CA 1
ATOM 2934 C C . ARG A 1 368 ? 7.687 7.001 -4.772 1.00 97.00 368 ARG A C 1
ATOM 2936 O O . ARG A 1 368 ? 7.018 6.719 -3.783 1.00 97.00 368 ARG A O 1
ATOM 2943 N N . ARG A 1 369 ? 8.936 7.476 -4.703 1.00 98.00 369 ARG A N 1
ATOM 2944 C CA . ARG A 1 369 ? 9.620 7.786 -3.439 1.00 98.00 369 ARG A CA 1
ATOM 2945 C C . ARG A 1 369 ? 8.896 8.902 -2.690 1.00 98.00 369 ARG A C 1
ATOM 2947 O O . ARG A 1 369 ? 8.577 8.713 -1.526 1.00 98.00 369 ARG A O 1
ATOM 2954 N N . VAL A 1 370 ? 8.570 10.007 -3.366 1.00 97.50 370 VAL A N 1
ATOM 2955 C CA . VAL A 1 370 ? 7.824 11.125 -2.759 1.00 97.50 370 VAL A CA 1
ATOM 2956 C C . VAL A 1 370 ? 6.453 10.662 -2.264 1.00 97.50 370 VAL A C 1
ATOM 2958 O O . VAL A 1 370 ? 6.087 10.941 -1.130 1.00 97.50 370 VAL A O 1
ATOM 2961 N N . TYR A 1 371 ? 5.724 9.878 -3.065 1.00 95.50 371 TYR A N 1
ATOM 2962 C CA . TYR A 1 371 ? 4.444 9.313 -2.631 1.00 95.50 371 TYR A CA 1
ATOM 2963 C C . TYR A 1 371 ? 4.582 8.405 -1.397 1.00 95.50 371 TYR A C 1
ATOM 2965 O O . TYR A 1 371 ? 3.722 8.420 -0.519 1.00 95.50 371 TYR A O 1
ATOM 2973 N N . ALA A 1 372 ? 5.643 7.596 -1.325 1.00 95.50 372 ALA A N 1
ATOM 2974 C CA . ALA A 1 372 ? 5.903 6.748 -0.167 1.00 95.50 372 ALA A CA 1
ATOM 2975 C C . ALA A 1 372 ? 6.223 7.579 1.088 1.00 95.50 372 ALA A C 1
ATOM 2977 O O . ALA A 1 372 ? 5.686 7.274 2.147 1.00 95.50 372 ALA A O 1
ATOM 2978 N N . GLU A 1 373 ? 7.015 8.646 0.954 1.00 96.81 373 GLU A N 1
ATOM 2979 C CA . GLU A 1 373 ? 7.339 9.579 2.045 1.00 96.81 373 GLU A CA 1
ATOM 2980 C C . GLU A 1 373 ? 6.085 10.292 2.572 1.00 96.81 373 GLU A C 1
ATOM 2982 O O . GLU A 1 373 ? 5.838 10.282 3.775 1.00 96.81 373 GLU A O 1
ATOM 2987 N N . GLU A 1 374 ? 5.221 10.809 1.690 1.00 97.31 374 GLU A N 1
ATOM 2988 C CA . GLU A 1 374 ? 3.934 11.407 2.087 1.00 97.31 374 GLU A CA 1
ATOM 2989 C C . GLU A 1 374 ? 3.043 10.410 2.850 1.00 97.31 374 GLU A C 1
ATOM 2991 O O . GLU A 1 374 ? 2.351 10.771 3.805 1.00 97.31 374 GLU A O 1
ATOM 2996 N N . LYS A 1 375 ? 3.048 9.135 2.438 1.00 96.81 375 LYS A N 1
ATOM 2997 C CA . LYS A 1 375 ? 2.282 8.081 3.115 1.00 96.81 375 LYS A CA 1
ATOM 2998 C C . LYS A 1 375 ? 2.878 7.695 4.461 1.00 96.81 375 LYS A C 1
ATOM 3000 O O . LYS A 1 375 ? 2.118 7.403 5.380 1.00 96.81 375 LYS A O 1
ATOM 3005 N N . GLU A 1 376 ? 4.198 7.701 4.589 1.00 97.06 376 GLU A N 1
ATOM 3006 C CA . GLU A 1 376 ? 4.884 7.462 5.857 1.00 97.06 376 GLU A CA 1
ATOM 3007 C C . GLU A 1 376 ? 4.584 8.580 6.869 1.00 97.06 376 GLU A C 1
ATOM 3009 O O . GLU A 1 376 ? 4.280 8.294 8.027 1.00 97.06 376 GLU A O 1
ATOM 3014 N N . GLU A 1 377 ? 4.549 9.841 6.426 1.00 96.38 377 GLU A N 1
ATOM 3015 C CA . GLU A 1 377 ? 4.132 10.975 7.261 1.00 96.38 377 GLU A CA 1
ATOM 3016 C C . GLU A 1 377 ? 2.663 10.872 7.710 1.00 96.38 377 GLU A C 1
ATOM 3018 O O . GLU A 1 377 ? 2.357 11.110 8.881 1.00 96.38 377 GLU A O 1
ATOM 3023 N N . GLU A 1 378 ? 1.750 10.471 6.814 1.00 96.19 378 GLU A N 1
ATOM 3024 C CA . GLU A 1 378 ? 0.338 10.240 7.156 1.00 96.19 378 GLU A CA 1
ATOM 3025 C C . GLU A 1 378 ? 0.184 9.116 8.193 1.00 96.19 378 GLU A C 1
ATOM 3027 O O . GLU A 1 378 ? -0.568 9.261 9.158 1.00 96.19 378 GLU A O 1
ATOM 3032 N N . VAL A 1 379 ? 0.923 8.011 8.031 1.00 97.19 379 VAL A N 1
ATOM 3033 C CA . VAL A 1 379 ? 0.930 6.904 8.999 1.00 97.19 379 VAL A CA 1
ATOM 3034 C C . VAL A 1 379 ? 1.447 7.375 10.352 1.00 97.19 379 VAL A C 1
ATOM 3036 O O . VAL A 1 379 ? 0.793 7.113 11.358 1.00 97.19 379 VAL A O 1
ATOM 3039 N N . LYS A 1 380 ? 2.550 8.128 10.387 1.00 97.56 380 LYS A N 1
ATOM 3040 C CA . LYS A 1 380 ? 3.118 8.646 11.635 1.00 97.56 380 LYS A CA 1
ATOM 3041 C C . LYS A 1 380 ? 2.131 9.538 12.394 1.00 97.56 380 LYS A C 1
ATOM 3043 O O . LYS A 1 380 ? 1.965 9.381 13.600 1.00 97.56 380 LYS A O 1
ATOM 3048 N N . PHE A 1 381 ? 1.429 10.431 11.696 1.00 96.50 381 PHE A N 1
ATOM 3049 C CA . PHE A 1 381 ? 0.391 11.265 12.311 1.00 96.50 381 PHE A CA 1
ATOM 3050 C C . PHE A 1 381 ? -0.747 10.423 12.915 1.00 96.50 381 PHE A C 1
ATOM 3052 O O . PHE A 1 381 ? -1.223 10.694 14.019 1.00 96.50 381 PHE A O 1
ATOM 3059 N N . LEU A 1 382 ? -1.186 9.381 12.203 1.00 96.50 382 LEU A N 1
ATOM 3060 C CA . LEU A 1 382 ? -2.223 8.474 12.697 1.00 96.50 382 LEU A CA 1
ATOM 3061 C C . LEU A 1 382 ? -1.744 7.629 13.886 1.00 96.50 382 LEU A C 1
ATOM 3063 O O . LEU A 1 382 ? -2.541 7.354 14.781 1.00 96.50 382 LEU A O 1
ATOM 3067 N N . GLU A 1 383 ? -0.474 7.228 13.916 1.00 96.62 383 GLU A N 1
ATOM 3068 C CA . GLU A 1 383 ? 0.128 6.521 15.050 1.00 96.62 383 GLU A CA 1
ATOM 3069 C C . GLU A 1 383 ? 0.169 7.395 16.304 1.00 96.62 383 GLU A C 1
ATOM 3071 O O . GLU A 1 383 ? -0.289 6.946 17.352 1.00 96.62 383 GLU A O 1
ATOM 3076 N N . GLU A 1 384 ? 0.598 8.655 16.189 1.00 97.62 384 GLU A N 1
ATOM 3077 C CA . GLU A 1 384 ? 0.586 9.616 17.303 1.00 97.62 384 GLU A CA 1
ATOM 3078 C C . GLU A 1 384 ? -0.841 9.826 17.848 1.00 97.62 384 GLU A C 1
ATOM 3080 O O . GLU A 1 384 ? -1.069 9.788 19.058 1.00 97.62 384 GLU A O 1
ATOM 3085 N N . SER A 1 385 ? -1.836 9.959 16.962 1.00 96.38 385 SER A N 1
ATOM 3086 C CA . SER A 1 385 ? -3.243 10.072 17.373 1.00 96.38 385 SER A CA 1
ATOM 3087 C C . SER A 1 385 ? -3.780 8.789 18.023 1.00 96.38 385 SER A C 1
ATOM 3089 O O . SER A 1 385 ? -4.552 8.859 18.983 1.00 96.38 385 SER A O 1
ATOM 3091 N N . ARG A 1 386 ? -3.378 7.607 17.532 1.00 97.88 386 ARG A N 1
ATOM 3092 C CA . ARG A 1 386 ? -3.742 6.316 18.137 1.00 97.88 386 ARG A CA 1
ATOM 3093 C C . ARG A 1 386 ? -3.179 6.207 19.552 1.00 97.88 386 ARG A C 1
ATOM 3095 O O . ARG A 1 386 ? -3.913 5.816 20.454 1.00 97.88 386 ARG A O 1
ATOM 3102 N N . GLU A 1 387 ? -1.912 6.563 19.743 1.00 97.19 387 GLU A N 1
ATOM 3103 C CA . GLU A 1 387 ? -1.249 6.532 21.050 1.00 97.19 387 GLU A CA 1
ATOM 3104 C C . GLU A 1 387 ? -1.933 7.466 22.060 1.00 97.19 387 GLU A C 1
ATOM 3106 O O . GLU A 1 387 ? -2.163 7.072 23.205 1.00 97.19 387 GLU A O 1
ATOM 3111 N N . GLU A 1 388 ? -2.341 8.669 21.643 1.00 97.50 388 GLU A N 1
ATOM 3112 C CA . GLU A 1 388 ? -3.104 9.588 22.498 1.00 97.50 388 GLU A CA 1
ATOM 3113 C C . GLU A 1 388 ? -4.447 8.979 22.938 1.00 97.50 388 GLU A C 1
ATOM 3115 O O . GLU A 1 388 ? -4.777 8.969 24.129 1.00 97.50 388 GLU A O 1
ATOM 3120 N N . LEU A 1 389 ? -5.191 8.380 22.003 1.00 97.44 389 LEU A N 1
ATOM 3121 C CA . LEU A 1 389 ? -6.460 7.709 22.300 1.00 97.44 389 LEU A CA 1
ATOM 3122 C C . LEU A 1 389 ? -6.285 6.476 23.202 1.00 97.44 389 LEU A C 1
ATOM 3124 O O . LEU A 1 389 ? -7.131 6.212 24.059 1.00 97.44 389 LEU A O 1
ATOM 3128 N N . GLU A 1 390 ? -5.198 5.719 23.046 1.00 98.00 390 GLU A N 1
ATOM 3129 C CA . GLU A 1 390 ? -4.870 4.584 23.916 1.00 98.00 390 GLU A CA 1
ATOM 3130 C C . GLU A 1 390 ? -4.614 5.040 25.361 1.00 98.00 390 GLU A C 1
ATOM 3132 O O . GLU A 1 390 ? -5.110 4.418 26.308 1.00 98.00 390 GLU A O 1
ATOM 3137 N N . LEU A 1 391 ? -3.909 6.160 25.553 1.00 97.50 391 LEU A N 1
ATOM 3138 C CA . LEU A 1 391 ? -3.693 6.752 26.876 1.00 97.50 391 LEU A CA 1
ATOM 3139 C C . LEU A 1 391 ? -5.009 7.210 27.523 1.00 97.50 391 LEU A C 1
ATOM 3141 O O . LEU A 1 391 ? -5.238 6.952 28.711 1.00 97.50 391 LEU A O 1
ATOM 3145 N N . GLU A 1 392 ? -5.901 7.842 26.758 1.00 97.75 392 GLU A N 1
ATOM 3146 C CA . GLU A 1 392 ? -7.229 8.230 27.245 1.00 97.75 392 GLU A CA 1
ATOM 3147 C C . GLU A 1 392 ? -8.083 7.019 27.632 1.00 97.75 392 GLU A C 1
ATOM 3149 O O . GLU A 1 392 ? -8.722 7.020 28.691 1.00 97.75 392 GLU A O 1
ATOM 3154 N N . LEU A 1 393 ? -8.058 5.960 26.817 1.00 97.69 393 LEU A N 1
ATOM 3155 C CA . LEU A 1 393 ? -8.747 4.704 27.101 1.00 97.69 393 LEU A CA 1
ATOM 3156 C C . LEU A 1 393 ? -8.223 4.094 28.403 1.00 97.69 393 LEU A C 1
ATOM 3158 O O . LEU A 1 393 ? -9.021 3.741 29.273 1.00 97.69 393 LEU A O 1
ATOM 3162 N N . HIS A 1 394 ? -6.904 4.032 28.596 1.00 96.94 394 HIS A N 1
ATOM 3163 C CA . HIS A 1 394 ? -6.314 3.559 29.848 1.00 96.94 394 HIS A CA 1
ATOM 3164 C C . HIS A 1 394 ? -6.768 4.388 31.059 1.00 96.94 394 HIS A C 1
ATOM 3166 O O . HIS A 1 394 ? -7.144 3.819 32.090 1.00 96.94 394 HIS A O 1
ATOM 3172 N N . ALA A 1 395 ? -6.802 5.719 30.939 1.00 97.56 395 ALA A N 1
ATOM 3173 C CA . ALA A 1 395 ? -7.275 6.600 32.004 1.00 97.56 395 ALA A CA 1
ATOM 3174 C C . ALA A 1 395 ? -8.769 6.394 32.320 1.00 97.56 395 ALA A C 1
ATOM 3176 O O . ALA A 1 395 ? -9.164 6.381 33.492 1.00 97.56 395 ALA A O 1
ATOM 3177 N N . LEU A 1 396 ? -9.605 6.216 31.293 1.00 97.38 396 LEU A N 1
ATOM 3178 C CA . LEU A 1 396 ? -11.028 5.906 31.440 1.00 97.38 396 LEU A CA 1
ATOM 3179 C C . LEU A 1 396 ? -11.246 4.534 32.075 1.00 97.38 396 LEU A C 1
ATOM 3181 O O . LEU A 1 396 ? -12.062 4.417 32.986 1.00 97.38 396 LEU A O 1
ATOM 3185 N N . ASN A 1 397 ? -10.486 3.523 31.661 1.00 97.31 397 ASN A N 1
ATOM 3186 C CA . ASN A 1 397 ? -10.580 2.176 32.208 1.00 97.31 397 ASN A CA 1
ATOM 3187 C C . ASN A 1 397 ? -10.223 2.150 33.702 1.00 97.31 397 ASN A C 1
ATOM 3189 O O . ASN A 1 397 ? -10.941 1.561 34.505 1.00 97.31 397 ASN A O 1
ATOM 3193 N N . HIS A 1 398 ? -9.178 2.877 34.107 1.00 96.69 398 HIS A N 1
ATOM 3194 C CA . HIS A 1 398 ? -8.843 3.041 35.523 1.00 96.69 398 HIS A CA 1
ATOM 3195 C C . HIS A 1 398 ? -9.970 3.738 36.310 1.00 96.69 398 HIS A C 1
ATOM 3197 O O . HIS A 1 398 ? -10.332 3.309 37.406 1.00 96.69 398 HIS A O 1
ATOM 3203 N N . LYS A 1 399 ? -10.575 4.800 35.753 1.00 97.25 399 LYS A N 1
ATOM 3204 C CA . LYS A 1 399 ? -11.739 5.456 36.377 1.00 97.25 399 LYS A CA 1
ATOM 3205 C C . LYS A 1 399 ? -12.930 4.501 36.500 1.00 97.25 399 LYS A C 1
ATOM 3207 O O . LYS A 1 399 ? -13.581 4.497 37.540 1.00 97.25 399 LYS A O 1
ATOM 3212 N N . MET A 1 400 ? -13.194 3.693 35.477 1.00 96.38 400 MET A N 1
ATOM 3213 C CA . MET A 1 400 ? -14.263 2.694 35.477 1.00 96.38 400 MET A CA 1
ATOM 3214 C C . MET A 1 400 ? -14.040 1.640 36.563 1.00 96.38 400 MET A C 1
ATOM 3216 O O . MET A 1 400 ? -14.946 1.393 37.350 1.00 96.38 400 MET A O 1
ATOM 3220 N N . GLN A 1 401 ? -12.821 1.115 36.692 1.00 95.00 401 GLN A N 1
ATOM 3221 C CA . GLN A 1 401 ? -12.468 0.154 37.739 1.00 95.00 401 GLN A CA 1
ATOM 3222 C C . GLN A 1 401 ? -12.673 0.729 39.151 1.00 95.00 401 GLN A C 1
ATOM 3224 O O . GLN A 1 401 ? -13.162 0.042 40.050 1.00 95.00 401 GLN A O 1
ATOM 3229 N N . ASN A 1 402 ? -12.365 2.013 39.351 1.00 94.75 402 ASN A N 1
ATOM 3230 C CA . ASN A 1 402 ? -12.653 2.683 40.618 1.00 94.75 402 ASN A CA 1
ATOM 3231 C C . ASN A 1 402 ? -14.161 2.770 40.876 1.00 94.75 402 ASN A C 1
ATOM 3233 O O . ASN A 1 402 ? -14.601 2.470 41.985 1.00 94.75 402 ASN A O 1
ATOM 3237 N N . VAL A 1 403 ? -14.963 3.113 39.863 1.00 96.00 403 VAL A N 1
ATOM 3238 C CA . VAL A 1 403 ? -16.428 3.136 39.991 1.00 96.00 403 VAL A CA 1
ATOM 3239 C C . VAL A 1 403 ? -16.968 1.744 40.328 1.00 96.00 403 VAL A C 1
ATOM 3241 O O . VAL A 1 403 ? -17.739 1.618 41.275 1.00 96.00 403 VAL A O 1
ATOM 3244 N N . GLU A 1 404 ? -16.511 0.692 39.650 1.00 95.25 404 GLU A N 1
ATOM 3245 C CA . GLU A 1 404 ? -16.899 -0.692 39.953 1.00 95.25 404 GLU A CA 1
ATOM 3246 C C . GLU A 1 404 ? -16.574 -1.084 41.399 1.00 95.25 404 GLU A C 1
ATOM 3248 O O . GLU A 1 404 ? -17.402 -1.698 42.074 1.00 95.25 404 GLU A O 1
ATOM 3253 N N . SER A 1 405 ? -15.403 -0.687 41.910 1.00 94.44 405 SER A N 1
ATOM 3254 C CA . SER A 1 405 ? -15.040 -0.949 43.307 1.00 94.44 405 SER A CA 1
ATOM 3255 C C . SER A 1 405 ? -15.991 -0.248 44.285 1.00 94.44 405 SER A C 1
ATOM 3257 O O . SER A 1 405 ? -16.459 -0.856 45.247 1.00 94.44 405 SER A O 1
ATOM 3259 N N . THR A 1 406 ? -16.365 1.001 43.997 1.00 93.62 406 THR A N 1
ATOM 3260 C CA . THR A 1 406 ? -17.307 1.759 44.829 1.00 93.62 406 THR A CA 1
ATOM 3261 C C . THR A 1 406 ? -18.742 1.240 44.739 1.00 93.62 406 THR A C 1
ATOM 3263 O O . THR A 1 406 ? -19.434 1.205 45.755 1.00 93.62 406 THR A O 1
ATOM 3266 N N . ASP A 1 407 ? -19.196 0.785 43.569 1.00 95.81 407 ASP A N 1
ATOM 3267 C CA . ASP A 1 407 ? -20.502 0.135 43.419 1.00 95.81 407 ASP A CA 1
ATOM 3268 C C . ASP A 1 407 ? -20.548 -1.191 44.191 1.00 95.81 407 ASP A C 1
ATOM 3270 O O . ASP A 1 407 ? -21.509 -1.468 44.913 1.00 95.81 407 ASP A O 1
ATOM 3274 N N . ALA A 1 408 ? -19.464 -1.973 44.143 1.00 94.94 408 ALA A N 1
ATOM 3275 C CA . ALA A 1 408 ? -19.329 -3.179 44.949 1.00 94.94 408 ALA A CA 1
ATOM 3276 C C . ALA A 1 408 ? -19.400 -2.870 46.456 1.00 94.94 408 ALA A C 1
ATOM 3278 O O . ALA A 1 408 ? -20.065 -3.593 47.202 1.00 94.94 408 ALA A O 1
ATOM 3279 N N . ASP A 1 409 ? -18.775 -1.784 46.917 1.00 95.25 409 ASP A N 1
ATOM 3280 C CA . ASP A 1 409 ? -18.852 -1.334 48.312 1.00 95.25 409 ASP A CA 1
ATOM 3281 C C . ASP A 1 409 ? -20.275 -0.939 48.712 1.00 95.25 409 ASP A C 1
ATOM 3283 O O . ASP A 1 409 ? -20.789 -1.401 49.737 1.00 95.25 409 ASP A O 1
ATOM 3287 N N . VAL A 1 410 ? -20.953 -0.141 47.884 1.00 96.00 410 VAL A N 1
ATOM 3288 C CA . VAL A 1 410 ? -22.354 0.245 48.103 1.00 96.00 410 VAL A CA 1
ATOM 3289 C C . VAL A 1 410 ? -23.253 -0.989 48.144 1.00 96.00 410 VAL A C 1
ATOM 3291 O O . VAL A 1 410 ? -24.085 -1.111 49.046 1.00 96.00 410 VAL A O 1
ATOM 3294 N N . LYS A 1 411 ? -23.057 -1.945 47.233 1.00 96.81 411 LYS A N 1
ATOM 3295 C CA . LYS A 1 411 ? -23.798 -3.208 47.215 1.00 96.81 411 LYS A CA 1
ATOM 3296 C C . LYS A 1 411 ? -23.601 -4.000 48.506 1.00 96.81 411 LYS A C 1
ATOM 3298 O O . LYS A 1 411 ? -24.585 -4.419 49.112 1.00 96.81 411 LYS A O 1
ATOM 3303 N N . ARG A 1 412 ? -22.360 -4.119 48.995 1.00 96.31 412 ARG A N 1
ATOM 3304 C CA . ARG A 1 412 ? -22.071 -4.754 50.294 1.00 96.31 412 ARG A CA 1
ATOM 3305 C C . ARG A 1 412 ? -22.807 -4.062 51.444 1.00 96.31 412 ARG A C 1
ATOM 3307 O O . ARG A 1 412 ? -23.363 -4.740 52.308 1.00 96.31 412 ARG A O 1
ATOM 3314 N N . HIS A 1 413 ? -22.858 -2.730 51.448 1.00 95.88 413 HIS A N 1
ATOM 3315 C CA . HIS A 1 413 ? -23.607 -1.971 52.453 1.00 95.88 413 HIS A CA 1
ATOM 3316 C C . HIS A 1 413 ? -25.123 -2.185 52.371 1.00 95.88 413 HIS A C 1
ATOM 3318 O O . HIS A 1 413 ? -25.790 -2.249 53.408 1.00 95.88 413 HIS A O 1
ATOM 3324 N N . LEU A 1 414 ? -25.680 -2.294 51.164 1.00 96.62 414 LEU A N 1
ATOM 3325 C CA . LEU A 1 414 ? -27.099 -2.586 50.967 1.00 96.62 414 LEU A CA 1
ATOM 3326 C C . LEU A 1 414 ? -27.451 -3.999 51.446 1.00 96.62 414 LEU A C 1
ATOM 3328 O O . LEU A 1 414 ? -28.429 -4.155 52.178 1.00 96.62 414 LEU A O 1
ATOM 3332 N N . ASP A 1 415 ? -26.626 -4.997 51.128 1.00 96.75 415 ASP A N 1
ATOM 3333 C CA . ASP A 1 415 ? -26.818 -6.384 51.569 1.00 96.75 415 ASP A CA 1
ATOM 3334 C C . ASP A 1 415 ? -26.729 -6.520 53.100 1.00 96.75 415 ASP A C 1
ATOM 3336 O O . ASP A 1 415 ? -27.512 -7.244 53.721 1.00 96.75 415 ASP A O 1
ATOM 3340 N N . GLU A 1 416 ? -25.812 -5.788 53.739 1.00 97.19 416 GLU A N 1
ATOM 3341 C CA . GLU A 1 416 ? -25.717 -5.699 55.202 1.00 97.19 416 GLU A CA 1
ATOM 3342 C C . GLU A 1 416 ? -26.988 -5.088 55.813 1.00 97.19 416 GLU A C 1
ATOM 3344 O O . GLU A 1 416 ? -27.574 -5.655 56.736 1.00 97.19 416 GLU A O 1
ATOM 3349 N N . LYS A 1 417 ? -27.480 -3.966 55.268 1.00 97.56 417 LYS A N 1
ATOM 3350 C CA . LYS A 1 417 ? -28.746 -3.367 55.723 1.00 97.56 417 LYS A CA 1
ATOM 3351 C C . LYS A 1 417 ? -29.933 -4.310 55.529 1.00 97.56 417 LYS A C 1
ATOM 3353 O O . LYS A 1 417 ? -30.793 -4.368 56.406 1.00 97.56 417 LYS A O 1
ATOM 3358 N N . ALA A 1 418 ? -29.976 -5.059 54.428 1.00 97.50 418 ALA A N 1
ATOM 3359 C CA . ALA A 1 418 ? -31.022 -6.044 54.170 1.00 97.50 418 ALA A CA 1
ATOM 3360 C C . ALA A 1 418 ? -31.006 -7.180 55.207 1.00 97.50 418 ALA A C 1
ATOM 3362 O O . ALA A 1 418 ? -32.063 -7.535 55.733 1.00 97.50 418 ALA A O 1
ATOM 3363 N N . ARG A 1 419 ? -29.820 -7.695 55.568 1.00 97.62 419 ARG A N 1
ATOM 3364 C CA . ARG A 1 419 ? -29.670 -8.692 56.643 1.00 97.62 419 ARG A CA 1
ATOM 3365 C C . ARG A 1 419 ? -30.143 -8.157 57.991 1.00 97.62 419 ARG A C 1
ATOM 3367 O O . ARG A 1 419 ? -30.957 -8.812 58.639 1.00 97.62 419 ARG A O 1
ATOM 3374 N N . ASN A 1 420 ? -29.716 -6.951 58.363 1.00 97.44 420 ASN A N 1
ATOM 3375 C CA . ASN A 1 420 ? -30.115 -6.315 59.622 1.00 97.44 420 ASN A CA 1
ATOM 3376 C C . ASN A 1 420 ? -31.630 -6.072 59.695 1.00 97.44 420 ASN A C 1
ATOM 3378 O O . ASN A 1 420 ? -32.261 -6.343 60.716 1.00 97.44 420 ASN A O 1
ATOM 3382 N N . LEU A 1 421 ? -32.245 -5.626 58.596 1.00 97.69 421 LEU A N 1
ATOM 3383 C CA . LEU A 1 421 ? -33.701 -5.488 58.499 1.00 97.69 421 LEU A CA 1
ATOM 3384 C C . LEU A 1 421 ? -34.411 -6.836 58.649 1.00 97.69 421 LEU A C 1
ATOM 3386 O O . LEU A 1 421 ? -35.403 -6.937 59.368 1.00 97.69 421 LEU A O 1
ATOM 3390 N N . GLN A 1 422 ? -33.904 -7.885 58.001 1.00 97.31 422 GLN A N 1
ATOM 3391 C CA . GLN A 1 422 ? -34.482 -9.221 58.102 1.00 97.31 422 GLN A CA 1
ATOM 3392 C C . GLN A 1 422 ? -34.387 -9.779 59.529 1.00 97.31 422 GLN A C 1
ATOM 3394 O O . GLN A 1 422 ? -35.318 -10.434 59.999 1.00 97.31 422 GLN A O 1
ATOM 3399 N N . GLU A 1 423 ? -33.282 -9.528 60.226 1.00 97.50 423 GLU A N 1
ATOM 3400 C CA . GLU A 1 423 ? -33.105 -9.906 61.626 1.00 97.50 423 GLU A CA 1
ATOM 3401 C C . GLU A 1 423 ? -34.060 -9.137 62.545 1.00 97.50 423 GLU A C 1
ATOM 3403 O O . GLU A 1 423 ? -34.779 -9.757 63.330 1.00 97.50 423 GLU A O 1
ATOM 3408 N N . ALA A 1 424 ? -34.180 -7.819 62.374 1.00 97.25 424 ALA A N 1
ATOM 3409 C CA . ALA A 1 424 ? -35.147 -7.008 63.111 1.00 97.25 424 ALA A CA 1
ATOM 3410 C C . ALA A 1 424 ? -36.592 -7.503 62.910 1.00 97.25 424 ALA A C 1
ATOM 3412 O O . ALA A 1 424 ? -37.340 -7.633 63.878 1.00 97.25 424 ALA A O 1
ATOM 3413 N N . LEU A 1 425 ? -36.975 -7.863 61.678 1.00 97.50 425 LEU A N 1
ATOM 3414 C CA . LEU A 1 425 ? -38.290 -8.450 61.393 1.00 97.50 425 LEU A CA 1
ATOM 3415 C C . LEU A 1 425 ? -38.503 -9.792 62.107 1.00 97.50 425 LEU A C 1
ATOM 3417 O O . LEU A 1 425 ? -39.595 -10.050 62.615 1.00 97.50 425 LEU A O 1
ATOM 3421 N N . LYS A 1 426 ? -37.475 -10.649 62.184 1.00 97.75 426 LYS A N 1
ATOM 3422 C CA . LYS A 1 426 ? -37.547 -11.898 62.963 1.00 97.75 426 LYS A CA 1
ATOM 3423 C C . LYS A 1 426 ? -37.755 -11.606 64.450 1.00 97.75 426 LYS A C 1
ATOM 3425 O O . LYS A 1 426 ? -38.601 -12.250 65.064 1.00 97.75 426 LYS A O 1
ATOM 3430 N N . HIS A 1 427 ? -37.035 -10.632 65.009 1.00 97.81 427 HIS A N 1
ATOM 3431 C CA . HIS A 1 427 ? -37.199 -10.224 66.406 1.00 97.81 427 HIS A CA 1
ATOM 3432 C C . HIS A 1 427 ? -38.596 -9.680 66.695 1.00 97.81 427 HIS A C 1
ATOM 3434 O O . HIS A 1 427 ? -39.216 -10.112 67.663 1.00 97.81 427 HIS A O 1
ATOM 3440 N N . ILE A 1 428 ? -39.118 -8.797 65.841 1.00 97.81 428 ILE A N 1
ATOM 3441 C CA . ILE A 1 428 ? -40.482 -8.267 65.975 1.00 97.81 428 ILE A CA 1
ATOM 3442 C C . ILE A 1 428 ? -41.494 -9.416 65.991 1.00 97.81 428 ILE A C 1
ATOM 3444 O O . ILE A 1 428 ? -42.322 -9.483 66.891 1.00 97.81 428 ILE A O 1
ATOM 3448 N N . LYS A 1 429 ? -41.368 -10.382 65.076 1.00 98.00 429 LYS A N 1
ATOM 3449 C CA . LYS A 1 429 ? -42.268 -11.541 65.018 1.00 98.00 429 LYS A CA 1
ATOM 3450 C C . LYS A 1 429 ? -42.218 -12.417 66.277 1.00 98.00 429 LYS A C 1
ATOM 3452 O O . LYS A 1 429 ? -43.233 -12.983 66.679 1.00 98.00 429 LYS A O 1
ATOM 3457 N N . ILE A 1 430 ? -41.040 -12.565 66.888 1.00 97.75 430 ILE A N 1
ATOM 3458 C CA . ILE A 1 430 ? -40.897 -13.273 68.169 1.00 97.75 430 ILE A CA 1
ATOM 3459 C C . ILE A 1 430 ? -41.621 -12.495 69.272 1.00 97.75 430 ILE A C 1
ATOM 3461 O O . ILE A 1 430 ? -42.431 -13.077 69.988 1.00 97.75 430 ILE A O 1
ATOM 3465 N N . LEU A 1 431 ? -41.396 -11.182 69.356 1.00 97.38 431 LEU A N 1
ATOM 3466 C CA . LEU A 1 431 ? -42.046 -10.322 70.346 1.00 97.38 431 LEU A CA 1
ATOM 3467 C C . LEU A 1 431 ? -43.572 -10.310 70.195 1.00 97.38 431 LEU A C 1
ATOM 3469 O O . LEU A 1 431 ? -44.277 -10.371 71.195 1.00 97.38 431 LEU A O 1
ATOM 3473 N N . GLU A 1 432 ? -44.098 -10.292 68.970 1.00 97.75 432 GLU A N 1
ATOM 3474 C CA . GLU A 1 432 ? -45.538 -10.408 68.705 1.00 97.75 432 GLU A CA 1
ATOM 3475 C C . GLU A 1 432 ? -46.117 -11.719 69.255 1.00 97.75 432 GLU A C 1
ATOM 3477 O O . GLU A 1 432 ? -47.196 -11.726 69.850 1.00 97.75 432 GLU A O 1
ATOM 3482 N N . LYS A 1 433 ? -45.388 -12.833 69.105 1.00 97.81 433 LYS A N 1
ATOM 3483 C CA . LYS A 1 433 ? -45.792 -14.128 69.666 1.00 97.81 433 LYS A CA 1
ATOM 3484 C C . LYS A 1 433 ? -45.769 -14.115 71.195 1.00 97.81 433 LYS A C 1
ATOM 3486 O O . LYS A 1 433 ? -46.687 -14.646 71.816 1.00 97.81 433 LYS A O 1
ATOM 3491 N N . ASP A 1 434 ? -44.748 -13.513 71.797 1.00 97.50 434 ASP A N 1
ATOM 3492 C CA . ASP A 1 434 ? -44.640 -13.405 73.252 1.00 97.50 434 ASP A CA 1
ATOM 3493 C C . ASP A 1 434 ? -45.737 -12.511 73.836 1.00 97.50 434 ASP A C 1
ATOM 3495 O O . ASP A 1 434 ? -46.339 -12.876 74.845 1.00 97.50 434 ASP A O 1
ATOM 3499 N N . LEU A 1 435 ? -46.062 -11.393 73.178 1.00 97.62 435 LEU A N 1
ATOM 3500 C CA . LEU A 1 435 ? -47.197 -10.546 73.546 1.00 97.62 435 LEU A CA 1
ATOM 3501 C C . LEU A 1 435 ? -48.516 -11.324 73.482 1.00 97.62 435 LEU A C 1
ATOM 3503 O O . LEU A 1 435 ? -49.267 -11.307 74.452 1.00 97.62 435 LEU A O 1
ATOM 3507 N N . ALA A 1 436 ? -48.757 -12.088 72.411 1.00 97.31 436 ALA A N 1
ATOM 3508 C CA . ALA A 1 436 ? -49.953 -12.923 72.301 1.00 97.31 436 ALA A CA 1
ATOM 3509 C C . ALA A 1 436 ? -50.035 -13.981 73.419 1.00 97.31 436 ALA A C 1
ATOM 3511 O O . ALA A 1 436 ? -51.098 -14.182 74.008 1.00 97.31 436 ALA A O 1
ATOM 3512 N N . ASN A 1 437 ? -48.917 -14.629 73.765 1.00 96.94 437 ASN A N 1
ATOM 3513 C CA . ASN A 1 437 ? -48.866 -15.560 74.896 1.00 96.94 437 ASN A CA 1
ATOM 3514 C C . ASN A 1 437 ? -49.196 -14.842 76.214 1.00 96.94 437 ASN A C 1
ATOM 3516 O O . ASN A 1 437 ? -50.016 -15.328 76.995 1.00 96.94 437 ASN A O 1
ATOM 3520 N N . LYS A 1 438 ? -48.618 -13.659 76.445 1.00 96.75 438 LYS A N 1
ATOM 3521 C CA . LYS A 1 438 ? -48.893 -12.849 77.637 1.00 96.75 438 LYS A CA 1
ATOM 3522 C C . LYS A 1 438 ? -50.353 -12.413 77.718 1.00 96.75 438 LYS A C 1
ATOM 3524 O O . LYS A 1 438 ? -50.926 -12.464 78.802 1.00 96.75 438 LYS A O 1
ATOM 3529 N N . ASP A 1 439 ? -50.990 -12.079 76.601 1.00 97.81 439 ASP A N 1
ATOM 3530 C CA . ASP A 1 439 ? -52.423 -11.778 76.568 1.00 97.81 439 ASP A CA 1
ATOM 3531 C C . ASP A 1 439 ? -53.274 -12.987 76.982 1.00 97.81 439 ASP A C 1
ATOM 3533 O O . ASP A 1 439 ? -54.253 -12.830 77.719 1.00 97.81 439 ASP A O 1
ATOM 3537 N N . THR A 1 440 ? -52.880 -14.207 76.589 1.00 96.75 440 THR A N 1
ATOM 3538 C CA . THR A 1 440 ? -53.560 -15.429 77.054 1.00 96.75 440 THR A CA 1
ATOM 3539 C C . THR A 1 440 ? -53.355 -15.685 78.547 1.00 96.75 440 THR A C 1
ATOM 3541 O O . THR A 1 440 ? -54.323 -16.017 79.230 1.00 96.75 440 THR A O 1
ATOM 3544 N N . GLU A 1 441 ? -52.149 -15.463 79.085 1.00 97.00 441 GLU A N 1
ATOM 3545 C CA . GLU A 1 441 ? -51.880 -15.543 80.530 1.00 97.00 441 GLU A CA 1
ATOM 3546 C C . GLU A 1 441 ? -52.727 -14.519 81.301 1.00 97.00 441 GLU A C 1
ATOM 3548 O O . GLU A 1 441 ? -53.359 -14.846 82.304 1.00 97.00 441 GLU A O 1
ATOM 3553 N N . ILE A 1 442 ? -52.809 -13.280 80.806 1.00 97.38 442 ILE A N 1
ATOM 3554 C CA . ILE A 1 442 ? -53.643 -12.230 81.399 1.00 97.38 442 ILE A CA 1
ATOM 3555 C C . ILE A 1 442 ? -55.121 -12.629 81.361 1.00 97.38 442 ILE A C 1
ATOM 3557 O O . ILE A 1 442 ? -55.831 -12.418 82.344 1.00 97.38 442 ILE A O 1
ATOM 3561 N N . ALA A 1 443 ? -55.605 -13.205 80.258 1.00 96.75 443 ALA A N 1
ATOM 3562 C CA . ALA A 1 443 ? -56.981 -13.685 80.154 1.00 96.75 443 ALA A CA 1
ATOM 3563 C C . ALA A 1 443 ? -57.273 -14.816 81.155 1.00 96.75 443 ALA A C 1
ATOM 3565 O O . ALA A 1 443 ? -58.319 -14.795 81.803 1.00 96.75 443 ALA A O 1
ATOM 3566 N N . GLN A 1 444 ? -56.333 -15.749 81.337 1.00 97.00 444 GLN A N 1
ATOM 3567 C CA . GLN A 1 444 ? -56.428 -16.808 82.346 1.00 97.00 444 GLN A CA 1
ATOM 3568 C C . GLN A 1 444 ? -56.463 -16.232 83.767 1.00 97.00 444 GLN A C 1
ATOM 3570 O O . GLN A 1 444 ? -57.353 -16.575 84.542 1.00 97.00 444 GLN A O 1
ATOM 3575 N N . CYS A 1 445 ? -55.565 -15.300 84.097 1.00 95.62 445 CYS A N 1
ATOM 3576 C CA . CYS A 1 445 ? -55.564 -14.614 85.390 1.00 95.62 445 CYS A CA 1
ATOM 3577 C C . CYS A 1 445 ? -56.876 -13.855 85.634 1.00 95.62 445 CYS A C 1
ATOM 3579 O O . CYS A 1 445 ? -57.435 -13.930 86.725 1.00 95.62 445 CYS A O 1
ATOM 3581 N N . LYS A 1 446 ? -57.405 -13.159 84.619 1.00 97.69 446 LYS A N 1
ATOM 3582 C CA . LYS A 1 446 ? -58.711 -12.487 84.703 1.00 97.69 446 LYS A CA 1
ATOM 3583 C C . LYS A 1 446 ? -59.838 -13.482 84.977 1.00 97.69 446 LYS A C 1
ATOM 3585 O O . LYS A 1 446 ? -60.663 -13.211 85.842 1.00 97.69 446 LYS A O 1
ATOM 3590 N N . ALA A 1 447 ? -59.866 -14.623 84.286 1.00 96.75 447 ALA A N 1
ATOM 3591 C CA . ALA A 1 447 ? -60.864 -15.667 84.515 1.00 96.75 447 ALA A CA 1
ATOM 3592 C C . ALA A 1 447 ? -60.781 -16.234 85.941 1.00 96.75 447 ALA A C 1
ATOM 3594 O O . ALA A 1 447 ? -61.806 -16.355 86.605 1.00 96.75 447 ALA A O 1
ATOM 3595 N N . HIS A 1 448 ? -59.569 -16.491 86.440 1.00 97.06 448 HIS A N 1
ATOM 3596 C CA . HIS A 1 448 ? -59.363 -16.968 87.805 1.00 97.06 448 HIS A CA 1
ATOM 3597 C C . HIS A 1 448 ? -59.809 -15.943 88.861 1.00 97.06 448 HIS A C 1
ATOM 3599 O O . HIS A 1 448 ? -60.479 -16.296 89.827 1.00 97.06 448 HIS A O 1
ATOM 3605 N N . ILE A 1 449 ? -59.507 -14.654 88.663 1.00 97.31 449 ILE A N 1
ATOM 3606 C CA . ILE A 1 449 ? -59.989 -13.585 89.553 1.00 97.31 449 ILE A CA 1
ATOM 3607 C C . ILE A 1 449 ? -61.522 -13.513 89.537 1.00 97.31 449 ILE A C 1
ATOM 3609 O O . ILE A 1 449 ? -62.129 -13.340 90.593 1.00 97.31 449 ILE A O 1
ATOM 3613 N N . LEU A 1 450 ? -62.158 -1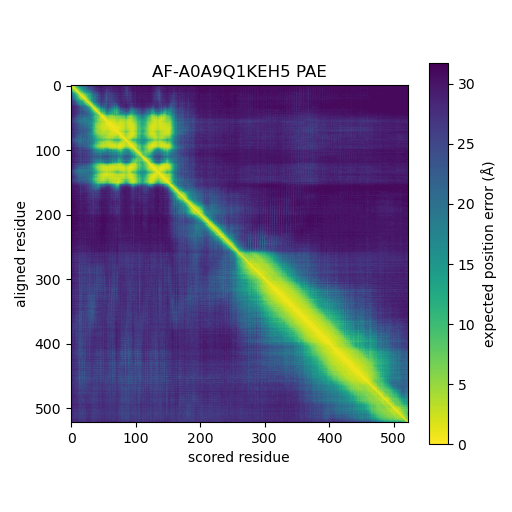3.657 88.369 1.00 96.50 450 LEU A N 1
ATOM 3614 C CA . LEU A 1 450 ? -63.620 -13.678 88.260 1.00 96.50 450 LEU A CA 1
ATOM 3615 C C . LEU A 1 450 ? -64.227 -14.873 89.003 1.00 96.50 450 LEU A C 1
ATOM 3617 O O . LEU A 1 450 ? -65.189 -14.690 89.741 1.00 96.50 450 LEU A O 1
ATOM 3621 N N . GLU A 1 451 ? -63.648 -16.066 88.865 1.00 96.44 451 GLU A N 1
ATOM 3622 C CA . GLU A 1 451 ? -64.061 -17.263 89.607 1.00 96.44 451 GLU A CA 1
ATOM 3623 C C . GLU A 1 451 ? -63.964 -17.041 91.123 1.00 96.44 451 GLU A C 1
ATOM 3625 O O . GLU A 1 451 ? -64.945 -17.233 91.842 1.00 96.44 451 GLU A O 1
ATOM 3630 N N . LEU A 1 452 ? -62.823 -16.537 91.608 1.00 96.44 452 LEU A N 1
ATOM 3631 C CA . LEU A 1 452 ? -62.641 -16.183 93.020 1.00 96.44 452 LEU A CA 1
ATOM 3632 C C . LEU A 1 452 ? -63.644 -15.122 93.494 1.00 96.44 452 LEU A C 1
ATOM 3634 O O . LEU A 1 452 ? -64.131 -15.201 94.619 1.00 96.44 452 LEU A O 1
ATOM 3638 N N . THR A 1 453 ? -63.976 -14.145 92.647 1.00 96.06 453 THR A N 1
ATOM 3639 C CA . THR A 1 45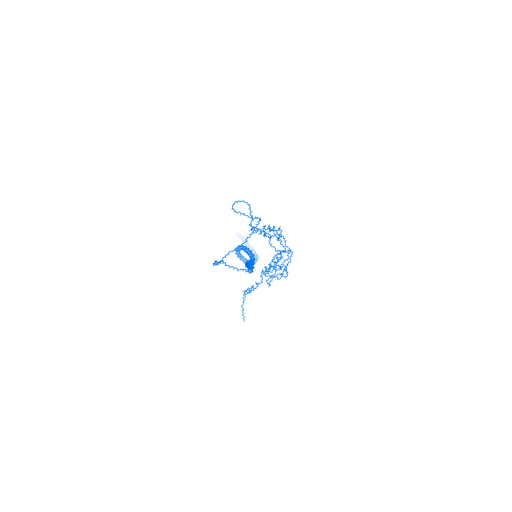3 ? -64.960 -13.099 92.969 1.00 96.06 453 THR A CA 1
ATOM 3640 C C . THR A 1 453 ? -66.358 -13.694 93.110 1.00 96.06 453 THR A C 1
ATOM 3642 O O . THR A 1 453 ? -67.046 -13.396 94.081 1.00 96.06 453 THR A O 1
ATOM 3645 N N . VAL A 1 454 ? -66.756 -14.592 92.204 1.00 95.62 454 VAL A N 1
ATOM 3646 C CA . VAL A 1 454 ? -68.038 -15.309 92.292 1.00 95.62 454 VAL A CA 1
ATOM 3647 C C . VAL A 1 454 ? -68.095 -16.175 93.550 1.00 95.62 454 VAL A C 1
ATOM 3649 O O . VAL A 1 454 ? -69.116 -16.176 94.235 1.00 95.62 454 VAL A O 1
ATOM 3652 N N . HIS A 1 455 ? -67.009 -16.875 93.896 1.00 93.25 455 HIS A N 1
ATOM 3653 C CA . HIS A 1 455 ? -66.931 -17.625 95.152 1.00 93.25 455 HIS A CA 1
ATOM 3654 C C . HIS A 1 455 ? -67.092 -16.712 96.375 1.00 93.25 455 HIS A C 1
ATOM 3656 O O . HIS A 1 455 ? -67.911 -17.005 97.245 1.00 93.25 455 HIS A O 1
ATOM 3662 N N . ALA A 1 456 ? -66.388 -15.578 96.413 1.00 93.94 456 ALA A N 1
ATOM 3663 C CA . ALA A 1 456 ? -66.497 -14.611 97.503 1.00 93.94 456 ALA A CA 1
ATOM 3664 C C . ALA A 1 456 ? -67.905 -13.989 97.609 1.00 93.94 456 ALA A C 1
ATOM 3666 O O . ALA A 1 456 ? -68.422 -13.811 98.711 1.00 93.94 456 ALA A O 1
ATOM 3667 N N . GLU A 1 457 ? -68.557 -13.683 96.483 1.00 93.44 457 GLU A N 1
ATOM 3668 C CA . GLU A 1 457 ? -69.936 -13.179 96.448 1.00 93.44 457 GLU A CA 1
ATOM 3669 C C . GLU A 1 457 ? -70.951 -14.232 96.904 1.00 93.44 457 GLU A C 1
ATOM 3671 O O . GLU A 1 457 ? -71.875 -13.911 97.657 1.00 93.44 457 GLU A O 1
ATOM 3676 N N . ALA A 1 458 ? -70.779 -15.490 96.485 1.00 91.56 458 ALA A N 1
ATOM 3677 C CA . ALA A 1 458 ? -71.614 -16.600 96.924 1.00 91.56 458 ALA A CA 1
ATOM 3678 C C . ALA A 1 458 ? -71.520 -16.783 98.446 1.00 91.56 458 ALA A C 1
ATOM 3680 O O . ALA A 1 458 ? -72.557 -16.805 99.114 1.00 91.56 458 ALA A O 1
ATOM 3681 N N . GLU A 1 459 ? -70.305 -16.800 99.006 1.00 91.75 459 GLU A N 1
ATOM 3682 C CA . GLU A 1 459 ? -70.082 -16.847 100.456 1.00 91.75 459 GLU A CA 1
ATOM 3683 C C . GLU A 1 459 ? -70.708 -15.639 101.166 1.00 91.75 459 GLU A C 1
ATOM 3685 O O . GLU A 1 459 ? -71.464 -15.804 102.126 1.00 91.75 459 GLU A O 1
ATOM 3690 N N . ALA A 1 460 ? -70.474 -14.417 100.673 1.00 90.00 460 ALA A N 1
ATOM 3691 C CA . ALA A 1 460 ? -71.068 -13.205 101.237 1.00 90.00 460 ALA A CA 1
ATOM 3692 C C . ALA A 1 460 ? -72.609 -13.248 101.221 1.00 90.00 460 ALA A C 1
ATOM 3694 O O . ALA A 1 460 ? -73.260 -12.812 102.176 1.00 90.00 460 ALA A O 1
ATOM 3695 N N . SER A 1 461 ? -73.211 -13.801 100.163 1.00 87.75 461 SER A N 1
ATOM 3696 C CA . SER A 1 461 ? -74.660 -13.984 100.066 1.00 87.75 461 SER A CA 1
ATOM 3697 C C . SER A 1 461 ? -75.181 -15.013 101.074 1.00 87.75 461 SER A C 1
ATOM 3699 O O . SER A 1 461 ? -76.217 -14.780 101.699 1.00 87.75 461 SER A O 1
ATOM 3701 N N . GLU A 1 462 ? -74.443 -16.102 101.308 1.00 88.50 462 GLU A N 1
ATOM 3702 C CA . GLU A 1 462 ? -74.785 -17.121 102.301 1.00 88.50 462 GLU A CA 1
ATOM 3703 C C . GLU A 1 462 ? -74.768 -16.539 103.720 1.00 88.50 462 GLU A C 1
ATOM 3705 O O . GLU A 1 462 ? -75.715 -16.749 104.485 1.00 88.50 462 GLU A O 1
ATOM 3710 N N . TYR A 1 463 ? -73.747 -15.741 104.054 1.00 85.62 463 TYR A N 1
ATOM 3711 C CA . TYR A 1 463 ? -73.706 -15.001 105.318 1.00 85.62 463 TYR A CA 1
ATOM 3712 C C . TYR A 1 463 ? -74.905 -14.061 105.456 1.00 85.62 463 TYR A C 1
ATOM 3714 O O . TYR A 1 463 ? -75.549 -14.044 106.501 1.00 85.62 463 TYR A O 1
ATOM 3722 N N . LYS A 1 464 ? -75.294 -13.355 104.388 1.00 83.62 464 LYS A N 1
ATOM 3723 C CA . LYS A 1 464 ? -76.473 -12.475 104.402 1.00 83.62 464 LYS A CA 1
ATOM 3724 C C . LYS A 1 464 ? -77.790 -13.233 104.635 1.00 83.62 464 LYS A C 1
ATOM 3726 O O . LYS A 1 464 ? -78.664 -12.730 105.350 1.00 83.62 464 LYS A O 1
ATOM 3731 N N . TYR A 1 465 ? -77.955 -14.431 104.065 1.00 82.62 465 TYR A N 1
ATOM 3732 C CA . TYR A 1 465 ? -79.113 -15.295 104.341 1.00 82.62 465 TYR A CA 1
ATOM 3733 C C . TYR A 1 465 ? -79.109 -15.804 105.785 1.00 82.62 465 TYR A C 1
ATOM 3735 O O . TYR A 1 465 ? -80.153 -15.767 106.437 1.00 82.62 465 TYR A O 1
ATOM 3743 N N . LYS A 1 466 ? -77.947 -16.226 106.302 1.00 84.19 466 LYS A N 1
ATOM 3744 C CA . LYS A 1 466 ? -77.776 -16.642 107.704 1.00 84.19 466 LYS A CA 1
ATOM 3745 C C . LYS A 1 466 ? -78.085 -15.503 108.673 1.00 84.19 466 LYS A C 1
ATOM 3747 O O . LYS A 1 466 ? -78.841 -15.726 109.612 1.00 84.19 466 LYS A O 1
ATOM 3752 N N . ASP A 1 467 ? -77.601 -14.290 108.413 1.00 80.69 467 ASP A N 1
ATOM 3753 C CA . ASP A 1 467 ? -77.912 -13.098 109.210 1.00 80.69 467 ASP A CA 1
ATOM 3754 C C . ASP A 1 467 ? -79.409 -12.773 109.173 1.00 80.69 467 ASP A C 1
ATOM 3756 O O . ASP A 1 467 ? -80.016 -12.524 110.213 1.00 80.69 467 ASP A O 1
ATOM 3760 N N . SER A 1 468 ? -80.043 -12.840 107.997 1.00 75.69 468 SER A N 1
ATOM 3761 C CA . SER A 1 468 ? -81.492 -12.621 107.861 1.00 75.69 468 SER A CA 1
ATOM 3762 C C . SER A 1 468 ? -82.303 -13.680 108.620 1.00 75.69 468 SER A C 1
ATOM 3764 O O . SER A 1 468 ? -83.278 -13.353 109.298 1.00 75.69 468 SER A O 1
ATOM 3766 N N . PHE A 1 469 ? -81.879 -14.945 108.558 1.00 78.88 469 PHE A N 1
ATOM 3767 C CA . PHE A 1 469 ? -82.474 -16.053 109.305 1.00 78.88 469 PHE A CA 1
ATOM 3768 C C . PHE A 1 469 ? -82.275 -15.900 110.819 1.00 78.88 469 PHE A C 1
ATOM 3770 O O . PHE A 1 469 ? -83.204 -16.137 111.594 1.00 78.88 469 PHE A O 1
ATOM 3777 N N . PHE A 1 470 ? -81.091 -15.469 111.256 1.00 75.25 470 PHE A N 1
ATOM 3778 C CA . PHE A 1 470 ? -80.796 -15.216 112.663 1.00 75.25 470 PHE A CA 1
ATOM 3779 C C . PHE A 1 470 ? -81.624 -14.043 113.194 1.00 75.25 470 PHE A C 1
ATOM 3781 O O . PHE A 1 470 ? -82.211 -14.155 114.266 1.00 75.25 470 PHE A O 1
ATOM 3788 N N . MET A 1 471 ? -81.762 -12.962 112.419 1.00 74.56 471 MET A N 1
ATOM 3789 C CA . MET A 1 471 ? -82.624 -11.823 112.756 1.00 74.56 471 MET A CA 1
ATOM 3790 C C . MET A 1 471 ? -84.108 -12.215 112.837 1.00 74.56 471 MET A C 1
ATOM 3792 O O . MET A 1 471 ? -84.800 -11.750 113.742 1.00 74.56 471 MET A O 1
ATOM 3796 N N . PHE A 1 472 ? -84.599 -13.098 111.958 1.00 74.56 472 PHE A N 1
ATOM 3797 C CA . PHE A 1 472 ? -85.975 -13.611 112.021 1.00 74.56 472 PHE A CA 1
ATOM 3798 C C . PHE A 1 472 ? -86.220 -14.454 113.284 1.00 74.56 472 PHE A C 1
ATOM 3800 O O . PHE A 1 472 ? -87.158 -14.178 114.031 1.00 74.56 472 PHE A O 1
ATOM 3807 N N . ASN A 1 473 ? -85.337 -15.416 113.583 1.00 73.19 473 ASN A N 1
ATOM 3808 C CA . ASN A 1 473 ? -85.426 -16.215 114.813 1.00 73.19 473 ASN A CA 1
ATOM 3809 C C . ASN A 1 473 ? -85.279 -15.345 116.070 1.00 73.19 473 ASN A C 1
ATOM 3811 O O . ASN A 1 473 ? -85.993 -15.538 117.051 1.00 73.19 473 ASN A O 1
ATOM 3815 N N . PHE A 1 474 ? -84.380 -14.357 116.049 1.00 77.75 474 PHE A N 1
ATOM 3816 C CA . PHE A 1 474 ? -84.211 -13.420 117.156 1.00 77.75 474 PHE A CA 1
ATOM 3817 C C . PHE A 1 474 ? -85.480 -12.589 117.387 1.00 77.75 474 PHE A C 1
ATOM 3819 O O . PHE A 1 474 ? -85.889 -12.409 118.534 1.00 77.75 474 PHE A O 1
ATOM 3826 N N . ALA A 1 475 ? -86.154 -12.139 116.322 1.00 72.50 475 ALA A N 1
ATOM 3827 C CA . ALA A 1 475 ? -87.441 -11.452 116.423 1.00 72.50 475 ALA A CA 1
ATOM 3828 C C . ALA A 1 475 ? -88.544 -12.360 116.998 1.00 72.50 475 ALA A C 1
ATOM 3830 O O . ALA A 1 475 ? -89.337 -11.908 117.825 1.00 72.50 475 ALA A O 1
ATOM 3831 N N . GLU A 1 476 ? -88.571 -13.640 116.621 1.00 73.31 476 GLU A N 1
ATOM 3832 C CA . GLU A 1 476 ? -89.531 -14.626 117.130 1.00 73.31 476 GLU A CA 1
ATOM 3833 C C . GLU A 1 476 ? -89.317 -14.918 118.627 1.00 73.31 476 GLU A C 1
ATOM 3835 O O . GLU A 1 476 ? -90.258 -14.858 119.425 1.00 73.31 476 GLU A O 1
ATOM 3840 N N . VAL A 1 477 ? -88.064 -15.106 119.052 1.00 76.06 477 VAL A N 1
ATOM 3841 C CA . VAL A 1 477 ? -87.702 -15.244 120.473 1.00 76.06 477 VAL A CA 1
ATOM 3842 C C . VAL A 1 477 ? -88.018 -13.963 121.248 1.00 76.06 477 VAL A C 1
ATOM 3844 O O . VAL A 1 477 ? -88.566 -14.035 122.348 1.00 76.06 477 VAL A O 1
ATOM 3847 N N . HIS A 1 478 ? -87.741 -12.783 120.686 1.00 74.88 478 HIS A N 1
ATOM 3848 C CA . HIS A 1 478 ? -88.063 -11.503 121.318 1.00 74.88 478 HIS A CA 1
ATOM 3849 C C . HIS A 1 478 ? -89.582 -11.287 121.457 1.00 74.88 478 HIS A C 1
ATOM 3851 O O . HIS A 1 478 ? -90.035 -10.772 122.483 1.00 74.88 478 HIS A O 1
ATOM 3857 N N . MET A 1 479 ? -90.387 -11.721 120.479 1.00 70.44 479 MET A N 1
ATOM 3858 C CA . MET A 1 479 ? -91.856 -11.722 120.550 1.00 70.44 479 MET A CA 1
ATOM 3859 C C . MET A 1 479 ? -92.367 -12.637 121.669 1.00 70.44 479 MET A C 1
ATOM 3861 O O . MET A 1 479 ? -93.203 -12.221 122.477 1.00 70.44 479 MET A O 1
ATOM 3865 N N . LEU A 1 480 ? -91.819 -13.851 121.781 1.00 74.75 480 LEU A N 1
ATOM 3866 C CA . LEU A 1 480 ? -92.144 -14.772 122.871 1.00 74.75 480 LEU A CA 1
ATOM 3867 C C . LEU A 1 480 ? -91.746 -14.191 124.231 1.00 74.75 480 LEU A C 1
ATOM 3869 O O . LEU A 1 480 ? -92.568 -14.157 125.146 1.00 74.75 480 LEU A O 1
ATOM 3873 N N . PHE A 1 481 ? -90.533 -13.654 124.359 1.00 78.06 481 PHE A N 1
ATOM 3874 C CA . PHE A 1 481 ? -90.053 -13.057 125.605 1.00 78.06 481 PHE A CA 1
ATOM 3875 C C . PHE A 1 481 ? -90.886 -11.835 126.012 1.00 78.06 481 PHE A C 1
ATOM 3877 O O . PHE A 1 481 ? -91.257 -11.703 127.177 1.00 78.06 481 PHE A O 1
ATOM 3884 N N . SER A 1 482 ? -91.263 -10.987 125.050 1.00 76.00 482 SER A N 1
ATOM 3885 C CA . SER A 1 482 ? -92.152 -9.841 125.274 1.00 76.00 482 SER A CA 1
ATOM 3886 C C . SER A 1 482 ? -93.541 -10.281 125.743 1.00 76.00 482 SER A C 1
ATOM 3888 O O . SER A 1 482 ? -94.102 -9.667 126.651 1.00 76.00 482 SER A O 1
ATOM 3890 N N . SER A 1 483 ? -94.081 -11.375 125.192 1.00 74.00 483 SER A N 1
ATOM 3891 C CA . SER A 1 483 ? -95.365 -11.935 125.632 1.00 74.00 483 SER A CA 1
ATOM 3892 C C . SER A 1 483 ? -95.298 -12.475 127.067 1.00 74.00 483 SER A C 1
ATOM 3894 O O . SER A 1 483 ? -96.154 -12.150 127.892 1.00 74.00 483 SER A O 1
ATOM 3896 N N . VAL A 1 484 ? -94.239 -13.212 127.418 1.00 76.56 484 VAL A N 1
ATOM 3897 C CA . VAL A 1 484 ? -94.026 -13.742 128.773 1.00 76.56 484 VAL A CA 1
ATOM 3898 C C . VAL A 1 484 ? -93.816 -12.603 129.766 1.00 76.56 484 VAL A C 1
ATOM 3900 O O . VAL A 1 484 ? -94.437 -12.589 130.829 1.00 76.56 484 VAL A O 1
ATOM 3903 N N . LEU A 1 485 ? -93.003 -11.606 129.412 1.00 78.44 485 LEU A N 1
ATOM 3904 C CA . LEU A 1 485 ? -92.776 -10.423 130.237 1.00 78.44 485 LEU A CA 1
ATOM 3905 C C . LEU A 1 485 ? -94.082 -9.651 130.467 1.00 78.44 485 LEU A C 1
ATOM 3907 O O . LEU A 1 485 ? -94.356 -9.238 131.593 1.00 78.44 485 LEU A O 1
ATOM 3911 N N . PHE A 1 486 ? -94.931 -9.524 129.443 1.00 75.88 486 PHE A N 1
ATOM 3912 C CA . PHE A 1 486 ? -96.262 -8.938 129.581 1.00 75.88 486 PHE A CA 1
ATOM 3913 C C . PHE A 1 486 ? -97.131 -9.722 130.579 1.00 75.88 486 PHE A C 1
ATOM 3915 O O . PHE A 1 486 ? -97.709 -9.118 131.485 1.00 75.88 486 PHE A O 1
ATOM 3922 N N . PHE A 1 487 ? -97.170 -11.058 130.497 1.00 75.19 487 PHE A N 1
ATOM 3923 C CA . PHE A 1 487 ? -97.891 -11.902 131.463 1.00 75.19 487 PHE A CA 1
ATOM 3924 C C . PHE A 1 487 ? -97.344 -11.777 132.895 1.00 75.19 487 PHE A C 1
ATOM 3926 O O . PHE A 1 487 ? -98.127 -11.685 133.848 1.00 75.19 487 PHE A O 1
ATOM 3933 N N . VAL A 1 488 ? -96.020 -11.722 133.066 1.00 76.06 488 VAL A N 1
ATOM 3934 C CA . VAL A 1 488 ? -95.362 -11.555 134.373 1.00 76.06 488 VAL A CA 1
ATOM 3935 C C . VAL A 1 488 ? -95.670 -10.180 134.972 1.00 76.06 488 VAL A C 1
ATOM 3937 O O . VAL A 1 488 ? -96.100 -10.094 136.125 1.00 76.06 488 VAL A O 1
ATOM 3940 N N . ILE A 1 489 ? -95.537 -9.104 134.191 1.00 74.69 489 ILE A N 1
ATOM 3941 C CA . ILE A 1 489 ? -95.864 -7.737 134.624 1.00 74.69 489 ILE A CA 1
ATOM 3942 C C . ILE A 1 489 ? -97.351 -7.631 134.981 1.00 74.69 489 ILE A C 1
ATOM 3944 O O . ILE A 1 489 ? -97.700 -7.054 136.013 1.00 74.69 489 ILE A O 1
ATOM 3948 N N . CYS A 1 490 ? -98.241 -8.212 134.172 1.00 69.44 490 CYS A N 1
ATOM 3949 C CA . CYS A 1 490 ? -99.679 -8.181 134.430 1.00 69.44 490 CYS A CA 1
ATOM 3950 C C . CYS A 1 490 ? -100.041 -8.947 135.718 1.00 69.44 490 CYS A C 1
ATOM 3952 O O . CYS A 1 490 ? -100.847 -8.470 136.524 1.00 69.44 490 CYS A O 1
ATOM 3954 N N . SER A 1 491 ? -99.374 -10.076 135.973 1.00 70.25 491 SER A N 1
ATOM 3955 C CA . SER A 1 491 ? -99.517 -10.859 137.209 1.00 70.25 491 SER A CA 1
ATOM 3956 C C . SER A 1 491 ? -99.020 -10.096 138.445 1.00 70.25 491 SER A C 1
ATOM 3958 O O . SER A 1 491 ? -99.719 -10.049 139.460 1.00 70.25 491 SER A O 1
ATOM 3960 N N . LEU A 1 492 ? -97.867 -9.424 138.352 1.00 71.56 492 LEU A N 1
ATOM 3961 C CA . LEU A 1 492 ? -97.329 -8.552 139.407 1.00 71.56 492 LEU A CA 1
ATOM 3962 C C . LEU A 1 492 ? -98.245 -7.354 139.698 1.00 71.56 492 LEU A C 1
ATOM 3964 O O . LEU A 1 492 ? -98.464 -6.985 140.852 1.00 71.56 492 LEU A O 1
ATOM 3968 N N . LYS A 1 493 ? -98.839 -6.754 138.662 1.00 72.56 493 LYS A N 1
ATOM 3969 C CA . LYS A 1 493 ? -99.774 -5.629 138.810 1.00 72.56 493 LYS A CA 1
ATOM 3970 C C . LYS A 1 493 ? -101.059 -6.056 139.533 1.00 72.56 493 LYS A C 1
ATOM 3972 O O . LYS A 1 493 ? -101.574 -5.312 140.372 1.00 72.56 493 LYS A O 1
ATOM 3977 N N . LEU A 1 494 ? -101.548 -7.271 139.273 1.00 67.56 494 LEU A N 1
ATOM 3978 C CA . LEU A 1 494 ? -102.701 -7.861 139.963 1.00 67.56 494 LEU A CA 1
ATOM 3979 C C . LEU A 1 494 ? -102.410 -8.176 141.438 1.00 67.56 494 LEU A C 1
ATOM 3981 O O . LEU A 1 494 ? -103.244 -7.876 142.299 1.00 67.56 494 LEU A O 1
ATOM 3985 N N . THR A 1 495 ? -101.241 -8.735 141.761 1.00 69.12 495 THR A N 1
ATOM 3986 C CA . THR A 1 495 ? -100.855 -9.031 143.154 1.00 69.12 495 THR A CA 1
ATOM 3987 C C . THR A 1 495 ? -100.602 -7.760 143.962 1.00 69.12 495 THR A C 1
ATOM 3989 O O . THR A 1 495 ? -101.122 -7.638 145.075 1.00 69.12 495 THR A O 1
ATOM 3992 N N . LEU A 1 496 ? -99.919 -6.763 143.389 1.00 69.19 496 LEU A N 1
ATOM 3993 C CA . LEU A 1 496 ? -99.742 -5.446 144.010 1.00 69.19 496 LEU A CA 1
ATOM 3994 C C . LEU A 1 496 ? -101.085 -4.745 144.239 1.00 69.19 496 LEU A C 1
ATOM 3996 O O . LEU A 1 496 ? -101.325 -4.240 145.333 1.00 69.19 496 LEU 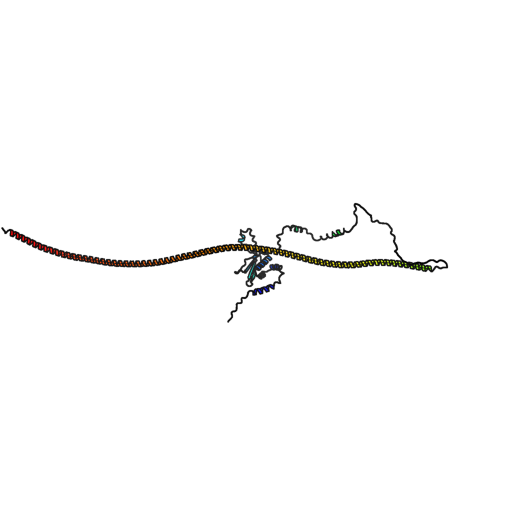A O 1
ATOM 4000 N N . SER A 1 497 ? -102.008 -4.789 143.271 1.00 69.06 497 SER A N 1
ATOM 4001 C CA . SER A 1 497 ? -103.360 -4.227 143.419 1.00 69.06 497 SER A CA 1
ATOM 4002 C C . SER A 1 497 ? -104.177 -4.903 144.531 1.00 69.06 497 SER A C 1
ATOM 4004 O O . SER A 1 497 ? -104.940 -4.240 145.245 1.00 69.06 497 SER A O 1
ATOM 4006 N N . ARG A 1 498 ? -104.027 -6.222 144.709 1.00 65.62 498 ARG A N 1
ATOM 4007 C CA . ARG A 1 498 ? -104.650 -6.965 145.818 1.00 65.62 498 ARG A CA 1
ATOM 4008 C C . ARG A 1 498 ? -104.046 -6.576 147.170 1.00 65.62 498 ARG A C 1
ATOM 4010 O O . ARG A 1 498 ? -104.797 -6.312 148.109 1.00 65.62 498 ARG A O 1
ATOM 4017 N N . SER A 1 499 ? -102.720 -6.478 147.252 1.00 70.19 499 SER A N 1
ATOM 4018 C CA . SER A 1 499 ? -102.005 -6.079 148.472 1.00 70.19 499 SER A CA 1
ATOM 4019 C C . SER A 1 499 ? -102.349 -4.643 148.899 1.00 70.19 499 SER A C 1
ATOM 4021 O O . SER A 1 499 ? -102.685 -4.395 150.060 1.00 70.19 499 SER A O 1
ATOM 4023 N N . TRP A 1 500 ? -102.403 -3.706 147.944 1.00 66.50 500 TRP A N 1
ATOM 4024 C CA . TRP A 1 500 ? -102.797 -2.314 148.188 1.00 66.50 500 TRP A CA 1
ATOM 4025 C C . TRP A 1 500 ? -104.233 -2.193 148.716 1.00 66.50 500 TRP A C 1
ATOM 4027 O O . TRP A 1 500 ? -104.484 -1.461 149.673 1.00 66.50 500 TRP A O 1
ATOM 4037 N N . ARG A 1 501 ? -105.181 -2.967 148.164 1.00 67.31 501 ARG A N 1
ATOM 4038 C CA . ARG A 1 501 ? -106.567 -3.021 148.668 1.00 67.31 501 ARG A CA 1
ATOM 4039 C C . ARG A 1 501 ? -106.655 -3.546 150.102 1.00 67.31 501 ARG A C 1
ATOM 4041 O O . ARG A 1 501 ? -107.386 -2.977 150.913 1.00 67.31 501 ARG A O 1
ATOM 4048 N N . GLN A 1 502 ? -105.897 -4.590 150.442 1.00 69.38 502 GLN A N 1
ATOM 4049 C CA . GLN A 1 502 ? -105.842 -5.104 151.817 1.00 69.38 502 GLN A CA 1
ATOM 4050 C C . GLN A 1 502 ? -105.233 -4.090 152.795 1.00 69.38 502 GLN A C 1
ATOM 4052 O O . GLN A 1 502 ? -105.710 -3.953 153.923 1.00 69.38 502 GLN A O 1
ATOM 4057 N N . TRP A 1 503 ? -104.197 -3.359 152.380 1.00 72.88 503 TRP A N 1
ATOM 4058 C CA . TRP A 1 503 ? -103.593 -2.302 153.191 1.00 72.88 503 TRP A CA 1
ATOM 4059 C C . TRP A 1 503 ? -104.558 -1.130 153.434 1.00 72.88 503 TRP A C 1
ATOM 4061 O O . TRP A 1 503 ? -104.736 -0.713 154.581 1.00 72.88 503 TRP A O 1
ATOM 4071 N N . LEU A 1 504 ? -105.273 -0.674 152.399 1.00 72.50 504 LEU A N 1
ATOM 4072 C CA . LEU A 1 504 ? -106.256 0.408 152.519 1.00 72.50 504 LEU A CA 1
ATOM 4073 C C . LEU A 1 504 ? -107.408 0.050 153.481 1.00 72.50 504 LEU A C 1
ATOM 4075 O O . LEU A 1 504 ? -107.849 0.883 154.276 1.00 72.50 504 LEU A O 1
ATOM 4079 N N . ASN A 1 505 ? -107.868 -1.205 153.456 1.00 70.44 505 ASN A N 1
ATOM 4080 C CA . ASN A 1 505 ? -108.908 -1.691 154.368 1.00 70.44 505 ASN A CA 1
ATOM 4081 C C . ASN A 1 505 ? -108.437 -1.720 155.832 1.00 70.44 505 ASN A C 1
ATOM 4083 O O . ASN A 1 505 ? -109.191 -1.330 156.727 1.00 70.44 505 ASN A O 1
ATOM 4087 N N . ARG A 1 506 ? -107.175 -2.098 156.085 1.00 72.56 506 ARG A N 1
ATOM 4088 C CA . ARG A 1 506 ? -106.572 -2.042 157.430 1.00 72.56 506 ARG A CA 1
ATOM 4089 C C . ARG A 1 506 ? -106.471 -0.610 157.962 1.00 72.56 506 ARG A C 1
ATOM 4091 O O . ARG A 1 506 ? -106.735 -0.373 159.140 1.00 72.56 506 ARG A O 1
ATOM 4098 N N . LEU A 1 507 ? -106.149 0.353 157.100 1.00 70.00 507 LEU A N 1
ATOM 4099 C CA . LEU A 1 507 ? -106.120 1.777 157.449 1.00 70.00 507 LEU A CA 1
ATOM 4100 C C . LEU A 1 507 ? -107.501 2.318 157.840 1.00 70.00 507 LEU A C 1
ATOM 4102 O O . LEU A 1 507 ? -107.629 2.997 158.860 1.00 70.00 507 LEU A O 1
ATOM 4106 N N . LYS A 1 508 ? -108.552 1.959 157.092 1.00 71.81 508 LYS A N 1
ATOM 4107 C CA . LYS A 1 508 ? -109.934 2.338 157.434 1.00 71.81 508 LYS A CA 1
ATOM 4108 C C . LYS A 1 508 ? -110.374 1.766 158.787 1.00 71.81 508 LYS A C 1
ATOM 4110 O O . LYS A 1 508 ? -110.987 2.484 159.576 1.00 71.81 508 LYS A O 1
ATOM 4115 N N . GLN A 1 509 ? -110.014 0.517 159.097 1.00 71.12 509 GLN A N 1
ATOM 4116 C CA . GLN A 1 509 ? -110.296 -0.089 160.407 1.00 71.12 509 GLN A CA 1
ATOM 4117 C C . GLN A 1 509 ? -109.578 0.622 161.560 1.00 71.12 509 GLN A C 1
ATOM 4119 O O . GLN A 1 509 ? -110.199 0.862 162.596 1.00 71.12 509 GLN A O 1
ATOM 4124 N N . LYS A 1 510 ? -108.301 0.993 161.386 1.00 72.75 510 LYS A N 1
ATOM 4125 C CA . LYS A 1 510 ? -107.554 1.763 162.396 1.00 72.75 510 LYS A CA 1
ATOM 4126 C C . LYS A 1 510 ? -108.195 3.130 162.654 1.00 72.75 510 LYS A C 1
ATOM 4128 O O . LYS A 1 510 ? -108.360 3.502 163.812 1.00 72.75 510 LYS A O 1
ATOM 4133 N N . ARG A 1 511 ? -108.657 3.826 161.606 1.00 68.56 511 ARG A N 1
ATOM 4134 C CA . ARG A 1 511 ? -109.362 5.116 161.740 1.00 68.56 511 ARG A CA 1
ATOM 4135 C C . ARG A 1 511 ? -110.669 5.000 162.536 1.00 68.56 511 ARG A C 1
ATOM 4137 O O . ARG A 1 511 ? -110.942 5.838 163.386 1.00 68.56 511 ARG A O 1
ATOM 4144 N N . HIS A 1 512 ? -111.462 3.953 162.300 1.00 66.12 512 HIS A N 1
ATOM 4145 C CA . HIS A 1 512 ? -112.702 3.709 163.054 1.00 66.12 512 HIS A CA 1
ATOM 4146 C C . HIS A 1 512 ? -112.473 3.286 164.512 1.00 66.12 512 HIS A C 1
ATOM 4148 O O . HIS A 1 512 ? -113.373 3.438 165.336 1.00 66.12 512 HIS A O 1
ATOM 4154 N N . ARG A 1 513 ? -111.306 2.719 164.837 1.00 64.50 513 ARG A N 1
ATOM 4155 C CA . ARG A 1 513 ? -110.935 2.397 166.221 1.00 64.50 513 ARG A CA 1
ATOM 4156 C C . ARG A 1 513 ? -110.510 3.662 166.975 1.00 64.50 513 ARG A C 1
ATOM 4158 O O . ARG A 1 513 ? -111.087 3.945 168.016 1.00 64.50 513 ARG A O 1
ATOM 4165 N N . ALA A 1 514 ? -109.659 4.486 166.360 1.00 63.69 514 ALA A N 1
ATOM 4166 C CA . ALA A 1 514 ? -109.224 5.768 166.919 1.00 63.69 514 ALA A CA 1
ATOM 4167 C C . ALA A 1 514 ? -110.385 6.755 167.170 1.00 63.69 514 ALA A C 1
ATOM 4169 O O . ALA A 1 514 ? -110.399 7.436 168.187 1.00 63.69 514 ALA A O 1
ATOM 4170 N N . MET A 1 515 ? -111.400 6.804 166.293 1.00 60.22 515 MET A N 1
ATOM 4171 C CA . MET A 1 515 ? -112.580 7.657 166.529 1.00 60.22 515 MET A CA 1
ATOM 4172 C C . MET A 1 515 ? -113.479 7.187 167.683 1.00 60.22 515 MET A C 1
ATOM 4174 O O . MET A 1 515 ? -114.178 8.012 168.257 1.00 60.22 515 MET A O 1
ATOM 4178 N N . ARG A 1 516 ? -113.479 5.892 168.032 1.00 60.34 516 ARG A N 1
ATOM 4179 C CA . ARG A 1 516 ? -114.278 5.375 169.159 1.00 60.34 516 ARG A CA 1
ATOM 4180 C C . ARG A 1 516 ? -113.596 5.606 170.504 1.00 60.34 516 ARG A C 1
ATOM 4182 O O . ARG A 1 516 ? -114.269 5.942 171.467 1.00 60.34 516 ARG A O 1
ATOM 4189 N N . GLU A 1 517 ? -112.270 5.505 170.542 1.00 62.34 517 GLU A N 1
ATOM 4190 C CA . GLU A 1 517 ? -111.474 5.789 171.743 1.00 62.34 517 GLU A CA 1
ATOM 4191 C C . GLU A 1 517 ? -111.534 7.278 172.142 1.00 62.34 517 GLU A C 1
ATOM 4193 O O . GLU A 1 517 ? -111.486 7.598 173.325 1.00 62.34 517 GLU A O 1
ATOM 4198 N N . PHE A 1 518 ? -111.755 8.191 171.187 1.00 57.84 518 PHE A N 1
ATOM 4199 C CA . PHE A 1 518 ? -111.900 9.629 171.462 1.00 57.84 518 PHE A CA 1
ATOM 4200 C C . PHE A 1 518 ? -113.250 10.023 172.104 1.00 57.84 518 PHE A C 1
ATOM 4202 O O . PHE A 1 518 ? -113.375 11.124 172.626 1.00 57.84 518 PHE A O 1
ATOM 4209 N N . GLN A 1 519 ? -114.266 9.148 172.092 1.00 58.44 519 GLN A N 1
ATOM 4210 C CA . GLN A 1 519 ? -115.587 9.423 172.687 1.00 58.44 519 GLN A CA 1
ATOM 4211 C C . GLN A 1 519 ? -115.750 8.898 174.126 1.00 58.44 519 GLN A C 1
ATOM 4213 O O . GLN A 1 519 ? -116.800 9.115 174.718 1.00 58.44 519 GLN A O 1
ATOM 4218 N N . GLN A 1 520 ? -114.740 8.228 174.696 1.00 59.59 520 GLN A N 1
ATOM 4219 C CA . GLN A 1 520 ? -114.851 7.501 175.972 1.00 59.59 520 GLN A CA 1
ATOM 4220 C C . GLN A 1 520 ? -113.989 8.067 177.122 1.00 59.59 520 GLN A C 1
ATOM 4222 O O . GLN A 1 520 ? -113.850 7.416 178.152 1.00 59.59 520 GLN A O 1
ATOM 4227 N N . ILE A 1 521 ? -113.436 9.280 176.971 1.00 57.97 521 ILE A N 1
ATOM 4228 C CA . ILE A 1 521 ? -112.722 10.035 178.031 1.00 57.97 521 ILE A CA 1
ATOM 4229 C C . ILE A 1 521 ? -113.534 11.295 178.431 1.00 57.97 521 ILE A C 1
ATOM 4231 O O . ILE A 1 521 ? -112.989 12.346 178.743 1.00 57.97 521 ILE A O 1
ATOM 4235 N N . ASN A 1 522 ? -114.865 11.180 178.417 1.00 47.25 522 ASN A N 1
ATOM 4236 C CA . ASN A 1 522 ? -115.805 12.114 179.045 1.00 47.25 522 ASN A CA 1
ATOM 4237 C C . ASN A 1 522 ? -116.723 11.326 179.978 1.00 47.25 522 ASN A C 1
ATOM 4239 O O . ASN A 1 522 ? -117.223 10.274 179.508 1.00 47.25 522 ASN A O 1
#